Protein AF-0000000085012338 (afdb_homodimer)

Organism: Deinococcus geothermalis (strain DSM 11300 / CIP 105573 / AG-3a) (NCBI:txid319795)

Solvent-accessible surface area (backbone atoms only — not comparable to full-atom values): 24084 Å² total; per-residue (Å²): 136,86,79,77,74,76,78,77,77,77,73,78,78,75,74,76,74,73,76,68,72,72,70,79,65,81,74,78,73,78,73,67,59,86,62,67,68,70,60,72,88,63,43,42,69,61,9,47,54,49,30,73,73,73,41,22,91,57,23,20,91,56,17,52,28,87,45,42,67,32,54,46,40,22,40,27,31,36,59,39,45,35,43,50,43,33,30,16,43,70,65,72,42,91,42,79,66,54,26,58,58,30,59,74,48,50,49,46,51,39,43,7,34,20,44,28,26,28,70,25,71,61,58,73,43,50,88,77,89,48,68,68,46,23,51,53,10,44,46,36,34,62,38,23,41,63,95,63,58,21,54,23,50,21,61,53,21,30,87,72,22,57,28,29,57,93,57,54,31,52,38,43,52,30,29,21,42,53,27,44,37,50,51,54,47,51,33,45,68,46,92,70,54,83,68,41,38,66,62,37,34,49,23,49,58,38,59,66,55,50,72,70,52,46,53,13,36,17,48,18,33,12,39,57,63,122,137,83,80,79,77,79,78,76,77,78,75,81,78,76,75,75,74,74,77,69,71,72,72,80,66,81,72,81,71,76,72,66,59,85,62,65,69,70,60,71,86,63,43,43,68,59,9,47,54,49,31,72,74,72,44,22,92,57,22,20,88,56,16,50,29,88,44,42,68,33,53,47,39,21,40,27,30,37,62,40,45,35,41,51,42,32,31,14,44,69,63,71,41,91,42,77,68,53,25,57,58,30,58,74,48,50,50,46,51,40,42,8,35,21,44,29,25,29,70,26,70,62,57,72,42,49,88,77,90,47,69,68,46,22,52,52,11,44,44,36,33,62,38,23,41,64,94,63,59,21,54,23,49,21,61,52,22,30,88,77,21,57,26,30,59,94,57,55,32,52,38,43,54,28,27,21,41,53,28,44,37,49,51,53,48,52,34,46,67,46,92,69,55,83,69,41,39,64,62,37,35,49,24,50,58,38,58,65,56,51,72,69,51,47,52,13,37,17,47,19,33,11,38,57,62,121

Nearest PDB structures (foldseek):
  8smr-assembly1_N  TM=9.247E-01  e=2.047E-15  Pseudomonas aeruginosa
  1m6z-assembly4_D  TM=8.749E-01  e=1.043E-13  Stutzerimonas stutzeri
  6q2u-assembly1_A  TM=9.127E-01  e=1.600E-12  Pseudomonas aeruginosa
  5lo9-assembly1_B  TM=8.859E-01  e=5.465E-09  Marichromatium purpuratum 984
  5lo9-assembly1_A  TM=8.410E-01  e=1.309E-08  Marichromatium purpuratum 984

Radius of gyration: 32.1 Å; Cα contacts (8 Å, |Δi|>4): 768; chains: 2; bounding box: 186×77×64 Å

pLDDT: mean 87.11, std 23.3, range [27.28, 98.88]

Structure (mmCIF, N/CA/C/O backbone):
data_AF-0000000085012338-model_v1
#
loop_
_entity.id
_entity.type
_entity.pdbx_description
1 polymer 'Cytochrome c, class I'
#
loop_
_atom_site.group_PDB
_atom_site.id
_atom_site.type_symbol
_atom_site.label_atom_id
_atom_site.label_alt_id
_atom_site.label_comp_id
_atom_site.label_asym_id
_atom_site.label_entity_id
_atom_site.label_seq_id
_atom_site.pdbx_PDB_ins_code
_atom_site.Cartn_x
_atom_site.Cartn_y
_atom_site.Cartn_z
_atom_site.occupancy
_atom_site.B_iso_or_equiv
_atom_site.auth_seq_id
_atom_site.auth_comp_id
_atom_site.auth_asym_id
_atom_site.auth_atom_id
_atom_site.pdbx_PDB_model_num
ATOM 1 N N . MET A 1 1 ? -82.812 -43.969 35 1 27.52 1 MET A N 1
ATOM 2 C CA . MET A 1 1 ? -82.938 -42.656 34.406 1 27.52 1 MET A CA 1
ATOM 3 C C . MET A 1 1 ? -81.625 -42.156 33.812 1 27.52 1 MET A C 1
ATOM 5 O O . MET A 1 1 ? -80.625 -42.062 34.531 1 27.52 1 MET A O 1
ATOM 9 N N . TRP A 1 2 ? -81.375 -42.5 32.562 1 29.7 2 TRP A N 1
ATOM 10 C CA . TRP A 1 2 ? -80.312 -42.562 31.578 1 29.7 2 TRP A CA 1
ATOM 11 C C . TRP A 1 2 ? -79.875 -41.156 31.188 1 29.7 2 TRP A C 1
ATOM 13 O O . TRP A 1 2 ? -80.625 -40.406 30.578 1 29.7 2 TRP A O 1
ATOM 23 N N . LEU A 1 3 ? -79.188 -40.375 32.094 1 27.55 3 LEU A N 1
ATOM 24 C CA . LEU A 1 3 ? -78.875 -38.969 32.062 1 27.55 3 LEU A CA 1
ATOM 25 C C . LEU A 1 3 ? -78 -38.656 30.859 1 27.55 3 LEU A C 1
ATOM 27 O O . LEU A 1 3 ? -76.938 -39.281 30.641 1 27.55 3 LEU A O 1
ATOM 31 N N . ALA A 1 4 ? -78.562 -38.188 29.719 1 27.3 4 ALA A N 1
ATOM 32 C CA . ALA A 1 4 ? -78.125 -37.812 28.375 1 27.3 4 ALA A CA 1
ATOM 33 C C . ALA A 1 4 ? -77.125 -36.656 28.438 1 27.3 4 ALA A C 1
ATOM 35 O O . ALA A 1 4 ? -77.438 -35.531 28.828 1 27.3 4 ALA A O 1
ATOM 36 N N . ALA A 1 5 ? -75.938 -36.844 28.906 1 33.66 5 ALA A N 1
ATOM 37 C CA . ALA A 1 5 ? -75 -35.719 29.109 1 33.66 5 ALA A CA 1
ATOM 38 C C . ALA A 1 5 ? -74.688 -35.031 27.781 1 33.66 5 ALA A C 1
ATOM 40 O O . ALA A 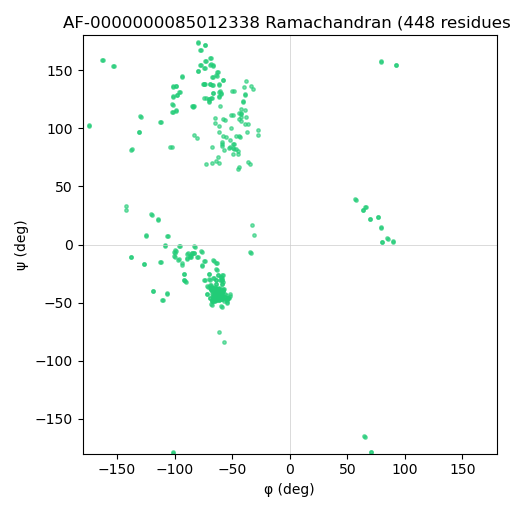1 5 ? -74.25 -35.688 26.812 1 33.66 5 ALA A O 1
ATOM 41 N N . PRO A 1 6 ? -75.312 -33.875 27.516 1 32.25 6 PRO A N 1
ATOM 42 C CA . PRO A 1 6 ? -75.188 -33.219 26.219 1 32.25 6 PRO A CA 1
ATOM 43 C C . PRO A 1 6 ? -73.688 -32.844 25.906 1 32.25 6 PRO A C 1
ATOM 45 O O . PRO A 1 6 ? -72.938 -32.656 26.812 1 32.25 6 PRO A O 1
ATOM 48 N N . LEU A 1 7 ? -73.125 -33.406 24.812 1 28.97 7 LEU A N 1
ATOM 49 C CA . LEU A 1 7 ? -71.812 -33.312 24.266 1 28.97 7 LEU A CA 1
ATOM 50 C C . LEU A 1 7 ? -71.5 -31.875 23.797 1 28.97 7 LEU A C 1
ATOM 52 O O . LEU A 1 7 ? -72.188 -31.391 22.891 1 28.97 7 LEU A O 1
ATOM 56 N N . ALA A 1 8 ? -71.312 -30.969 24.75 1 28.81 8 ALA A N 1
ATOM 57 C CA . ALA A 1 8 ? -71.062 -29.578 24.406 1 28.81 8 ALA A CA 1
ATOM 58 C C . ALA A 1 8 ? -69.938 -29.469 23.391 1 28.81 8 ALA A C 1
ATOM 60 O O . ALA A 1 8 ? -68.875 -30.031 23.578 1 28.81 8 ALA A O 1
ATOM 61 N N . LEU A 1 9 ? -70.25 -29.297 22.141 1 28.11 9 LEU A N 1
ATOM 62 C CA . LEU A 1 9 ? -69.375 -29.109 20.984 1 28.11 9 LEU A CA 1
ATOM 63 C C . LEU A 1 9 ? -68.438 -27.938 21.203 1 28.11 9 LEU A C 1
ATOM 65 O O . LEU A 1 9 ? -68.875 -26.828 21.516 1 28.11 9 LEU A O 1
ATOM 69 N N . ALA A 1 10 ? -67.25 -28.203 21.734 1 29.81 10 ALA A N 1
ATOM 70 C CA . ALA A 1 10 ? -66.188 -27.266 21.984 1 29.81 10 ALA A CA 1
ATOM 71 C C . ALA A 1 10 ? -65.75 -26.516 20.719 1 29.81 10 ALA A C 1
ATOM 73 O O . ALA A 1 10 ? -65.438 -27.141 19.719 1 29.81 10 ALA A O 1
ATOM 74 N N . ALA A 1 11 ? -66.5 -25.469 20.344 1 30.62 11 ALA A N 1
ATOM 75 C CA . ALA A 1 11 ? -66.125 -24.656 19.188 1 30.62 11 ALA A CA 1
ATOM 76 C C . ALA A 1 11 ? -64.688 -24.203 19.25 1 30.62 11 ALA A C 1
ATOM 78 O O . ALA A 1 11 ? -64.188 -23.797 20.312 1 30.62 11 ALA A O 1
ATOM 79 N N . PRO A 1 12 ? -63.812 -24.703 18.375 1 32.69 12 PRO A N 1
ATOM 80 C CA . PRO A 1 12 ? -62.406 -24.312 18.328 1 32.69 12 PRO A CA 1
ATOM 81 C C . PRO A 1 12 ? -62.219 -22.812 18.094 1 32.69 12 PRO A C 1
ATOM 83 O O . PRO A 1 12 ? -62.844 -22.234 17.219 1 32.69 12 PRO A O 1
ATOM 86 N N . VAL A 1 13 ? -62.188 -22.016 19.125 1 31.61 13 VAL A N 1
ATOM 87 C CA . VAL A 1 13 ? -61.875 -20.609 18.969 1 31.61 13 VAL A CA 1
ATOM 88 C C . VAL A 1 13 ? -60.594 -20.453 18.188 1 31.61 13 VAL A C 1
ATOM 90 O O . VAL A 1 13 ? -59.531 -20.906 18.641 1 31.61 13 VAL A O 1
ATOM 93 N N . LEU A 1 14 ? -60.594 -20.484 16.859 1 28.67 14 LEU A N 1
ATOM 94 C CA . LEU A 1 14 ? -59.438 -20.078 16.047 1 28.67 14 LEU A CA 1
ATOM 95 C C . LEU A 1 14 ? -58.969 -18.688 16.438 1 28.67 14 LEU A C 1
ATOM 97 O O . LEU A 1 14 ? -59.719 -17.703 16.297 1 28.67 14 LEU A O 1
ATOM 101 N N . ALA A 1 15 ? -58.188 -18.547 17.438 1 30.12 15 ALA A N 1
ATOM 102 C CA . ALA A 1 15 ? -57.5 -17.297 17.781 1 30.12 15 ALA A CA 1
ATOM 103 C C . ALA A 1 15 ? -56.844 -16.672 16.547 1 30.12 15 ALA A C 1
ATOM 105 O O . ALA A 1 15 ? -56.094 -17.344 15.836 1 30.12 15 ALA A O 1
ATOM 106 N N . ALA A 1 16 ? -57.531 -15.773 15.867 1 31.98 16 ALA A N 1
ATOM 107 C CA . ALA A 1 16 ? -56.938 -14.898 14.883 1 31.98 16 ALA A CA 1
ATOM 108 C C . ALA A 1 16 ? -55.625 -14.305 15.414 1 31.98 16 ALA A C 1
ATOM 110 O O . ALA A 1 16 ? -55.625 -13.555 16.391 1 31.98 16 ALA A O 1
ATOM 111 N N . VAL A 1 17 ? -54.531 -15.078 15.406 1 32.72 17 VAL A N 1
ATOM 112 C CA . VAL A 1 17 ? -53.219 -14.477 15.648 1 32.72 17 VAL A CA 1
ATOM 113 C C . VAL A 1 17 ? -53.031 -13.25 14.758 1 32.72 17 VAL A C 1
ATOM 115 O O . VAL A 1 17 ? -53.094 -13.344 13.531 1 32.72 17 VAL A O 1
ATOM 118 N N . THR A 1 18 ? -53.656 -12.109 15.133 1 29.81 18 THR A N 1
ATOM 119 C CA . THR A 1 18 ? -53.281 -10.883 14.445 1 29.81 18 THR A CA 1
ATOM 120 C C . THR A 1 18 ? -51.781 -10.797 14.266 1 29.81 18 THR A C 1
ATOM 122 O O . THR A 1 18 ? -51.031 -10.992 15.219 1 29.81 18 THR A O 1
ATOM 125 N N . GLN A 1 19 ? -51.25 -11.273 13.125 1 30.88 19 GLN A N 1
ATOM 126 C CA . GLN A 1 19 ? -49.906 -11.008 12.688 1 30.88 19 GLN A CA 1
ATOM 127 C C . GLN A 1 19 ? -49.531 -9.531 12.859 1 30.88 19 GLN A C 1
ATOM 129 O O . GLN A 1 19 ? -50.094 -8.664 12.188 1 30.88 19 GLN A O 1
ATOM 134 N N . GLY A 1 20 ? -49.438 -9.07 14.102 1 31.88 20 GLY A N 1
ATOM 135 C CA . GLY A 1 20 ? -48.906 -7.723 14.227 1 31.88 20 GLY A CA 1
ATOM 136 C C . GLY A 1 20 ? -47.688 -7.48 13.352 1 31.88 20 GLY A C 1
ATOM 137 O O . GLY A 1 20 ? -46.844 -8.359 13.219 1 31.88 20 GLY A O 1
ATOM 138 N N . ASN A 1 21 ? -47.906 -6.672 12.273 1 34.12 21 ASN A N 1
ATOM 139 C CA . ASN A 1 21 ? -46.812 -6.199 11.445 1 34.12 21 ASN A CA 1
ATOM 140 C C . ASN A 1 21 ? -45.562 -5.84 12.289 1 34.12 21 ASN A C 1
ATOM 142 O O . ASN A 1 21 ? -45.688 -5.168 13.312 1 34.12 21 ASN A O 1
ATOM 146 N N . PRO A 1 22 ? -44.531 -6.695 12.289 1 34.19 22 PRO A N 1
ATOM 147 C CA . PRO A 1 22 ? -43.375 -6.254 13.07 1 34.19 22 PRO A CA 1
ATOM 148 C C . PRO A 1 22 ? -43.094 -4.762 12.906 1 34.19 22 PRO A C 1
ATOM 150 O O . PRO A 1 22 ? -43.438 -4.172 11.883 1 34.19 22 PRO A O 1
ATOM 153 N N . PRO A 1 23 ? -43.062 -4.023 14.023 1 35.62 23 PRO A N 1
ATOM 154 C CA . PRO A 1 23 ? -42.688 -2.611 13.852 1 35.62 23 PRO A CA 1
ATOM 155 C C . PRO A 1 23 ? -41.594 -2.406 12.828 1 35.62 23 PRO A C 1
ATOM 157 O O . PRO A 1 23 ? -40.781 -3.311 12.586 1 35.62 23 PRO A O 1
ATOM 160 N N . PRO A 1 24 ? -41.875 -1.468 11.883 1 33.19 24 PRO A N 1
ATOM 161 C CA . PRO A 1 24 ? -40.781 -1.218 10.945 1 33.19 24 PRO A CA 1
ATOM 162 C C . PRO A 1 24 ? -39.438 -1.14 11.633 1 33.19 24 PRO A C 1
ATOM 164 O O . PRO A 1 24 ? -39.344 -0.752 12.797 1 33.19 24 PRO A O 1
ATOM 167 N N . GLY A 1 25 ? -38.562 -2.129 11.43 1 32.09 25 GLY A N 1
ATOM 168 C CA . GLY A 1 25 ? -37.219 -2.098 11.938 1 32.09 25 GLY A CA 1
ATOM 169 C C . GLY A 1 25 ? -36.594 -0.719 11.875 1 32.09 25 GLY A C 1
ATOM 170 O O . GLY A 1 25 ? -37.094 0.164 11.172 1 32.09 25 GLY A O 1
ATOM 171 N N . PRO A 1 26 ? -35.844 -0.352 12.891 1 29.48 26 PRO A N 1
ATOM 172 C CA . PRO A 1 26 ? -35.281 0.999 12.852 1 29.48 26 PRO A CA 1
ATOM 173 C C . PRO A 1 26 ? -34.75 1.378 11.469 1 29.48 26 PRO A C 1
ATOM 175 O O . PRO A 1 26 ? -34.344 0.507 10.711 1 29.48 26 PRO A O 1
ATOM 178 N N . SER A 1 27 ? -35.312 2.363 10.828 1 30.62 27 SER A N 1
ATOM 179 C CA . SER A 1 27 ? -34.781 3.004 9.641 1 30.62 27 SER A CA 1
ATOM 180 C C . SER A 1 27 ? -33.25 3.098 9.719 1 30.62 27 SER A C 1
ATOM 182 O O . SER A 1 27 ? -32.688 3.521 10.742 1 30.62 27 SER A O 1
ATOM 184 N N . THR A 1 28 ? -32.5 2.229 9.156 1 31.66 28 THR A N 1
ATOM 185 C CA . THR A 1 28 ? -31.094 2.482 8.953 1 31.66 28 THR A CA 1
ATOM 186 C C . THR A 1 28 ? -30.844 3.949 8.617 1 31.66 28 THR A C 1
ATOM 188 O O . THR A 1 28 ? -31.25 4.418 7.547 1 31.66 28 THR A O 1
ATOM 191 N N . ALA A 1 29 ? -30.984 4.891 9.539 1 32.38 29 ALA A N 1
ATOM 192 C CA . ALA A 1 29 ? -30.531 6.262 9.312 1 32.38 29 ALA A CA 1
ATOM 193 C C . ALA A 1 29 ? -29.375 6.305 8.328 1 32.38 29 ALA A C 1
ATOM 195 O O . ALA A 1 29 ? -28.422 5.535 8.453 1 32.38 29 ALA A O 1
ATOM 196 N N . SER A 1 30 ? -29.422 6.559 7.141 1 34.34 30 SER A N 1
ATOM 197 C CA . SER A 1 30 ? -28.422 6.945 6.148 1 34.34 30 SER A CA 1
ATOM 198 C C . SER A 1 30 ? -27.312 7.785 6.773 1 34.34 30 SER A C 1
ATOM 200 O O . SER A 1 30 ? -27.156 8.961 6.441 1 34.34 30 SER A O 1
ATOM 202 N N . GLY A 1 31 ? -27.016 7.918 7.938 1 34.56 31 GLY A N 1
ATOM 203 C CA . GLY A 1 31 ? -25.891 8.703 8.414 1 34.56 31 GLY A CA 1
ATOM 204 C C . GLY A 1 31 ? -24.625 8.477 7.625 1 34.56 31 GLY A C 1
ATOM 205 O O . GLY A 1 31 ? -24.078 7.367 7.621 1 34.56 31 GLY A O 1
ATOM 206 N N . GLY A 1 32 ? -24.375 9.078 6.418 1 43.12 32 GLY A N 1
ATOM 207 C CA . GLY A 1 32 ? -23.125 9.062 5.68 1 43.12 32 GLY A CA 1
ATOM 208 C C . GLY A 1 32 ? -21.906 9.008 6.578 1 43.12 32 GLY A C 1
ATOM 209 O O . GLY A 1 32 ? -21.984 9.328 7.766 1 43.12 32 GLY A O 1
ATOM 210 N N . HIS A 1 33 ? -20.938 8.172 6.32 1 57.16 33 HIS A N 1
ATOM 211 C CA . HIS A 1 33 ? -19.656 8.117 7.031 1 57.16 33 HIS A CA 1
ATOM 212 C C . HIS A 1 33 ? -19.109 9.523 7.285 1 57.16 33 HIS A C 1
ATOM 214 O O . HIS A 1 33 ? -19.203 10.391 6.414 1 57.16 33 HIS A O 1
ATOM 220 N N . PRO A 1 34 ? -19.016 10.023 8.508 1 56.75 34 PRO A N 1
ATOM 221 C CA . PRO A 1 34 ? -18.578 11.375 8.852 1 56.75 34 PRO A CA 1
ATOM 222 C C . PRO A 1 34 ? -17.5 11.906 7.914 1 56.75 34 PRO A C 1
ATOM 224 O O . PRO A 1 34 ? -17.234 13.109 7.879 1 56.75 34 PRO A O 1
ATOM 227 N N . PHE A 1 35 ? -17.031 11.117 7.059 1 75.56 35 PHE A N 1
ATOM 228 C CA . PHE A 1 35 ? -15.969 11.547 6.156 1 75.56 35 PHE A CA 1
ATOM 229 C C . PHE A 1 35 ? -16.5 11.711 4.734 1 75.56 35 PHE A C 1
ATOM 231 O O . PHE A 1 35 ? -15.789 12.188 3.852 1 75.56 35 PHE A O 1
ATOM 238 N N . GLU A 1 36 ? -17.797 11.406 4.645 1 82.38 36 GLU A N 1
ATOM 239 C CA . GLU A 1 36 ? -18.328 11.484 3.291 1 82.38 36 GLU A CA 1
ATOM 240 C C . GLU A 1 36 ? -18.719 12.914 2.932 1 82.38 36 GLU A C 1
ATOM 242 O O . GLU A 1 36 ? -19.5 13.555 3.643 1 82.38 36 GLU A O 1
ATOM 247 N N . LEU A 1 37 ? -18.125 13.523 1.925 1 93.62 37 LEU A N 1
ATOM 248 C CA . LEU A 1 37 ? -18.391 14.859 1.408 1 93.62 37 LEU A CA 1
ATOM 249 C C . LEU A 1 37 ? -19.281 14.805 0.177 1 93.62 37 LEU A C 1
ATOM 251 O O . LEU A 1 37 ? -19.156 13.898 -0.647 1 93.62 37 LEU A O 1
ATOM 255 N N . LYS A 1 38 ? -20.219 15.664 0.149 1 94.56 38 LYS A N 1
ATOM 256 C CA . LYS A 1 38 ? -21.031 15.852 -1.049 1 94.56 38 LYS A CA 1
ATOM 257 C C . LYS A 1 38 ? -20.594 17.094 -1.823 1 94.56 38 LYS A C 1
ATOM 259 O O . LYS A 1 38 ? -20.719 18.203 -1.325 1 94.56 38 LYS A O 1
ATOM 264 N N . TYR A 1 39 ? -20.094 16.891 -2.977 1 96.69 39 TYR A N 1
ATOM 265 C CA . TYR A 1 39 ? -19.594 18.016 -3.754 1 96.69 39 TYR A CA 1
ATOM 266 C C . TYR A 1 39 ? -19.656 17.719 -5.246 1 96.69 39 TYR A C 1
ATOM 268 O O . TYR A 1 39 ? -19.703 16.547 -5.656 1 96.69 39 TYR A O 1
ATOM 276 N N . SER A 1 40 ? -19.766 18.766 -6.062 1 96.94 40 SER A N 1
ATOM 277 C CA . SER A 1 40 ? -19.625 18.703 -7.516 1 96.94 40 SER A CA 1
ATOM 278 C C . SER A 1 40 ? -18.156 18.672 -7.926 1 96.94 40 SER A C 1
ATOM 280 O O . SER A 1 40 ? -17.266 18.766 -7.078 1 96.94 40 SER A O 1
ATOM 282 N N . PRO A 1 41 ? -17.875 18.5 -9.219 1 97.62 41 PRO A N 1
ATOM 283 C CA . PRO A 1 41 ? -16.469 18.516 -9.617 1 97.62 41 PRO A CA 1
ATOM 284 C C . PRO A 1 41 ? -15.711 19.734 -9.07 1 97.62 41 PRO A C 1
ATOM 286 O O . PRO A 1 41 ? -16.203 20.859 -9.172 1 97.62 41 PRO A O 1
ATOM 289 N N . PRO A 1 42 ? -14.617 19.5 -8.523 1 98.56 42 PRO A N 1
ATOM 290 C CA . PRO A 1 42 ? -13.891 20.562 -7.832 1 98.56 42 PRO A CA 1
ATOM 291 C C . PRO A 1 42 ? -13.477 21.703 -8.766 1 98.56 42 PRO A C 1
ATOM 293 O O . PRO A 1 42 ? -13.148 21.453 -9.93 1 98.56 42 PRO A O 1
ATOM 296 N N . ASN A 1 43 ? -13.438 22.891 -8.211 1 98.44 43 ASN A N 1
ATOM 297 C CA . ASN A 1 43 ? -13.008 24.094 -8.898 1 98.44 43 ASN A CA 1
ATOM 298 C C . ASN A 1 43 ? -11.695 24.625 -8.328 1 98.44 43 ASN A C 1
ATOM 300 O O . ASN A 1 43 ? -11.688 25.297 -7.289 1 98.44 43 ASN A O 1
ATOM 304 N N . THR A 1 44 ? -10.633 24.453 -9.008 1 98.12 44 THR A N 1
ATOM 305 C CA . THR A 1 44 ? -9.305 24.797 -8.508 1 98.12 44 THR A CA 1
ATOM 306 C C . THR A 1 44 ? -9.148 26.297 -8.406 1 98.12 44 THR A C 1
ATOM 308 O O . THR A 1 44 ? -8.383 26.797 -7.57 1 98.12 44 THR A O 1
ATOM 311 N N . VAL A 1 45 ? -9.805 27.062 -9.25 1 98.12 45 VAL A N 1
ATOM 312 C CA . VAL A 1 45 ? -9.742 28.516 -9.195 1 98.12 45 VAL A CA 1
ATOM 313 C C . VAL A 1 45 ? -10.352 29.016 -7.883 1 98.12 45 VAL A C 1
ATOM 315 O O . VAL A 1 45 ? -9.766 29.844 -7.188 1 98.12 45 VAL A O 1
ATOM 318 N N . HIS A 1 46 ? -11.508 28.484 -7.582 1 98.5 46 HIS A N 1
ATOM 319 C CA . HIS A 1 46 ? -12.102 28.812 -6.297 1 98.5 46 HIS A CA 1
ATOM 320 C C . HIS A 1 46 ? -11.227 28.344 -5.141 1 98.5 46 HIS A C 1
ATOM 322 O O . HIS A 1 46 ? -11.102 29.047 -4.129 1 98.5 46 HIS A O 1
ATOM 328 N N . GLY A 1 47 ? -10.625 27.203 -5.223 1 98.62 47 GLY A N 1
ATOM 329 C CA . GLY A 1 47 ? -9.68 26.719 -4.23 1 98.62 47 GLY A CA 1
ATOM 330 C C . GLY A 1 47 ? -8.531 27.672 -3.98 1 98.62 47 GLY A C 1
ATOM 331 O O . GLY A 1 47 ? -8.125 27.875 -2.834 1 98.62 47 GLY A O 1
ATOM 332 N N . ALA A 1 48 ? -8.039 28.172 -5.059 1 98.56 48 ALA A N 1
ATOM 333 C CA . ALA A 1 48 ? -6.957 29.141 -4.941 1 98.56 48 ALA A CA 1
ATOM 334 C C . ALA A 1 48 ? -7.406 30.375 -4.156 1 98.56 48 ALA A C 1
ATOM 336 O O . ALA A 1 48 ? -6.652 30.906 -3.338 1 98.56 48 ALA A O 1
ATOM 337 N N . GLN A 1 49 ? -8.547 30.828 -4.449 1 98 49 GLN A N 1
ATOM 338 C CA . GLN A 1 49 ? -9.094 31.984 -3.74 1 98 49 GLN A CA 1
ATOM 339 C C . GLN A 1 49 ? -9.234 31.688 -2.25 1 98 49 GLN A C 1
ATOM 341 O O . GLN A 1 49 ? -8.875 32.531 -1.414 1 98 49 GLN A O 1
ATOM 346 N N . LEU A 1 50 ? -9.766 30.531 -1.955 1 98 50 LEU A N 1
ATOM 347 C CA . LEU A 1 50 ? -9.906 30.125 -0.562 1 98 50 LEU A CA 1
ATOM 348 C C . LEU A 1 50 ? -8.547 30.078 0.128 1 98 50 LEU A C 1
ATOM 350 O O . LEU A 1 50 ? -8.406 30.531 1.263 1 98 50 LEU A O 1
ATOM 354 N N . SER A 1 51 ? -7.602 29.453 -0.553 1 98.12 51 SER A N 1
ATOM 355 C CA . SER A 1 51 ? -6.254 29.359 -0.003 1 98.12 51 SER A CA 1
ATOM 356 C C . SER A 1 51 ? -5.68 30.734 0.32 1 98.12 51 SER A C 1
ATOM 358 O O . SER A 1 51 ? -5.078 30.922 1.379 1 98.12 51 SER A O 1
ATOM 360 N N . ALA A 1 52 ? -5.836 31.656 -0.573 1 96.69 52 ALA A N 1
ATOM 361 C CA . ALA A 1 52 ? -5.328 33.031 -0.39 1 96.69 52 ALA A CA 1
ATOM 362 C C . ALA A 1 52 ? -5.934 33.656 0.851 1 96.69 52 ALA A C 1
ATOM 364 O O . ALA A 1 52 ? -5.281 34.469 1.521 1 96.69 52 ALA A O 1
ATOM 365 N N . GLY A 1 53 ? -7.07 33.281 1.17 1 94.38 53 GLY A N 1
ATOM 366 C CA . GLY A 1 53 ? -7.773 33.906 2.277 1 94.38 53 GLY A CA 1
ATOM 367 C C . GLY A 1 53 ? -7.543 33.219 3.604 1 94.38 53 GLY A C 1
ATOM 368 O O . GLY A 1 53 ? -7.523 33.844 4.656 1 94.38 53 GLY A O 1
ATOM 369 N N . SER A 1 54 ? -7.324 31.875 3.545 1 94.44 54 SER A N 1
ATOM 370 C CA . SER A 1 54 ? -7.457 31.188 4.828 1 94.44 54 SER A CA 1
ATOM 371 C C . SER A 1 54 ? -6.355 30.156 5.016 1 94.44 54 SER A C 1
ATOM 373 O O . SER A 1 54 ? -6.188 29.609 6.109 1 94.44 54 SER A O 1
ATOM 375 N N . CYS A 1 55 ? -5.57 29.797 4.113 1 98.25 55 CYS A N 1
ATOM 376 C CA . CYS A 1 55 ? -4.668 28.656 4.219 1 98.25 55 CYS A CA 1
ATOM 377 C C . CYS A 1 55 ? -3.215 29.094 4.094 1 98.25 55 CYS A C 1
ATOM 379 O O . CYS A 1 55 ? -2.363 28.656 4.867 1 98.25 55 CYS A O 1
ATOM 381 N N . GLN A 1 56 ? -2.922 30.031 3.188 1 97.12 56 GLN A N 1
ATOM 382 C CA . GLN A 1 56 ? -1.575 30.297 2.691 1 97.12 56 GLN A CA 1
ATOM 383 C C . GLN A 1 56 ? -0.704 30.938 3.773 1 97.12 56 GLN A C 1
ATOM 385 O O . GLN A 1 56 ? 0.523 30.828 3.73 1 97.12 56 GLN A O 1
ATOM 390 N N . ASN A 1 57 ? -1.251 31.609 4.727 1 96.5 57 ASN A N 1
ATOM 391 C CA . ASN A 1 57 ? -0.459 32.281 5.746 1 96.5 57 ASN A CA 1
ATOM 392 C C . ASN A 1 57 ? 0.37 31.297 6.559 1 96.5 57 ASN A C 1
ATOM 394 O O . ASN A 1 57 ? 1.415 31.656 7.105 1 96.5 57 ASN A O 1
ATOM 398 N N . CYS A 1 58 ? -0.111 30.141 6.602 1 98.25 58 CYS A N 1
ATOM 399 C CA . CYS A 1 58 ? 0.622 29.125 7.332 1 98.25 58 CYS A CA 1
ATOM 400 C C . CYS A 1 58 ? 1.209 28.094 6.379 1 98.25 58 CYS A C 1
ATOM 402 O O . CYS A 1 58 ? 2.396 27.766 6.457 1 98.25 58 CYS A O 1
ATOM 404 N N . HIS A 1 59 ? 0.447 27.609 5.477 1 98.56 59 HIS A N 1
ATOM 405 C CA . HIS A 1 59 ? 0.86 26.5 4.633 1 98.56 59 HIS A CA 1
ATOM 406 C C . HIS A 1 59 ? 1.666 26.984 3.432 1 98.56 59 HIS A C 1
ATOM 408 O O . HIS A 1 59 ? 2.244 26.172 2.699 1 98.56 59 HIS A O 1
ATOM 414 N N . GLY A 1 60 ? 1.759 28.344 3.215 1 97.31 60 GLY A N 1
ATOM 415 C CA . GLY A 1 60 ? 2.463 28.906 2.076 1 97.31 60 GLY A CA 1
ATOM 416 C C . GLY A 1 60 ? 1.562 29.156 0.884 1 97.31 60 GLY A C 1
ATOM 417 O O . GLY A 1 60 ? 0.522 28.516 0.733 1 97.31 60 GLY A O 1
ATOM 418 N N . ALA A 1 61 ? 1.918 30.094 0.017 1 91.88 61 ALA A N 1
ATOM 419 C CA . ALA A 1 61 ? 1.104 30.547 -1.112 1 91.88 61 ALA A CA 1
ATOM 420 C C . ALA A 1 61 ? 0.765 29.375 -2.035 1 91.88 61 ALA A C 1
ATOM 422 O O . ALA A 1 61 ? -0.364 29.266 -2.521 1 91.88 61 ALA A O 1
ATOM 423 N N . ASN A 1 62 ? 1.579 28.484 -2.281 1 95.56 62 ASN A N 1
ATOM 424 C CA . ASN A 1 62 ? 1.325 27.328 -3.135 1 95.56 62 ASN A CA 1
ATOM 425 C C . ASN A 1 62 ? 1.364 26.031 -2.34 1 95.56 62 ASN A C 1
ATOM 427 O O . ASN A 1 62 ? 1.559 24.953 -2.912 1 95.56 62 ASN A O 1
ATOM 431 N N . GLY A 1 63 ? 1.183 26.172 -1.056 1 98.38 63 GLY A N 1
ATOM 432 C CA . GLY A 1 63 ? 1.142 24.969 -0.226 1 98.38 63 GLY A CA 1
ATOM 433 C C . GLY A 1 63 ? 2.516 24.5 0.206 1 98.38 63 GLY A C 1
ATOM 434 O O . GLY A 1 63 ? 2.66 23.391 0.724 1 98.38 63 GLY A O 1
ATOM 435 N N . ASN A 1 64 ? 3.521 25.266 -0.125 1 98.12 64 ASN A N 1
ATOM 436 C CA . ASN A 1 64 ? 4.879 24.953 0.301 1 98.12 64 ASN A CA 1
ATOM 437 C C . ASN A 1 64 ? 5.32 25.828 1.467 1 98.12 64 ASN A C 1
ATOM 439 O O . ASN A 1 64 ? 6 26.844 1.267 1 98.12 64 ASN A O 1
ATOM 443 N N . SER A 1 65 ? 4.945 25.422 2.682 1 98.19 65 SER A N 1
ATOM 444 C CA . SER A 1 65 ? 5.297 26.172 3.889 1 98.19 65 SER A CA 1
ATOM 445 C C . SER A 1 65 ? 6.809 26.203 4.094 1 98.19 65 SER A C 1
ATOM 447 O O . SER A 1 65 ? 7.504 25.219 3.803 1 98.19 65 SER A O 1
ATOM 449 N N . THR A 1 66 ? 7.32 27.297 4.633 1 96.81 66 THR A N 1
ATOM 450 C CA . THR A 1 66 ? 8.719 27.406 5.023 1 96.81 66 THR A CA 1
ATOM 451 C C . THR A 1 66 ? 8.883 27.188 6.523 1 96.81 66 THR A C 1
ATOM 453 O O . THR A 1 66 ? 10 27.188 7.039 1 96.81 66 THR A O 1
ATOM 456 N N . ASN A 1 67 ? 7.812 27.047 7.215 1 97.94 67 ASN A N 1
ATOM 457 C CA . ASN A 1 67 ? 7.805 26.688 8.633 1 97.94 67 ASN A CA 1
ATOM 458 C C . ASN A 1 67 ? 7.883 25.172 8.828 1 97.94 67 ASN A C 1
ATOM 460 O O . ASN A 1 67 ? 6.984 24.453 8.398 1 97.94 67 ASN A O 1
ATOM 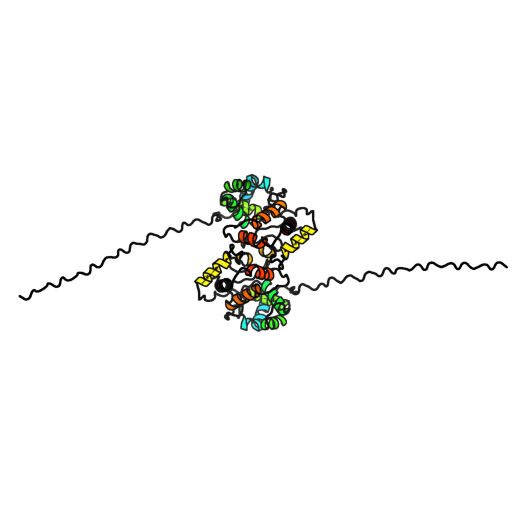464 N N . PRO A 1 68 ? 8.93 24.688 9.492 1 97.69 68 PRO A N 1
ATOM 465 C CA . PRO A 1 68 ? 9.125 23.234 9.617 1 97.69 68 PRO A CA 1
ATOM 466 C C . PRO A 1 68 ? 8 22.562 10.398 1 97.69 68 PRO A C 1
ATOM 468 O O . PRO A 1 68 ? 7.855 21.328 10.344 1 97.69 68 PRO A O 1
ATOM 471 N N . ALA A 1 69 ? 7.227 23.312 11.109 1 98.06 69 ALA A N 1
ATOM 472 C CA . ALA A 1 69 ? 6.172 22.734 11.938 1 98.06 69 ALA A CA 1
ATOM 473 C C . ALA A 1 69 ? 4.844 22.688 11.188 1 98.06 69 ALA A C 1
ATOM 475 O O . ALA A 1 69 ? 3.893 22.047 11.641 1 98.06 69 ALA A O 1
ATOM 476 N N . VAL A 1 70 ? 4.711 23.422 10.102 1 98.69 70 VAL A N 1
ATOM 477 C CA . VAL A 1 70 ? 3.482 23.484 9.32 1 98.69 70 VAL A CA 1
ATOM 478 C C . VAL A 1 70 ? 3.611 22.609 8.078 1 98.69 70 VAL A C 1
ATOM 480 O O . VAL A 1 70 ? 4.578 22.734 7.32 1 98.69 70 VAL A O 1
ATOM 483 N N . PRO A 1 71 ? 2.658 21.703 7.867 1 98.69 71 PRO A N 1
ATOM 484 C CA . PRO A 1 71 ? 2.826 20.781 6.746 1 98.69 71 PRO A CA 1
ATOM 485 C C . PRO A 1 71 ? 2.764 21.469 5.387 1 98.69 71 PRO A C 1
ATOM 487 O O . PRO A 1 71 ? 2.002 22.438 5.215 1 98.69 71 PRO A O 1
ATOM 490 N N . ARG A 1 72 ? 3.566 20.969 4.512 1 98.69 72 ARG A N 1
ATOM 491 C CA . ARG A 1 72 ? 3.389 21.266 3.094 1 98.69 72 ARG A CA 1
ATOM 492 C C . ARG A 1 72 ? 2.201 20.516 2.516 1 98.69 72 ARG A C 1
ATOM 494 O O . ARG A 1 72 ? 1.994 19.344 2.834 1 98.69 72 ARG A O 1
ATOM 501 N N . LEU A 1 73 ? 1.431 21.188 1.705 1 98.81 73 LEU A N 1
ATOM 502 C CA . LEU A 1 73 ? 0.223 20.609 1.13 1 98.81 73 LEU A CA 1
ATOM 503 C C . LEU A 1 73 ? 0.372 20.422 -0.376 1 98.81 73 LEU A C 1
ATOM 505 O O . LEU A 1 73 ? -0.403 19.688 -0.997 1 98.81 73 LEU A O 1
ATOM 509 N N . ALA A 1 74 ? 1.423 21.094 -0.963 1 98.69 74 ALA A N 1
ATOM 510 C CA . ALA A 1 74 ? 1.619 21.078 -2.41 1 98.69 74 ALA A CA 1
ATOM 511 C C . ALA A 1 74 ? 1.854 19.656 -2.906 1 98.69 74 ALA A C 1
ATOM 513 O O . ALA A 1 74 ? 2.719 18.938 -2.387 1 98.69 74 ALA A O 1
ATOM 514 N N . GLY A 1 75 ? 1.042 19.234 -3.922 1 98.38 75 GLY A N 1
ATOM 515 C CA . GLY A 1 75 ? 1.22 17.938 -4.562 1 98.38 75 GLY A CA 1
ATOM 516 C C . GLY A 1 75 ? 0.619 16.797 -3.768 1 98.38 75 GLY A C 1
ATOM 517 O O . GLY A 1 75 ? 0.716 15.641 -4.172 1 98.38 75 GLY A O 1
ATOM 518 N N . GLN A 1 76 ? -0.006 17.109 -2.664 1 98.69 76 GLN A N 1
ATOM 519 C CA . GLN A 1 76 ? -0.649 16.062 -1.876 1 98.69 76 GLN A CA 1
ATOM 520 C C . GLN A 1 76 ? -1.824 15.453 -2.631 1 98.69 76 GLN A C 1
ATOM 522 O O . GLN A 1 76 ? -2.404 16.094 -3.514 1 98.69 76 GLN A O 1
ATOM 527 N N . ASN A 1 77 ? -2.145 14.242 -2.324 1 98.31 77 ASN A N 1
ATOM 528 C CA . ASN A 1 77 ? -3.307 13.594 -2.92 1 98.31 77 ASN A CA 1
ATOM 529 C C . ASN A 1 77 ? -4.609 14.25 -2.469 1 98.31 77 ASN A C 1
ATOM 531 O O . ASN A 1 77 ? -4.832 14.438 -1.271 1 98.31 77 ASN A O 1
ATOM 535 N N . SER A 1 78 ? -5.488 14.586 -3.396 1 98.25 78 SER A N 1
ATOM 536 C CA . SER A 1 78 ? -6.684 15.367 -3.094 1 98.25 78 SER A CA 1
ATOM 537 C C . SER A 1 78 ? -7.617 14.602 -2.156 1 98.25 78 SER A C 1
ATOM 539 O O . SER A 1 78 ? -8.234 15.195 -1.271 1 98.25 78 SER A O 1
ATOM 541 N N . GLY A 1 79 ? -7.699 13.297 -2.381 1 96.94 79 GLY A N 1
ATOM 542 C CA . GLY A 1 79 ? -8.539 12.5 -1.5 1 96.94 79 GLY A CA 1
ATOM 543 C C . GLY A 1 79 ? -8.07 12.508 -0.058 1 96.94 79 GLY A C 1
ATOM 544 O O . GLY A 1 79 ? -8.883 12.57 0.867 1 96.94 79 GLY A O 1
ATOM 545 N N . TYR A 1 80 ? -6.828 12.461 0.12 1 97.69 80 TYR A N 1
ATOM 546 C CA . TYR A 1 80 ? -6.27 12.539 1.465 1 97.69 80 TYR A CA 1
ATOM 547 C C . TYR A 1 80 ? -6.578 13.883 2.113 1 97.69 80 TYR A C 1
ATOM 549 O O . TYR A 1 80 ? -6.965 13.938 3.281 1 97.69 80 TYR A O 1
ATOM 557 N N . LEU A 1 81 ? -6.355 14.961 1.342 1 98.44 81 LEU A N 1
ATOM 558 C CA . LEU A 1 81 ? -6.629 16.297 1.87 1 98.44 81 LEU A CA 1
ATOM 559 C C . LEU A 1 81 ? -8.094 16.438 2.271 1 98.44 81 LEU A C 1
ATOM 561 O O . LEU A 1 81 ? -8.406 16.969 3.334 1 98.44 81 LEU A O 1
ATOM 565 N N . ARG A 1 82 ? -8.977 15.945 1.433 1 98 82 ARG A N 1
ATOM 566 C CA . ARG A 1 82 ? -10.398 15.984 1.758 1 98 82 ARG A CA 1
ATOM 567 C C . ARG A 1 82 ? -10.688 15.219 3.043 1 98 82 ARG A C 1
ATOM 569 O O . ARG A 1 82 ? -11.414 15.703 3.91 1 98 82 ARG A O 1
ATOM 576 N N . PHE A 1 83 ? -10.086 14.094 3.143 1 97 83 PHE A N 1
ATOM 577 C CA . PHE A 1 83 ? -10.281 13.25 4.32 1 97 83 PHE A CA 1
ATOM 578 C C . PHE A 1 83 ? -9.812 13.969 5.578 1 97 83 PHE A C 1
ATOM 580 O O . PHE A 1 83 ? -10.531 14.016 6.578 1 97 83 PHE A O 1
ATOM 587 N N . GLN A 1 84 ? -8.641 14.547 5.508 1 97.56 84 GLN A N 1
ATOM 588 C CA . GLN A 1 84 ? -8.078 15.211 6.684 1 97.56 84 GLN A CA 1
ATOM 589 C C . GLN A 1 84 ? -8.906 16.438 7.07 1 97.56 84 GLN A C 1
ATOM 591 O O . GLN A 1 84 ? -9.18 16.656 8.25 1 97.56 84 GLN A O 1
ATOM 596 N N . LEU A 1 85 ? -9.281 17.234 6.105 1 98.25 85 LEU A N 1
ATOM 597 C CA . LEU A 1 85 ? -10.086 18.406 6.398 1 98.25 85 LEU A CA 1
ATOM 598 C C . LEU A 1 85 ? -11.438 18.016 6.977 1 98.25 85 LEU A C 1
ATOM 600 O O . LEU A 1 85 ? -11.938 18.656 7.898 1 98.25 85 LEU A O 1
ATOM 604 N N . ALA A 1 86 ? -12.016 16.953 6.453 1 97.38 86 ALA A N 1
ATOM 605 C CA . ALA A 1 86 ? -13.266 16.438 7.016 1 97.38 86 ALA A CA 1
ATOM 606 C C . ALA A 1 86 ? -13.07 15.969 8.453 1 97.38 86 ALA A C 1
ATOM 608 O O . ALA A 1 86 ? -13.922 16.203 9.312 1 97.38 86 ALA A O 1
ATOM 609 N N . ALA A 1 87 ? -11.992 15.312 8.703 1 96.31 87 ALA A N 1
ATOM 610 C CA . ALA A 1 87 ? -11.688 14.82 10.047 1 96.31 87 ALA A CA 1
ATOM 611 C C . ALA A 1 87 ? -11.5 15.977 11.023 1 96.31 87 ALA A C 1
ATOM 613 O O . ALA A 1 87 ? -11.953 15.906 12.172 1 96.31 87 ALA A O 1
ATOM 614 N N . TYR A 1 88 ? -10.773 17.016 10.57 1 97.44 88 TYR A N 1
ATOM 615 C CA . TYR A 1 88 ? -10.641 18.203 11.406 1 97.44 88 TYR A CA 1
ATOM 616 C C . TYR A 1 88 ? -12 18.828 11.688 1 97.44 88 TYR A C 1
ATOM 618 O O . TYR A 1 88 ? -12.305 19.156 12.836 1 97.44 88 TYR A O 1
ATOM 626 N N . ARG A 1 89 ? -12.781 18.938 10.68 1 96.69 89 ARG A N 1
ATOM 627 C CA . ARG A 1 89 ? -14.094 19.578 10.82 1 96.69 89 ARG A CA 1
ATOM 628 C C . ARG A 1 89 ? -14.969 18.797 11.805 1 96.69 89 ARG A C 1
ATOM 630 O O . ARG A 1 89 ? -15.695 19.406 12.594 1 96.69 89 ARG A O 1
ATOM 637 N N . ALA A 1 90 ? -14.852 17.516 11.758 1 94.56 90 ALA A N 1
ATOM 638 C CA . ALA A 1 90 ? -15.656 16.641 12.617 1 94.56 90 ALA A CA 1
ATOM 639 C C . ALA A 1 90 ? -15.039 16.516 14 1 94.56 90 ALA A C 1
ATOM 641 O O . ALA A 1 90 ? -15.555 15.789 14.859 1 94.56 90 ALA A O 1
ATOM 642 N N . LYS A 1 91 ? -13.906 17.125 14.273 1 94.75 91 LYS A N 1
ATOM 643 C CA . LYS A 1 91 ? -13.172 17.125 15.539 1 94.75 91 LYS A CA 1
ATOM 644 C C . LYS A 1 91 ? -12.688 15.727 15.891 1 94.75 91 LYS A C 1
ATOM 646 O O . LYS A 1 91 ? -12.578 15.383 17.062 1 94.75 91 LYS A O 1
ATOM 651 N N . LEU A 1 92 ? -12.445 14.984 14.844 1 93 92 LEU A N 1
ATOM 652 C CA . LEU A 1 92 ? -11.906 13.633 15.031 1 93 92 LEU A CA 1
ATOM 653 C C . LEU A 1 92 ? -10.383 13.648 15.023 1 93 92 LEU A C 1
ATOM 655 O O . LEU A 1 92 ? -9.75 12.773 15.609 1 93 92 LEU A O 1
ATOM 659 N N . ARG A 1 93 ? -9.836 14.547 14.289 1 94.56 93 ARG A N 1
ATOM 660 C CA . ARG A 1 93 ? -8.398 14.781 14.367 1 94.56 93 ARG A CA 1
ATOM 661 C C . ARG A 1 93 ? -8.094 16.031 15.195 1 94.56 93 ARG A C 1
ATOM 663 O O . ARG A 1 93 ? -8.516 17.125 14.852 1 94.56 93 ARG A O 1
ATOM 670 N N . PRO A 1 94 ? -7.348 15.836 16.234 1 94.81 94 PRO A N 1
ATOM 671 C CA . PRO A 1 94 ? -7.109 16.984 17.125 1 94.81 94 PRO A CA 1
ATOM 672 C C . PRO A 1 94 ? -6.133 17.984 16.531 1 94.81 94 PRO A C 1
ATOM 674 O O . PRO A 1 94 ? -5.047 17.609 16.094 1 94.81 94 PRO A O 1
ATOM 677 N N . SER A 1 95 ? -6.5 19.203 16.453 1 97 95 SER A N 1
ATOM 678 C CA . SER A 1 95 ? -5.742 20.406 16.094 1 97 95 SER A CA 1
ATOM 679 C C . SER A 1 95 ? -6.578 21.672 16.281 1 97 95 SER A C 1
ATOM 681 O O . SER A 1 95 ? -7.465 21.953 15.477 1 97 95 SER A O 1
ATOM 683 N N . PRO A 1 96 ? -6.34 22.375 17.344 1 96.81 96 PRO A N 1
ATOM 684 C CA . PRO A 1 96 ? -7.164 23.562 17.578 1 96.81 96 PRO A CA 1
ATOM 685 C C . PRO A 1 96 ? -7.215 24.5 16.375 1 96.81 96 PRO A C 1
ATOM 687 O O . PRO A 1 96 ? -8.297 24.969 16 1 96.81 96 PRO A O 1
ATOM 690 N N . VAL A 1 97 ? -6.113 24.703 15.781 1 97.69 97 VAL A N 1
ATOM 691 C CA . VAL A 1 97 ? -6.031 25.641 14.664 1 97.69 97 VAL A CA 1
ATOM 692 C C . VAL A 1 97 ? -6.789 25.078 13.461 1 97.69 97 VAL A C 1
ATOM 694 O O . VAL A 1 97 ? -7.672 25.75 12.914 1 97.69 97 VAL A O 1
ATOM 697 N N . MET A 1 98 ? -6.539 23.875 13.062 1 98.5 98 MET A N 1
ATOM 698 C CA . MET A 1 98 ? -7.102 23.344 11.82 1 98.5 98 MET A CA 1
ATOM 699 C C . MET A 1 98 ? -8.578 23.016 11.992 1 98.5 98 MET A C 1
ATOM 701 O O . MET A 1 98 ? -9.352 23.062 11.031 1 98.5 98 MET A O 1
ATOM 705 N N . GLN A 1 99 ? -8.961 22.641 13.234 1 98.12 99 GLN A N 1
ATOM 706 C CA . GLN A 1 99 ? -10.383 22.422 13.477 1 98.12 99 GLN A CA 1
ATOM 707 C C . GLN A 1 99 ? -11.172 23.703 13.266 1 98.12 99 GLN A C 1
ATOM 709 O O . GLN A 1 99 ? -12.273 23.688 12.695 1 98.12 99 GLN A O 1
ATOM 714 N N . GLN A 1 100 ? -10.625 24.844 13.664 1 97.94 100 GLN A N 1
ATOM 715 C CA . GLN A 1 100 ? -11.266 26.125 13.453 1 97.94 100 GLN A CA 1
ATOM 716 C C . GLN A 1 100 ? -11.32 26.469 11.969 1 97.94 100 GLN A C 1
ATOM 718 O O . GLN A 1 100 ? -12.359 26.922 11.461 1 97.94 100 GLN A O 1
ATOM 723 N N . VAL A 1 101 ? -10.289 26.234 11.258 1 98.38 101 VAL A N 1
ATOM 724 C CA . VAL A 1 101 ? -10.219 26.547 9.828 1 98.38 101 VAL A CA 1
ATOM 725 C C . VAL A 1 101 ? -11.203 25.656 9.07 1 98.38 101 VAL A C 1
ATOM 727 O O . VAL A 1 101 ? -12 26.156 8.266 1 98.38 101 VAL A O 1
ATOM 730 N N . ALA A 1 102 ? -11.195 24.344 9.328 1 98.12 102 ALA A N 1
ATOM 731 C CA . ALA A 1 102 ? -12.023 23.391 8.594 1 98.12 102 ALA A CA 1
ATOM 732 C C . ALA A 1 102 ? -13.508 23.609 8.875 1 98.12 102 ALA A C 1
ATOM 734 O O . ALA A 1 102 ? -14.352 23.359 8.008 1 98.12 102 ALA A O 1
ATOM 735 N N . ALA A 1 103 ? -13.812 24.109 10.047 1 97.5 103 ALA A N 1
ATOM 736 C CA . ALA A 1 103 ? -15.195 24.328 10.453 1 97.5 103 ALA A CA 1
ATOM 737 C C . ALA A 1 103 ? -15.875 25.359 9.555 1 97.5 103 ALA A C 1
ATOM 739 O O . ALA A 1 103 ? -17.109 25.391 9.453 1 97.5 103 ALA A O 1
ATOM 740 N N . ARG A 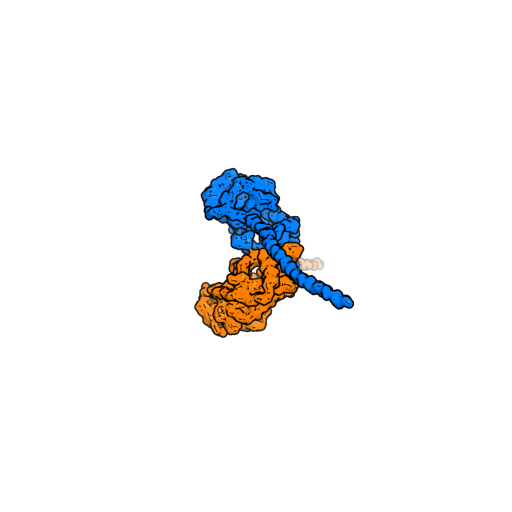1 104 ? -15.148 26.172 8.914 1 97.56 104 ARG A N 1
ATOM 741 C CA . ARG A 1 104 ? -15.695 27.266 8.117 1 97.56 104 ARG A CA 1
ATOM 742 C C . ARG A 1 104 ? -15.828 26.859 6.652 1 97.56 104 ARG A C 1
ATOM 744 O O . ARG A 1 104 ? -16.328 27.641 5.828 1 97.56 104 ARG A O 1
ATOM 751 N N . LEU A 1 105 ? -15.445 25.688 6.297 1 98.25 105 LEU A N 1
ATOM 752 C CA . LEU A 1 105 ? -15.445 25.25 4.91 1 98.25 105 LEU A CA 1
ATOM 753 C C . LEU A 1 105 ? -16.641 24.359 4.621 1 98.25 105 LEU A C 1
ATOM 755 O O . LEU A 1 105 ? -16.969 23.453 5.406 1 98.25 105 LEU A O 1
ATOM 759 N N . SER A 1 106 ? -17.312 24.547 3.541 1 98.06 106 SER A N 1
ATOM 760 C CA . SER A 1 106 ? -18.344 23.641 3.041 1 98.06 106 SER A CA 1
ATOM 761 C C . SER A 1 106 ? -17.719 22.422 2.385 1 98.06 106 SER A C 1
ATOM 763 O O . SER A 1 106 ? -16.516 22.375 2.148 1 98.06 106 SER A O 1
ATOM 765 N N . ASP A 1 107 ? -18.578 21.453 2.156 1 98.12 107 ASP A N 1
ATOM 766 C CA . ASP A 1 107 ? -18.125 20.266 1.439 1 98.12 107 ASP A CA 1
ATOM 767 C C . ASP A 1 107 ? -17.453 20.641 0.119 1 98.12 107 ASP A C 1
ATOM 769 O O . ASP A 1 107 ? -16.375 20.156 -0.201 1 98.12 107 ASP A O 1
ATOM 773 N N . GLN A 1 108 ? -18.094 21.547 -0.618 1 98.56 108 GLN A N 1
ATOM 774 C CA . GLN A 1 108 ? -17.562 21.984 -1.905 1 98.56 108 GLN A CA 1
ATOM 775 C C . GLN A 1 108 ? -16.234 22.703 -1.734 1 98.56 108 GLN A C 1
ATOM 777 O O . GLN A 1 108 ? -15.297 22.5 -2.52 1 98.56 108 GLN A O 1
ATOM 782 N N . GLU A 1 109 ? -16.141 23.516 -0.733 1 98.75 109 GLU A N 1
ATOM 783 C CA . GLU A 1 109 ? -14.922 24.281 -0.51 1 98.75 109 GLU A CA 1
ATOM 784 C C . GLU A 1 109 ? -13.766 23.375 -0.111 1 98.75 109 GLU A C 1
ATOM 786 O O . GLU A 1 109 ? -12.625 23.594 -0.514 1 98.75 109 GLU A O 1
ATOM 791 N N . ILE A 1 110 ? -14.039 22.344 0.66 1 98.62 110 ILE A N 1
ATOM 792 C CA . ILE A 1 110 ? -13.031 21.344 0.989 1 98.62 110 ILE A CA 1
ATOM 793 C C . ILE A 1 110 ? -12.523 20.672 -0.29 1 98.62 110 ILE A C 1
ATOM 795 O O . ILE A 1 110 ? -11.32 20.547 -0.496 1 98.62 110 ILE A O 1
ATOM 799 N N . ALA A 1 111 ? -13.469 20.312 -1.119 1 98.69 111 ALA A N 1
ATOM 800 C CA . ALA A 1 111 ? -13.094 19.672 -2.385 1 98.69 111 ALA A CA 1
ATOM 801 C C . ALA A 1 111 ? -12.273 20.625 -3.248 1 98.69 111 ALA A C 1
ATOM 803 O O . ALA A 1 111 ? -11.273 20.234 -3.854 1 98.69 111 ALA A O 1
ATOM 804 N N . ASP A 1 112 ? -12.633 21.922 -3.291 1 98.81 112 ASP A N 1
ATOM 805 C CA . ASP A 1 112 ? -11.977 22.922 -4.125 1 98.81 112 ASP A CA 1
ATOM 806 C C . ASP A 1 112 ? -10.539 23.172 -3.658 1 98.81 112 ASP A C 1
ATOM 808 O O . ASP A 1 112 ? -9.609 23.156 -4.465 1 98.81 112 ASP A O 1
ATOM 812 N N . VAL A 1 113 ? -10.352 23.359 -2.365 1 98.69 113 VAL A N 1
ATOM 813 C CA . VAL A 1 113 ? -9.023 23.688 -1.859 1 98.69 113 VAL A CA 1
ATOM 814 C C . VAL A 1 113 ? -8.125 22.453 -1.941 1 98.69 113 VAL A C 1
ATOM 816 O O . VAL A 1 113 ? -6.922 22.562 -2.201 1 98.69 113 VAL A O 1
ATOM 819 N N . ALA A 1 114 ? -8.703 21.25 -1.699 1 98.62 114 ALA A N 1
ATOM 820 C CA . ALA A 1 114 ? -7.934 20.016 -1.851 1 98.62 114 ALA A CA 1
ATOM 821 C C . ALA A 1 114 ? -7.41 19.859 -3.275 1 98.62 114 ALA A C 1
ATOM 823 O O . ALA A 1 114 ? -6.238 19.531 -3.482 1 98.62 114 ALA A O 1
ATOM 824 N N . ALA A 1 115 ? -8.25 20.109 -4.219 1 98.75 115 ALA A N 1
ATOM 825 C CA . ALA A 1 115 ? -7.859 20.016 -5.625 1 98.75 115 ALA A CA 1
ATOM 826 C C . ALA A 1 115 ? -6.777 21.031 -5.965 1 98.75 115 ALA A C 1
ATOM 828 O O . ALA A 1 115 ? -5.84 20.734 -6.703 1 98.75 115 ALA A O 1
ATOM 829 N N . PHE A 1 116 ? -6.906 22.234 -5.445 1 98.81 116 PHE A N 1
ATOM 830 C CA . PHE A 1 116 ? -5.926 23.281 -5.688 1 98.81 116 PHE A CA 1
ATOM 831 C C . PHE A 1 116 ? -4.543 22.859 -5.211 1 98.81 116 PHE A C 1
ATOM 833 O O . PHE A 1 116 ? -3.584 22.859 -5.984 1 98.81 116 PHE A O 1
ATOM 840 N N . PHE A 1 117 ? -4.453 22.453 -3.961 1 98.81 117 PHE A N 1
ATOM 841 C CA . PHE A 1 117 ? -3.154 22.094 -3.406 1 98.81 117 PHE A CA 1
ATOM 842 C C . PHE A 1 117 ? -2.582 20.875 -4.105 1 98.81 117 PHE A C 1
ATOM 844 O O . PHE A 1 117 ? -1.375 20.781 -4.34 1 98.81 117 PHE A O 1
ATOM 851 N N . SER A 1 118 ? -3.449 19.891 -4.426 1 98.69 118 SER A N 1
ATOM 852 C CA . SER A 1 118 ? -3.008 18.672 -5.094 1 98.69 118 SER A CA 1
ATOM 853 C C . SER A 1 118 ? -2.359 18.984 -6.438 1 98.69 118 SER A C 1
ATOM 855 O O . SER A 1 118 ? -1.463 18.266 -6.883 1 98.69 118 SER A O 1
ATOM 857 N N . ALA A 1 119 ? -2.732 20.031 -7.039 1 98.44 119 ALA A N 1
ATOM 858 C CA . ALA A 1 119 ? -2.271 20.375 -8.383 1 98.44 119 ALA A CA 1
ATOM 859 C C . ALA A 1 119 ? -0.982 21.203 -8.32 1 98.44 119 ALA A C 1
ATOM 861 O O . ALA A 1 119 ? -0.363 21.469 -9.352 1 98.44 119 ALA A O 1
ATOM 862 N N . GLN A 1 120 ? -0.558 21.625 -7.133 1 98.31 120 GLN A N 1
ATOM 863 C CA . GLN A 1 120 ? 0.633 22.453 -7.004 1 98.31 120 GLN A CA 1
ATOM 864 C C . GLN A 1 120 ? 1.904 21.609 -7.082 1 98.31 120 GLN A C 1
ATOM 866 O O . GLN A 1 120 ? 1.921 20.453 -6.648 1 98.31 120 GLN A O 1
ATOM 871 N N . PRO A 1 121 ? 2.936 22.234 -7.602 1 97.44 121 PRO A N 1
ATOM 872 C CA . PRO A 1 121 ? 4.215 21.516 -7.605 1 97.44 121 PRO A CA 1
ATOM 873 C C . PRO A 1 121 ? 4.801 21.344 -6.203 1 97.44 121 PRO A C 1
ATOM 875 O O . PRO A 1 121 ? 4.723 22.266 -5.387 1 97.44 121 PRO A O 1
ATOM 878 N N . ILE A 1 122 ? 5.324 20.203 -5.918 1 97.25 122 ILE A N 1
ATOM 879 C CA . ILE A 1 122 ? 5.992 19.922 -4.652 1 97.25 122 ILE A CA 1
ATOM 880 C C . ILE A 1 122 ? 7.203 20.844 -4.492 1 97.25 122 ILE A C 1
ATOM 882 O O . ILE A 1 122 ? 7.953 21.047 -5.449 1 97.25 122 ILE A O 1
ATOM 886 N N . GLY A 1 123 ? 7.367 21.344 -3.326 1 96.38 123 GLY A N 1
ATOM 887 C CA . GLY A 1 123 ? 8.5 22.219 -3.055 1 96.38 123 GLY A CA 1
ATOM 888 C C . GLY A 1 123 ? 9.82 21.469 -2.967 1 96.38 123 GLY A C 1
ATOM 889 O O . GLY A 1 123 ? 9.844 20.234 -2.941 1 96.38 123 GLY A O 1
ATOM 890 N N . PRO A 1 124 ? 10.898 22.25 -2.902 1 95.56 124 PRO A N 1
ATOM 891 C CA . PRO A 1 124 ? 12.227 21.641 -2.822 1 95.56 124 PRO A CA 1
ATOM 892 C C . PRO A 1 124 ? 12.469 20.938 -1.491 1 95.56 124 PRO A C 1
ATOM 894 O O . PRO A 1 124 ? 11.758 21.172 -0.517 1 95.56 124 PRO A O 1
ATOM 897 N N . ALA A 1 125 ? 13.461 20.047 -1.501 1 96.69 125 ALA A N 1
ATOM 898 C CA . ALA A 1 125 ? 13.875 19.375 -0.274 1 96.69 125 ALA A CA 1
ATOM 899 C C . ALA A 1 125 ? 14.305 20.391 0.791 1 96.69 125 ALA A C 1
ATOM 901 O O . ALA A 1 125 ? 14.922 21.406 0.477 1 96.69 125 ALA A O 1
ATOM 902 N N . TRP A 1 126 ? 13.945 20.078 2.035 1 96.19 126 TRP A N 1
ATOM 903 C CA . TRP A 1 126 ? 14.492 20.828 3.162 1 96.19 126 TRP A CA 1
ATOM 904 C C . TRP A 1 126 ? 15.977 20.531 3.338 1 96.19 126 TRP A C 1
ATOM 906 O O . TRP A 1 126 ? 16.469 19.469 2.928 1 96.19 126 TRP A O 1
ATOM 916 N N . LYS A 1 127 ? 16.609 21.453 3.9 1 90.88 127 LYS A N 1
ATOM 917 C CA . LYS A 1 127 ? 18.031 21.25 4.172 1 90.88 127 LYS A CA 1
ATOM 918 C C . LYS A 1 127 ? 18.219 20.203 5.266 1 90.88 127 LYS A C 1
ATOM 920 O O . LYS A 1 127 ? 17.547 20.234 6.297 1 90.88 127 LYS A O 1
ATOM 925 N N . THR A 1 128 ? 19.016 19.203 4.891 1 83.88 128 THR A N 1
ATOM 926 C CA . THR A 1 128 ? 19.344 18.172 5.871 1 83.88 128 THR A CA 1
ATOM 927 C C . THR A 1 128 ? 20.688 18.469 6.535 1 83.88 128 THR A C 1
ATOM 929 O O . THR A 1 128 ? 21.641 18.875 5.863 1 83.88 128 THR A O 1
ATOM 932 N N . THR A 1 129 ? 20.656 18.391 7.887 1 79.81 129 THR A N 1
ATOM 933 C CA . THR A 1 129 ? 21.922 18.672 8.57 1 79.81 129 THR A CA 1
ATOM 934 C C . THR A 1 129 ? 22.625 17.375 8.961 1 79.81 129 THR A C 1
ATOM 936 O O . THR A 1 129 ? 23.812 17.391 9.297 1 79.81 129 THR A O 1
ATOM 939 N N . ASP A 1 130 ? 22 16.297 8.859 1 92.56 130 ASP A N 1
ATOM 940 C CA . ASP A 1 130 ? 22.547 15.008 9.273 1 92.56 130 ASP A CA 1
ATOM 941 C C . ASP A 1 130 ? 22.375 13.961 8.172 1 92.56 130 ASP A C 1
ATOM 943 O O . ASP A 1 130 ? 21.359 13.266 8.125 1 92.56 130 ASP A O 1
ATOM 947 N N . ALA A 1 131 ? 23.469 13.805 7.414 1 93.75 131 ALA A N 1
ATOM 948 C CA . ALA A 1 131 ? 23.438 12.93 6.246 1 93.75 131 ALA A CA 1
ATOM 949 C C . ALA A 1 131 ? 23.281 11.469 6.66 1 93.75 131 ALA A C 1
ATOM 951 O O . ALA A 1 131 ? 22.594 10.695 5.988 1 93.75 131 ALA A O 1
ATOM 952 N N . ALA A 1 132 ? 23.938 11.109 7.699 1 96.31 132 ALA A N 1
ATOM 953 C CA . ALA A 1 132 ? 23.859 9.734 8.18 1 96.31 132 ALA A CA 1
ATOM 954 C C . ALA A 1 132 ? 22.453 9.398 8.648 1 96.31 132 ALA A C 1
ATOM 956 O O . ALA A 1 132 ? 21.938 8.305 8.391 1 96.31 132 ALA A O 1
ATOM 957 N N . LEU A 1 133 ? 21.859 10.297 9.375 1 96.81 133 LEU A N 1
ATOM 958 C CA . LEU A 1 133 ? 20.484 10.117 9.828 1 96.81 133 LEU A CA 1
ATOM 959 C C . LEU A 1 133 ? 19.547 9.969 8.648 1 96.81 133 LEU A C 1
ATOM 961 O O . LEU A 1 133 ? 18.672 9.102 8.648 1 96.81 133 LEU A O 1
ATOM 965 N N . ARG A 1 134 ? 19.734 10.781 7.629 1 97 134 ARG A N 1
ATOM 966 C CA . ARG A 1 134 ? 18.906 10.703 6.422 1 97 134 ARG A CA 1
ATOM 967 C C . ARG A 1 134 ? 19.078 9.352 5.742 1 97 134 ARG A C 1
ATOM 969 O O . ARG A 1 134 ? 18.094 8.758 5.285 1 97 134 ARG A O 1
ATOM 976 N N . THR A 1 135 ? 20.297 8.906 5.625 1 97.25 135 THR A N 1
ATOM 977 C CA . THR A 1 135 ? 20.578 7.633 4.977 1 97.25 135 THR A CA 1
ATOM 978 C C . THR A 1 135 ? 19.891 6.488 5.715 1 97.25 135 THR A C 1
ATOM 980 O O . THR A 1 135 ? 19.328 5.586 5.086 1 97.25 135 THR A O 1
ATOM 983 N N . ARG A 1 136 ? 19.938 6.512 7.004 1 97.75 136 ARG A N 1
ATOM 984 C CA . ARG A 1 136 ? 19.234 5.508 7.793 1 97.75 136 ARG A CA 1
ATOM 985 C C . ARG A 1 136 ? 17.734 5.559 7.523 1 97.75 136 ARG A C 1
ATOM 987 O O . ARG A 1 136 ? 17.078 4.516 7.383 1 97.75 136 ARG A O 1
ATOM 994 N N . GLY A 1 137 ? 17.156 6.75 7.473 1 98.44 137 GLY A N 1
ATOM 995 C CA . GLY A 1 137 ? 15.758 6.918 7.152 1 98.44 137 GLY A CA 1
ATOM 996 C C . GLY A 1 137 ? 15.391 6.383 5.781 1 98.44 137 GLY A C 1
ATOM 997 O O . GLY A 1 137 ? 14.328 5.773 5.609 1 98.44 137 GLY A O 1
ATOM 998 N N . GLU A 1 138 ? 16.266 6.668 4.859 1 98.31 138 GLU A N 1
ATOM 999 C CA . GLU A 1 138 ? 16.062 6.156 3.508 1 98.31 138 GLU A CA 1
ATOM 1000 C C . GLU A 1 138 ? 15.992 4.629 3.498 1 98.31 138 GLU A C 1
ATOM 1002 O O . GLU A 1 138 ? 15.117 4.047 2.855 1 98.31 138 GLU A O 1
ATOM 1007 N N . THR A 1 139 ? 16.891 4.02 4.199 1 98.25 139 THR A N 1
ATOM 1008 C CA . THR A 1 139 ? 16.922 2.561 4.273 1 98.25 139 THR A CA 1
ATOM 1009 C C . THR A 1 139 ? 15.625 2.027 4.883 1 98.25 139 THR A C 1
ATOM 1011 O O . THR A 1 139 ? 15.016 1.106 4.336 1 98.25 139 THR A O 1
ATOM 1014 N N . LEU A 1 140 ? 15.18 2.619 5.977 1 98.69 140 LEU A N 1
ATOM 1015 C CA . LEU A 1 140 ? 13.945 2.193 6.629 1 98.69 140 LEU A CA 1
ATOM 1016 C C . LEU A 1 140 ? 12.75 2.391 5.707 1 98.69 140 LEU A C 1
ATOM 1018 O O . LEU A 1 140 ? 11.859 1.541 5.652 1 98.69 140 LEU A O 1
ATOM 1022 N N . PHE A 1 141 ? 12.742 3.523 5.008 1 98.81 141 PHE A N 1
ATOM 1023 C CA . PHE A 1 141 ? 11.625 3.848 4.125 1 98.81 141 PHE A CA 1
ATOM 1024 C C . PHE A 1 141 ? 11.539 2.852 2.977 1 98.81 141 PHE A C 1
ATOM 1026 O O . PHE A 1 141 ? 10.453 2.375 2.645 1 98.81 141 PHE A O 1
ATOM 1033 N N . LEU A 1 142 ? 12.664 2.496 2.389 1 98.19 142 LEU A N 1
ATOM 1034 C CA . LEU A 1 142 ? 12.68 1.735 1.145 1 98.19 142 LEU A CA 1
ATOM 1035 C C . LEU A 1 142 ? 12.727 0.237 1.424 1 98.19 142 LEU A C 1
ATOM 1037 O O . LEU A 1 142 ? 12.211 -0.563 0.639 1 98.19 142 LEU A O 1
ATOM 1041 N N . ARG A 1 143 ? 13.281 -0.147 2.629 1 97.81 143 ARG A N 1
ATOM 1042 C CA . ARG A 1 143 ? 13.562 -1.565 2.824 1 97.81 143 ARG A CA 1
ATOM 1043 C C . ARG A 1 143 ? 12.914 -2.082 4.105 1 97.81 143 ARG A C 1
ATOM 1045 O O . ARG A 1 143 ? 12.773 -3.291 4.293 1 97.81 143 ARG A O 1
ATOM 1052 N N . GLY A 1 144 ? 12.547 -1.157 4.949 1 98.44 144 GLY A N 1
ATOM 1053 C CA . GLY A 1 144 ? 12.094 -1.587 6.266 1 98.44 144 GLY A CA 1
ATOM 1054 C C . GLY A 1 144 ? 13.195 -2.242 7.082 1 98.44 144 GLY A C 1
ATOM 1055 O O . GLY A 1 144 ? 14.375 -1.953 6.891 1 98.44 144 GLY A O 1
ATOM 1056 N N . ASP A 1 145 ? 12.844 -2.867 8.07 1 98.31 145 ASP A N 1
ATOM 1057 C CA . ASP A 1 145 ? 13.688 -3.711 8.914 1 98.31 145 ASP A CA 1
ATOM 1058 C C . ASP A 1 145 ? 12.969 -5.012 9.273 1 98.31 145 ASP A C 1
ATOM 1060 O O . ASP A 1 145 ? 12.43 -5.148 10.367 1 98.31 145 ASP A O 1
ATOM 1064 N N . PRO A 1 146 ? 13.008 -5.973 8.359 1 97.12 146 PRO A N 1
ATOM 1065 C CA . PRO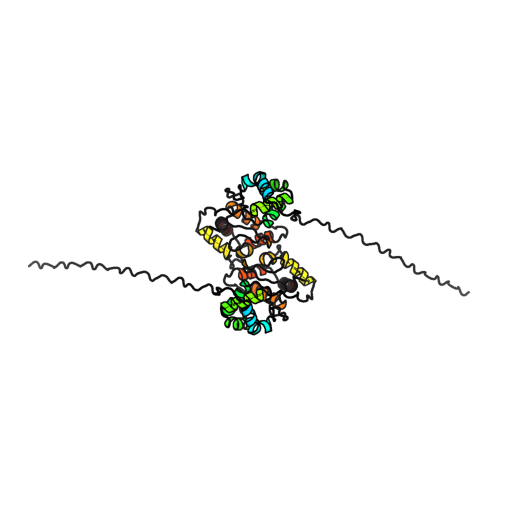 A 1 146 ? 12.227 -7.199 8.539 1 97.12 146 PRO A CA 1
ATOM 1066 C C . PRO A 1 146 ? 12.594 -7.953 9.812 1 97.12 146 PRO A C 1
ATOM 1068 O O . PRO A 1 146 ? 11.742 -8.617 10.406 1 97.12 146 PRO A O 1
ATOM 1071 N N . ALA A 1 147 ? 13.836 -7.938 10.25 1 96.69 147 ALA A N 1
ATOM 1072 C CA . ALA A 1 147 ? 14.258 -8.617 11.469 1 96.69 147 ALA A CA 1
ATOM 1073 C C . ALA A 1 147 ? 13.484 -8.102 12.68 1 96.69 147 ALA A C 1
ATOM 1075 O O . ALA A 1 147 ? 13.266 -8.836 13.641 1 96.69 147 ALA A O 1
ATOM 1076 N N . ARG A 1 148 ? 13.016 -6.879 12.594 1 97.44 148 ARG A N 1
ATOM 1077 C CA . ARG A 1 148 ? 12.234 -6.277 13.672 1 97.44 148 ARG A CA 1
ATOM 1078 C C . ARG A 1 148 ? 10.758 -6.188 13.305 1 97.44 148 ARG A C 1
ATOM 1080 O O . ARG A 1 148 ? 9.992 -5.488 13.961 1 97.44 148 ARG A O 1
ATOM 1087 N N . ASN A 1 149 ? 10.422 -6.793 12.172 1 97.5 149 ASN A N 1
ATOM 1088 C CA . ASN A 1 149 ? 9.055 -6.828 11.672 1 97.5 149 ASN A CA 1
ATOM 1089 C C . ASN A 1 149 ? 8.555 -5.434 11.289 1 97.5 149 ASN A C 1
ATOM 1091 O O . ASN A 1 149 ? 7.391 -5.105 11.508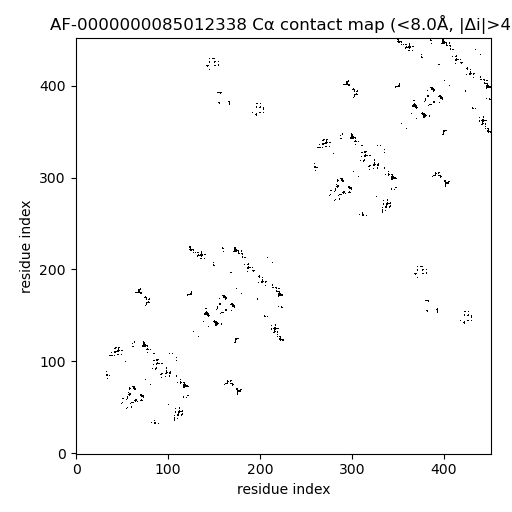 1 97.5 149 ASN A O 1
ATOM 1095 N N . ALA A 1 150 ? 9.453 -4.586 10.82 1 98.5 150 ALA A N 1
ATOM 1096 C CA . ALA A 1 150 ? 9.102 -3.271 10.289 1 98.5 150 ALA A CA 1
ATOM 1097 C C . ALA A 1 150 ? 9.047 -3.299 8.766 1 98.5 150 ALA A C 1
ATOM 1099 O O . ALA A 1 150 ? 10.062 -3.498 8.102 1 98.5 150 ALA A O 1
ATOM 1100 N N . ILE A 1 151 ? 7.875 -3.086 8.211 1 98.25 151 ILE A N 1
ATOM 1101 C CA . ILE A 1 151 ? 7.762 -3.115 6.762 1 98.25 151 ILE A CA 1
ATOM 1102 C C . ILE A 1 151 ? 8.305 -1.816 6.172 1 98.25 151 ILE A C 1
ATOM 1104 O O . ILE A 1 151 ? 8.367 -0.795 6.859 1 98.25 151 ILE A O 1
ATOM 1108 N N . ALA A 1 152 ? 8.742 -1.92 4.91 1 98.62 152 ALA A N 1
ATOM 1109 C CA . ALA A 1 152 ? 9.141 -0.716 4.184 1 98.62 152 ALA A CA 1
ATOM 1110 C C . ALA A 1 152 ? 7.969 0.251 4.043 1 98.62 152 ALA A C 1
ATOM 1112 O O . ALA A 1 152 ? 6.863 -0.151 3.674 1 98.62 152 ALA A O 1
ATOM 1113 N N . CYS A 1 153 ? 8.195 1.506 4.375 1 98.81 153 CYS A N 1
ATOM 1114 C CA . CYS A 1 153 ? 7.16 2.52 4.203 1 98.81 153 CYS A CA 1
ATOM 1115 C C . CYS A 1 153 ? 6.734 2.623 2.742 1 98.81 153 CYS A C 1
ATOM 1117 O O . CYS A 1 153 ? 5.57 2.898 2.449 1 98.81 153 CYS A O 1
ATOM 1119 N N . ALA A 1 154 ? 7.652 2.352 1.834 1 98.25 154 ALA A N 1
ATOM 1120 C CA . ALA A 1 154 ? 7.469 2.512 0.394 1 98.25 154 ALA A CA 1
ATOM 1121 C C . ALA A 1 154 ? 6.422 1.538 -0.139 1 98.25 154 ALA A C 1
ATOM 1123 O O . ALA A 1 154 ? 5.93 1.698 -1.259 1 98.25 154 ALA A O 1
ATOM 1124 N N . ILE A 1 155 ? 6.059 0.552 0.645 1 97.88 155 ILE A N 1
ATOM 1125 C CA . ILE A 1 155 ? 5.086 -0.439 0.196 1 97.88 155 ILE A CA 1
ATOM 1126 C C . ILE A 1 155 ? 3.738 0.235 -0.046 1 97.88 155 ILE A C 1
ATOM 1128 O O . ILE A 1 155 ? 3.004 -0.146 -0.96 1 97.88 155 ILE A O 1
ATOM 1132 N N . CYS A 1 156 ? 3.459 1.208 0.736 1 98.31 156 CYS A N 1
ATOM 1133 C CA . CYS A 1 156 ? 2.201 1.937 0.602 1 98.31 156 CYS A CA 1
ATOM 1134 C C . CYS A 1 156 ? 2.432 3.312 -0.011 1 98.31 156 CYS A C 1
ATOM 1136 O O . CYS A 1 156 ? 1.661 3.754 -0.864 1 98.31 156 CYS A O 1
ATOM 1138 N N . HIS A 1 157 ? 3.51 4.008 0.438 1 98.5 157 HIS A N 1
ATOM 1139 C CA . HIS A 1 157 ? 3.711 5.398 0.056 1 98.5 157 HIS A CA 1
ATOM 1140 C C . HIS A 1 157 ? 4.449 5.504 -1.274 1 98.5 157 HIS A C 1
ATOM 1142 O O . HIS A 1 157 ? 4.512 6.582 -1.87 1 98.5 157 HIS A O 1
ATOM 1148 N N . GLY A 1 158 ? 4.977 4.363 -1.805 1 97.44 158 GLY A N 1
ATOM 1149 C CA . GLY A 1 158 ? 5.785 4.375 -3.012 1 97.44 158 GLY A CA 1
ATOM 1150 C C . GLY A 1 158 ? 7.219 4.805 -2.766 1 97.44 158 GLY A C 1
ATOM 1151 O O . GLY A 1 158 ? 7.488 5.582 -1.849 1 97.44 158 GLY A O 1
ATOM 1152 N N . ALA A 1 159 ? 8.086 4.414 -3.668 1 96.38 159 ALA A N 1
ATOM 1153 C CA . ALA A 1 159 ? 9.508 4.719 -3.52 1 96.38 159 ALA A CA 1
ATOM 1154 C C . ALA A 1 159 ? 9.758 6.223 -3.574 1 96.38 159 ALA A C 1
ATOM 1156 O O . ALA A 1 159 ? 10.68 6.727 -2.936 1 96.38 159 ALA A O 1
ATOM 1157 N N . SER A 1 160 ? 8.938 6.918 -4.297 1 95.94 160 SER A N 1
ATOM 1158 C CA . SER A 1 160 ? 9.094 8.359 -4.438 1 95.94 160 SER A CA 1
ATOM 1159 C C . SER A 1 160 ? 8.398 9.109 -3.305 1 95.94 160 SER A C 1
ATOM 1161 O O . SER A 1 160 ? 8.508 10.328 -3.197 1 95.94 160 SER A O 1
ATOM 1163 N N . GLY A 1 161 ? 7.602 8.391 -2.514 1 97.88 161 GLY A N 1
ATOM 1164 C CA . GLY A 1 161 ? 6.895 9 -1.4 1 97.88 161 GLY A CA 1
ATOM 1165 C C . GLY A 1 161 ? 5.648 9.758 -1.828 1 97.88 161 GLY A C 1
ATOM 1166 O O . GLY A 1 161 ? 5.059 10.492 -1.034 1 97.88 161 GLY A O 1
ATOM 1167 N N . ARG A 1 162 ? 5.164 9.562 -3.035 1 97.56 162 ARG A N 1
ATOM 1168 C CA . ARG A 1 162 ? 4.07 10.367 -3.57 1 97.56 162 ARG A CA 1
ATOM 1169 C C . ARG A 1 162 ? 2.719 9.828 -3.109 1 97.56 162 ARG A C 1
ATOM 1171 O O . ARG A 1 162 ? 1.688 10.477 -3.307 1 97.56 162 ARG A O 1
ATOM 1178 N N . GLY A 1 163 ? 2.736 8.664 -2.447 1 97.44 163 GLY A N 1
ATOM 1179 C CA . GLY A 1 163 ? 1.477 8.078 -2.027 1 97.44 163 GLY A CA 1
ATOM 1180 C C . GLY A 1 163 ? 0.649 7.547 -3.184 1 97.44 163 GLY A C 1
ATOM 1181 O O . GLY A 1 163 ? 1.125 7.492 -4.32 1 97.44 163 GLY A O 1
ATOM 1182 N N . GLU A 1 164 ? -0.512 7.039 -2.805 1 96.69 164 GLU A N 1
ATOM 1183 C CA . GLU A 1 164 ? -1.45 6.473 -3.768 1 96.69 164 GLU A CA 1
ATOM 1184 C C . GLU A 1 164 ? -2.852 7.043 -3.574 1 96.69 164 GLU A C 1
ATOM 1186 O O . GLU A 1 164 ? -3.553 6.676 -2.627 1 96.69 164 GLU A O 1
ATOM 1191 N N . GLU A 1 165 ? -3.281 7.848 -4.52 1 95.62 165 GLU A N 1
ATOM 1192 C CA . GLU A 1 165 ? -4.574 8.516 -4.41 1 95.62 165 GLU A CA 1
ATOM 1193 C C . GLU A 1 165 ? -5.703 7.5 -4.242 1 95.62 165 GLU A C 1
ATOM 1195 O O . GLU A 1 165 ? -6.512 7.609 -3.314 1 95.62 165 GLU A O 1
ATOM 1200 N N . HIS A 1 166 ? -5.719 6.512 -5.016 1 93.5 166 HIS A N 1
ATOM 1201 C CA . HIS A 1 166 ? -6.852 5.59 -5.023 1 93.5 166 HIS A CA 1
ATOM 1202 C C . HIS A 1 166 ? -6.828 4.68 -3.799 1 93.5 166 HIS A C 1
ATOM 1204 O O . HIS A 1 166 ? -7.832 4.035 -3.484 1 93.5 166 HIS A O 1
ATOM 1210 N N . LEU A 1 167 ? -5.699 4.641 -3.111 1 96.06 167 LEU A N 1
ATOM 1211 C CA . LEU A 1 167 ? -5.598 3.838 -1.899 1 96.06 167 LEU A CA 1
ATOM 1212 C C . LEU A 1 167 ? -5.758 4.707 -0.656 1 96.06 167 LEU A C 1
ATOM 1214 O O . LEU A 1 167 ? -5.773 4.195 0.466 1 96.06 167 LEU A O 1
ATOM 1218 N N . GLY A 1 168 ? -5.805 5.996 -0.846 1 96.12 168 GLY A N 1
ATOM 1219 C CA . GLY A 1 168 ? -5.906 6.902 0.288 1 96.12 168 GLY A CA 1
ATOM 1220 C C . GLY A 1 168 ? -4.594 7.082 1.028 1 96.12 168 GLY A C 1
ATOM 1221 O O . GLY A 1 168 ? -4.586 7.398 2.219 1 96.12 168 GLY A O 1
ATOM 1222 N N . VAL A 1 169 ? -3.514 6.852 0.378 1 98.19 169 VAL A N 1
ATOM 1223 C CA . VAL A 1 169 ? -2.188 6.945 0.979 1 98.19 169 VAL A CA 1
ATOM 1224 C C . VAL A 1 169 ? -1.569 8.305 0.657 1 98.19 169 VAL A C 1
ATOM 1226 O O . VAL A 1 169 ? -1.52 8.711 -0.506 1 98.19 169 VAL A O 1
ATOM 1229 N N . ALA A 1 170 ? -1.104 9.008 1.598 1 98.56 170 ALA A N 1
ATOM 1230 C CA . ALA A 1 170 ? -0.635 10.383 1.479 1 98.56 170 ALA A CA 1
ATOM 1231 C C . ALA A 1 170 ? 0.71 10.445 0.763 1 98.56 170 ALA A C 1
ATOM 1233 O O . ALA A 1 170 ? 1.481 9.484 0.792 1 98.56 170 ALA A O 1
ATOM 1234 N N . SER A 1 171 ? 0.917 11.594 0.111 1 98.56 171 SER A N 1
ATOM 1235 C CA . SER A 1 171 ? 2.273 11.961 -0.276 1 98.56 171 SER A CA 1
ATOM 1236 C C . SER A 1 171 ? 3.086 12.43 0.929 1 98.56 171 SER A C 1
ATOM 1238 O O . SER A 1 171 ? 2.576 13.156 1.785 1 98.56 171 SER A O 1
ATOM 1240 N N . VAL A 1 172 ? 4.305 12.008 0.99 1 98.69 172 VAL A N 1
ATOM 1241 C CA . VAL A 1 172 ? 5.148 12.375 2.125 1 98.69 172 VAL A CA 1
ATOM 1242 C C . VAL A 1 172 ? 6.43 13.039 1.625 1 98.69 172 VAL A C 1
ATOM 1244 O O . VAL A 1 172 ? 7.316 13.359 2.416 1 98.69 172 VAL A O 1
ATOM 1247 N N . THR A 1 173 ? 6.473 13.305 0.346 1 98.06 173 THR A N 1
ATOM 1248 C CA . THR A 1 173 ? 7.668 13.797 -0.327 1 98.06 173 THR A CA 1
ATOM 1249 C C . THR A 1 173 ? 7.973 15.227 0.093 1 98.06 173 THR A C 1
ATOM 1251 O O . THR A 1 173 ? 7.133 16.109 -0.06 1 98.06 173 THR A O 1
ATOM 1254 N N . ASN A 1 174 ? 9.203 15.461 0.643 1 98.06 174 ASN A N 1
ATOM 1255 C CA . ASN A 1 174 ? 9.719 16.766 1.023 1 98.06 174 ASN A CA 1
ATOM 1256 C C . ASN A 1 174 ? 8.805 17.469 2.029 1 98.06 174 ASN A C 1
ATOM 1258 O O . ASN A 1 174 ? 8.586 18.672 1.948 1 98.06 174 ASN A O 1
ATOM 1262 N N . GLN A 1 175 ? 8.289 16.734 2.896 1 98 175 GLN A N 1
ATOM 1263 C CA . GLN A 1 175 ? 7.414 17.266 3.936 1 98 175 GLN A CA 1
ATOM 1264 C C . GLN A 1 175 ? 8.203 18.047 4.977 1 98 175 GLN A C 1
ATOM 1266 O O . GLN A 1 175 ? 9.414 17.875 5.098 1 98 175 GLN A O 1
ATOM 1271 N N . SER A 1 176 ? 7.531 18.906 5.664 1 97.94 176 SER A N 1
ATOM 1272 C CA . SER A 1 176 ? 8.141 19.688 6.73 1 97.94 176 SER A CA 1
ATOM 1273 C C . SER A 1 176 ? 8.719 18.797 7.82 1 97.94 176 SER A C 1
ATOM 1275 O O . SER A 1 176 ? 8.023 17.906 8.336 1 97.94 176 SER A O 1
ATOM 1277 N N . PRO A 1 177 ? 9.922 19.016 8.188 1 97.19 177 PRO A N 1
ATOM 1278 C CA . PRO A 1 177 ? 10.602 18.031 9.023 1 97.19 177 PRO A CA 1
ATOM 1279 C C . PRO A 1 177 ? 9.953 17.875 10.406 1 97.19 177 PRO A C 1
ATOM 1281 O O . PRO A 1 177 ? 9.758 16.766 10.875 1 97.19 177 PRO A O 1
ATOM 1284 N N . ASP A 1 178 ? 9.648 19 11.078 1 98.19 178 ASP A N 1
ATOM 1285 C CA . ASP A 1 178 ? 9.039 18.906 12.406 1 98.19 178 ASP A CA 1
ATOM 1286 C C . ASP A 1 178 ? 7.629 18.328 12.328 1 98.19 178 ASP A C 1
ATOM 1288 O O . ASP A 1 178 ? 7.227 17.547 13.188 1 98.19 178 ASP A O 1
ATOM 1292 N N . TYR A 1 179 ? 6.938 18.688 11.352 1 98.44 179 TYR A N 1
ATOM 1293 C CA . TYR A 1 179 ? 5.605 18.125 11.148 1 98.44 179 TYR A CA 1
ATOM 1294 C C . TYR A 1 179 ? 5.68 16.625 10.898 1 98.44 179 TYR A C 1
ATOM 1296 O O . TYR A 1 179 ? 4.898 15.859 11.461 1 98.44 179 TYR A O 1
ATOM 1304 N N . ALA A 1 180 ? 6.574 16.219 10.008 1 98.44 180 ALA A N 1
ATOM 1305 C CA . ALA A 1 180 ? 6.73 14.797 9.703 1 98.44 180 ALA A CA 1
ATOM 1306 C C . ALA A 1 180 ? 6.977 13.992 10.977 1 98.44 180 ALA A C 1
ATOM 1308 O O . ALA A 1 180 ? 6.344 12.953 11.195 1 98.44 180 ALA A O 1
ATOM 1309 N N . LEU A 1 181 ? 7.859 14.469 11.773 1 98.62 181 LEU A N 1
ATOM 1310 C CA . LEU A 1 181 ? 8.133 13.773 13.031 1 98.62 181 LEU A CA 1
ATOM 1311 C C . LEU A 1 181 ? 6.898 13.766 13.922 1 98.62 181 LEU A C 1
ATOM 1313 O O . LEU A 1 181 ? 6.57 12.734 14.523 1 98.62 181 LEU A O 1
ATOM 1317 N N . SER A 1 182 ? 6.23 14.883 14.008 1 98.44 182 SER A N 1
ATOM 1318 C CA . SER A 1 182 ? 5.039 14.992 14.852 1 98.44 182 SER A CA 1
ATOM 1319 C C . SER A 1 182 ? 3.959 14.016 14.398 1 98.44 182 SER A C 1
ATOM 1321 O O . SER A 1 182 ? 3.309 13.375 15.234 1 98.44 182 SER A O 1
ATOM 1323 N N . VAL A 1 183 ? 3.727 13.906 13.102 1 98.44 183 VAL A N 1
ATOM 1324 C CA . VAL A 1 183 ? 2.672 13.039 12.586 1 98.44 183 VAL A CA 1
ATOM 1325 C C . VAL A 1 183 ? 3.043 11.578 12.82 1 98.44 183 VAL A C 1
ATOM 1327 O O . VAL A 1 183 ? 2.178 10.75 13.125 1 98.44 183 VAL A O 1
ATOM 1330 N N . LEU A 1 184 ? 4.32 11.164 12.672 1 98.81 184 LEU A N 1
ATOM 1331 C CA . LEU A 1 184 ? 4.758 9.82 13.008 1 98.81 184 LEU A CA 1
ATOM 1332 C C . LEU A 1 184 ? 4.48 9.508 14.477 1 98.81 184 LEU A C 1
ATOM 1334 O O . LEU A 1 184 ? 4.012 8.414 14.805 1 98.81 184 LEU A O 1
ATOM 1338 N N . HIS A 1 185 ? 4.719 10.484 15.359 1 98.69 185 HIS A N 1
ATOM 1339 C CA . HIS A 1 185 ? 4.402 10.312 16.766 1 98.69 185 HIS A CA 1
ATOM 1340 C C . HIS A 1 185 ? 2.9 10.164 16.984 1 98.69 185 HIS A C 1
ATOM 1342 O O . HIS A 1 185 ? 2.465 9.352 17.797 1 98.69 185 HIS A O 1
ATOM 1348 N N . GLU A 1 186 ? 2.15 10.992 16.297 1 97.69 186 GLU A N 1
ATOM 1349 C CA . GLU A 1 186 ? 0.697 10.922 16.391 1 97.69 186 GLU A CA 1
ATOM 1350 C C . GLU A 1 186 ? 0.189 9.516 16.078 1 97.69 186 GLU A C 1
ATOM 1352 O O . GLU A 1 186 ? -0.583 8.945 16.859 1 97.69 186 GLU A O 1
ATOM 1357 N N . PHE A 1 187 ? 0.625 8.992 15.008 1 98.12 187 PHE A N 1
ATOM 1358 C CA . PHE A 1 187 ? 0.196 7.652 14.609 1 98.12 187 PHE A CA 1
ATOM 1359 C C . PHE A 1 187 ? 0.684 6.609 15.609 1 98.12 187 PHE A C 1
ATOM 1361 O O . PHE A 1 187 ? -0.09 5.758 16.047 1 98.12 187 PHE A O 1
ATOM 1368 N N . LYS A 1 188 ? 1.908 6.684 15.992 1 97.94 188 LYS A N 1
ATOM 1369 C CA . LYS A 1 188 ? 2.516 5.656 16.828 1 97.94 188 LYS A CA 1
ATOM 1370 C C . LYS A 1 188 ? 1.855 5.609 18.203 1 97.94 188 LYS A C 1
ATOM 1372 O O . LYS A 1 188 ? 1.701 4.535 18.797 1 97.94 188 LYS A O 1
ATOM 1377 N N . ASN A 1 189 ? 1.514 6.73 18.688 1 96.5 189 ASN A N 1
ATOM 1378 C CA . ASN A 1 189 ? 1.129 6.82 20.094 1 96.5 189 ASN A CA 1
ATOM 1379 C C . ASN A 1 189 ? -0.386 6.758 20.266 1 96.5 189 ASN A C 1
ATOM 1381 O O . ASN A 1 189 ? -0.883 6.598 21.391 1 96.5 189 ASN A O 1
ATOM 1385 N N . ALA A 1 190 ? -1.129 6.898 19.156 1 94.75 190 ALA A N 1
ATOM 1386 C CA . ALA A 1 190 ? -2.584 6.809 19.266 1 94.75 190 ALA A CA 1
ATOM 1387 C C . ALA A 1 190 ? -3.021 5.398 19.641 1 94.75 190 ALA A C 1
ATOM 1389 O O . ALA A 1 190 ? -2.473 4.414 19.125 1 94.75 190 ALA A O 1
ATOM 1390 N N . PRO A 1 191 ? -3.975 5.328 20.562 1 93.25 191 PRO A N 1
ATOM 1391 C CA . PRO A 1 191 ? -4.465 3.996 20.922 1 93.25 191 PRO A CA 1
ATOM 1392 C C . PRO A 1 191 ? -5.25 3.332 19.797 1 93.25 191 PRO A C 1
ATOM 1394 O O . PRO A 1 191 ? -5.207 2.109 19.641 1 93.25 191 PRO A O 1
ATOM 1397 N N . SER A 1 192 ? -6.004 4.141 19.078 1 94.88 192 SER A N 1
ATOM 1398 C CA . SER A 1 192 ? -6.844 3.658 17.984 1 94.88 192 SER A CA 1
ATOM 1399 C C . SER A 1 192 ? -7.27 4.801 17.078 1 94.88 192 SER A C 1
ATOM 1401 O O . SER A 1 192 ? -7.262 5.965 17.484 1 94.88 192 SER A O 1
ATOM 1403 N N . PHE A 1 193 ? -7.621 4.453 15.898 1 94.88 193 PHE A N 1
ATOM 1404 C CA . PHE A 1 193 ? -8.227 5.402 14.969 1 94.88 193 PHE A CA 1
ATOM 1405 C C . PHE A 1 193 ? -9.625 4.949 14.562 1 94.88 193 PHE A C 1
ATOM 1407 O O . PHE A 1 193 ? -10.07 5.223 13.445 1 94.88 193 PHE A O 1
ATOM 1414 N N . GLY A 1 194 ? -10.195 4.188 15.445 1 91.88 194 GLY A N 1
ATOM 1415 C CA . GLY A 1 194 ? -11.594 3.828 15.32 1 91.88 194 GLY A CA 1
ATOM 1416 C C . GLY A 1 194 ? -11.875 2.883 14.164 1 91.88 194 GLY A C 1
ATOM 1417 O O . GLY A 1 194 ? -12.953 2.912 13.578 1 91.88 194 GLY A O 1
ATOM 1418 N N . GLY A 1 195 ? -10.953 2.232 13.75 1 92.88 195 GLY A N 1
ATOM 1419 C CA . GLY A 1 195 ? -11.156 1.226 12.719 1 92.88 195 GLY A CA 1
ATOM 1420 C C . GLY A 1 195 ? -11.008 1.771 11.312 1 92.88 195 GLY A C 1
ATOM 1421 O O . GLY A 1 195 ? -11.234 1.055 10.336 1 92.88 195 GLY A O 1
ATOM 1422 N N . ILE A 1 196 ? -10.672 3.041 11.203 1 94.12 196 ILE A N 1
ATOM 1423 C CA . ILE A 1 196 ? -10.398 3.588 9.875 1 94.12 196 ILE A CA 1
ATOM 1424 C C . ILE A 1 196 ? -9.125 2.967 9.312 1 94.12 196 ILE A C 1
ATOM 1426 O O . ILE A 1 196 ? -8.047 3.092 9.906 1 94.12 196 ILE A O 1
ATOM 1430 N N . PRO A 1 197 ? -9.102 2.402 8.18 1 96 197 PRO A N 1
ATOM 1431 C CA . PRO A 1 197 ? -8.055 1.473 7.754 1 96 197 PRO A CA 1
ATOM 1432 C C . PRO A 1 197 ? -6.695 2.152 7.59 1 96 197 PRO A C 1
ATOM 1434 O O . PRO A 1 197 ? -5.688 1.665 8.109 1 96 197 PRO A O 1
ATOM 1437 N N . GLN A 1 198 ? -6.668 3.299 6.906 1 96.75 198 GLN A N 1
ATOM 1438 C CA . GLN A 1 198 ? -5.379 3.891 6.566 1 96.75 198 GLN A CA 1
ATOM 1439 C C . GLN A 1 198 ? -4.648 4.379 7.812 1 96.75 198 GLN A C 1
ATOM 1441 O O . GLN A 1 198 ? -3.498 4.008 8.047 1 96.75 198 GLN A O 1
ATOM 1446 N N . PRO A 1 199 ? -5.32 5.152 8.719 1 97.31 199 PRO A N 1
ATOM 1447 C CA . PRO A 1 199 ? -4.586 5.543 9.922 1 97.31 199 PRO A CA 1
ATOM 1448 C C . PRO A 1 199 ? -4.309 4.363 10.852 1 97.31 199 PRO A C 1
ATOM 1450 O O . PRO A 1 199 ? -3.285 4.344 11.547 1 97.31 199 PRO A O 1
ATOM 1453 N N . GLU A 1 200 ? -5.23 3.391 10.945 1 97.75 200 GLU A N 1
ATOM 1454 C CA . GLU A 1 200 ? -4.938 2.189 11.727 1 97.75 200 GLU A CA 1
ATOM 1455 C C . GLU A 1 200 ? -3.701 1.474 11.195 1 97.75 200 GLU A C 1
ATOM 1457 O O . GLU A 1 200 ? -2.893 0.96 11.977 1 97.75 200 GLU A O 1
ATOM 1462 N N . ALA A 1 201 ? -3.562 1.408 9.859 1 98.44 201 ALA A N 1
ATOM 1463 C CA . ALA A 1 201 ? -2.375 0.793 9.273 1 98.44 201 ALA A CA 1
ATOM 1464 C C . ALA A 1 201 ? -1.106 1.511 9.727 1 98.44 201 ALA A C 1
ATOM 1466 O O . ALA A 1 201 ? -0.122 0.869 10.094 1 98.44 201 ALA A O 1
ATOM 1467 N N . MET A 1 202 ? -1.114 2.836 9.695 1 98.75 202 MET A N 1
ATOM 1468 C CA . MET A 1 202 ? 0.045 3.607 10.133 1 98.75 202 MET A CA 1
ATOM 1469 C C . MET A 1 202 ? 0.37 3.32 11.594 1 98.75 202 MET A C 1
ATOM 1471 O O . MET A 1 202 ? 1.532 3.115 11.945 1 98.75 202 MET A O 1
ATOM 1475 N N . ARG A 1 203 ? -0.691 3.324 12.43 1 98.56 203 ARG A N 1
ATOM 1476 C CA . ARG A 1 203 ? -0.501 3.012 13.844 1 98.56 203 ARG A CA 1
ATOM 1477 C C . ARG A 1 203 ? 0.203 1.669 14.016 1 98.56 203 ARG A C 1
ATOM 1479 O O . ARG A 1 203 ? 1.174 1.564 14.773 1 98.56 203 ARG A O 1
ATOM 1486 N N . ILE A 1 204 ? -0.225 0.705 13.312 1 98.5 204 ILE A N 1
ATOM 1487 C CA . ILE A 1 204 ? 0.24 -0.67 13.461 1 98.5 204 ILE A CA 1
ATOM 1488 C C . ILE A 1 204 ? 1.662 -0.795 12.914 1 98.5 204 ILE A C 1
ATOM 1490 O O . ILE A 1 204 ? 2.533 -1.376 13.57 1 98.5 204 ILE A O 1
ATOM 1494 N N . VAL A 1 205 ? 1.99 -0.205 11.766 1 98.44 205 VAL A N 1
ATOM 1495 C CA . VAL A 1 205 ? 3.273 -0.432 11.109 1 98.44 205 VAL A CA 1
ATOM 1496 C C . VAL A 1 205 ? 4.371 0.344 11.836 1 98.44 205 VAL A C 1
ATOM 1498 O O . VAL A 1 205 ? 5.559 0.047 11.688 1 98.44 205 VAL A O 1
ATOM 1501 N N . LEU A 1 206 ? 4.016 1.321 12.633 1 98.69 206 LEU A N 1
ATOM 1502 C CA . LEU A 1 206 ? 5.012 2.135 13.32 1 98.69 206 LEU A CA 1
ATOM 1503 C C . LEU A 1 206 ? 5.379 1.521 14.664 1 98.69 206 LEU A C 1
ATOM 1505 O O . LEU A 1 206 ? 6.371 1.917 15.281 1 98.69 206 LEU A O 1
ATOM 1509 N N . LYS A 1 207 ? 4.637 0.561 15.109 1 97.81 207 LYS A N 1
ATOM 1510 C CA . LYS A 1 207 ? 4.793 0.001 16.453 1 97.81 207 LYS A CA 1
ATOM 1511 C C . LYS A 1 207 ? 6.203 -0.539 16.656 1 97.81 207 LYS A C 1
ATOM 1513 O O . LYS A 1 207 ? 6.812 -0.314 17.703 1 97.81 207 LYS A O 1
ATOM 1518 N N . PRO A 1 208 ? 6.832 -1.19 15.672 1 98.19 208 PRO A N 1
ATOM 1519 C CA . PRO A 1 208 ? 8.148 -1.772 15.938 1 98.19 208 PRO A CA 1
ATOM 1520 C C . PRO A 1 208 ? 9.266 -0.729 15.938 1 98.19 208 PRO A C 1
ATOM 1522 O O . PRO A 1 208 ? 10.414 -1.043 16.281 1 98.19 208 PRO A O 1
ATOM 1525 N N . LEU A 1 209 ? 8.977 0.466 15.617 1 98.69 209 LEU A N 1
ATOM 1526 C CA . LEU A 1 209 ? 10 1.484 15.438 1 98.69 209 LEU A CA 1
ATOM 1527 C C . LEU A 1 209 ? 10.219 2.273 16.719 1 98.69 209 LEU A C 1
ATOM 1529 O O . LEU A 1 209 ? 9.266 2.518 17.469 1 98.69 209 LEU A O 1
ATOM 1533 N N . GLY A 1 210 ? 11.461 2.66 16.969 1 98.5 210 GLY A N 1
ATOM 1534 C CA . GLY A 1 210 ? 11.805 3.5 18.109 1 98.5 210 GLY A CA 1
ATOM 1535 C C . GLY A 1 210 ? 12.008 4.957 17.734 1 98.5 210 GLY A C 1
ATOM 1536 O O . GLY A 1 210 ? 11.859 5.328 16.562 1 98.5 210 GLY A O 1
ATOM 1537 N N . GLU A 1 211 ? 12.344 5.73 18.781 1 98.56 211 GLU A N 1
ATOM 1538 C CA . GLU A 1 211 ? 12.492 7.168 18.578 1 98.56 211 GLU A CA 1
ATOM 1539 C C . GLU A 1 211 ? 13.555 7.484 17.531 1 98.56 211 GLU A C 1
ATOM 1541 O O . GLU A 1 211 ? 13.367 8.367 16.703 1 98.56 211 GLU A O 1
ATOM 1546 N N . ALA A 1 212 ? 14.648 6.785 17.578 1 98.44 212 ALA A N 1
ATOM 1547 C CA . ALA A 1 212 ? 15.711 7.016 16.609 1 98.44 212 ALA A CA 1
ATOM 1548 C C . ALA A 1 212 ? 15.234 6.727 15.188 1 98.44 212 ALA A C 1
ATOM 1550 O O . ALA A 1 212 ? 15.625 7.41 14.242 1 98.44 212 ALA A O 1
ATOM 1551 N N . ASP A 1 213 ? 14.422 5.711 14.984 1 98.81 213 ASP A N 1
ATOM 1552 C CA . ASP A 1 213 ? 13.844 5.379 13.688 1 98.81 213 ASP A CA 1
ATOM 1553 C C . ASP A 1 213 ? 12.945 6.5 13.18 1 98.81 213 ASP A C 1
ATOM 1555 O O . ASP A 1 213 ? 13.016 6.879 12.008 1 98.81 213 ASP A O 1
ATOM 1559 N N . LEU A 1 214 ? 12.125 7.008 14.109 1 98.88 214 LEU A N 1
ATOM 1560 C CA . LEU A 1 214 ? 11.188 8.055 13.727 1 98.88 214 LEU A CA 1
ATOM 1561 C C . LEU A 1 214 ? 11.93 9.312 13.281 1 98.88 214 LEU A C 1
ATOM 1563 O O . LEU A 1 214 ? 11.555 9.953 12.297 1 98.88 214 LEU A O 1
ATOM 1567 N N . GLN A 1 215 ? 12.953 9.641 13.969 1 98.5 215 GLN A N 1
ATOM 1568 C CA . GLN A 1 215 ? 13.773 10.789 13.602 1 98.5 215 GLN A CA 1
ATOM 1569 C C . GLN A 1 215 ? 14.43 10.578 12.242 1 98.5 215 GLN A C 1
ATOM 1571 O O . GLN A 1 215 ? 14.477 11.492 11.414 1 98.5 215 GLN A O 1
ATOM 1576 N N . ALA A 1 216 ? 14.945 9.406 12.008 1 98.62 216 ALA A N 1
ATOM 1577 C CA . ALA A 1 216 ? 15.57 9.086 10.727 1 98.62 216 ALA A CA 1
ATOM 1578 C C . ALA A 1 216 ? 14.57 9.188 9.586 1 98.62 216 ALA A C 1
ATOM 1580 O O . ALA A 1 216 ? 14.867 9.758 8.531 1 98.62 216 ALA A O 1
ATOM 1581 N N . LEU A 1 217 ? 13.383 8.664 9.812 1 98.75 217 LEU A N 1
ATOM 1582 C CA . LEU A 1 217 ? 12.344 8.734 8.789 1 98.75 217 LEU A CA 1
ATOM 1583 C C . LEU A 1 217 ? 11.969 10.18 8.492 1 98.75 217 LEU A C 1
ATOM 1585 O O . LEU A 1 217 ? 11.836 10.57 7.332 1 98.75 217 LEU A O 1
ATOM 1589 N N . ALA A 1 218 ? 11.812 10.961 9.547 1 98.44 218 ALA A N 1
ATOM 1590 C CA . ALA A 1 218 ? 11.477 12.367 9.352 1 98.44 218 ALA A CA 1
ATOM 1591 C C . ALA A 1 218 ? 12.555 13.086 8.539 1 98.44 218 ALA A C 1
ATOM 1593 O O . ALA A 1 218 ? 12.242 13.898 7.664 1 98.44 218 ALA A O 1
ATOM 1594 N N . ALA A 1 219 ? 13.797 12.781 8.789 1 98.06 219 ALA A N 1
ATOM 1595 C CA . ALA A 1 219 ? 14.898 13.375 8.047 1 98.06 219 ALA A CA 1
ATOM 1596 C C . ALA A 1 219 ? 14.828 13.016 6.57 1 98.06 219 ALA A C 1
ATOM 1598 O O . ALA A 1 219 ? 15.016 13.867 5.703 1 98.06 219 ALA A O 1
ATOM 1599 N N . TYR A 1 220 ? 14.57 11.828 6.297 1 98.5 220 TYR A N 1
ATOM 1600 C CA . TYR A 1 220 ? 14.492 11.391 4.906 1 98.5 220 TYR A CA 1
ATOM 1601 C C . TYR A 1 220 ? 13.273 11.977 4.215 1 98.5 220 TYR A C 1
ATOM 1603 O O . TYR A 1 220 ? 13.375 12.516 3.107 1 98.5 220 TYR A O 1
ATOM 1611 N N . LEU A 1 221 ? 12.086 11.93 4.852 1 98.44 221 LEU A N 1
ATOM 1612 C CA . LEU A 1 221 ? 10.836 12.422 4.277 1 98.44 221 LEU A CA 1
ATOM 1613 C C . LEU A 1 221 ? 10.953 13.898 3.918 1 98.44 221 LEU A C 1
ATOM 1615 O O . LEU A 1 221 ? 10.352 14.352 2.941 1 98.44 221 LEU A O 1
ATOM 1619 N N . SER A 1 222 ? 11.719 14.656 4.652 1 97.69 222 SER A N 1
ATOM 1620 C CA . SER A 1 222 ? 11.844 16.094 4.441 1 97.69 222 SER A CA 1
ATOM 1621 C C . SER A 1 222 ? 12.797 16.406 3.293 1 97.69 222 SER A C 1
ATOM 1623 O O . SER A 1 222 ? 12.844 17.531 2.805 1 97.69 222 SER A O 1
ATOM 1625 N N . SER A 1 223 ? 13.508 15.352 2.836 1 96.56 223 SER A N 1
ATOM 1626 C CA . SER A 1 223 ? 14.523 15.625 1.824 1 96.56 223 SER A CA 1
ATOM 1627 C C . SER A 1 223 ? 14.578 14.508 0.787 1 96.56 223 SER A C 1
ATOM 1629 O O . SER A 1 223 ? 15.664 14.031 0.433 1 96.56 223 SER A O 1
ATOM 1631 N N . MET A 1 224 ? 13.586 13.789 0.456 1 92.38 224 MET A N 1
ATOM 1632 C CA . MET A 1 224 ? 13.555 12.68 -0.491 1 92.38 224 MET A CA 1
ATOM 1633 C C . MET A 1 224 ? 14.031 13.125 -1.868 1 92.38 224 MET A C 1
ATOM 1635 O O . MET A 1 224 ? 14.852 12.453 -2.49 1 92.38 224 MET A O 1
ATOM 1639 N N . GLN A 1 225 ? 13.078 13.758 -2.746 1 67.19 225 GLN A N 1
ATOM 1640 C CA . GLN A 1 225 ? 13.375 14.055 -4.145 1 67.19 225 GLN A CA 1
ATOM 1641 C C . GLN A 1 225 ? 14.141 15.367 -4.277 1 67.19 225 GLN A C 1
ATOM 1643 O O . GLN A 1 225 ? 13.703 16.391 -3.756 1 67.19 225 GLN A O 1
ATOM 1648 N N . LYS A 1 226 ? 15.43 15.164 -4.32 1 51.59 226 LYS A N 1
ATOM 1649 C CA . LYS A 1 226 ? 16.203 16.312 -4.766 1 51.59 226 LYS A CA 1
ATOM 1650 C C . LYS A 1 226 ? 15.805 16.734 -6.176 1 51.59 226 LYS A C 1
ATOM 1652 O O . LYS A 1 226 ? 15.289 15.922 -6.949 1 51.59 226 LYS A O 1
ATOM 1657 N N . MET B 1 1 ? 103.312 2.428 16.531 1 28.72 1 MET B N 1
ATOM 1658 C CA . MET B 1 1 ? 102.75 2.027 15.25 1 28.72 1 MET B CA 1
ATOM 1659 C C . MET B 1 1 ? 101.25 1.834 15.367 1 28.72 1 MET B C 1
ATOM 1661 O O . MET B 1 1 ? 100.812 0.896 16.016 1 28.72 1 MET B O 1
ATOM 1665 N N . TRP B 1 2 ? 100.438 2.965 15.43 1 28.02 2 TRP B N 1
ATOM 1666 C CA . TRP B 1 2 ? 99.125 3.461 15.75 1 28.02 2 TRP B CA 1
ATOM 1667 C C . TRP B 1 2 ? 98.125 3.039 14.695 1 28.02 2 TRP B C 1
ATOM 1669 O O . TRP B 1 2 ? 98.188 3.459 13.539 1 28.02 2 TRP B O 1
ATOM 1679 N N . LEU B 1 3 ? 97.812 1.738 14.617 1 27.28 3 LEU B N 1
ATOM 1680 C CA . LEU B 1 3 ? 97.062 1.102 13.539 1 27.28 3 LEU B CA 1
ATOM 1681 C C . LEU B 1 3 ? 95.688 1.741 13.383 1 27.28 3 LEU B C 1
ATOM 1683 O O . LEU B 1 3 ? 94.938 1.917 14.367 1 27.28 3 LEU B O 1
ATOM 1687 N N . ALA B 1 4 ? 95.375 2.539 12.344 1 30.88 4 ALA B N 1
ATOM 1688 C CA . ALA B 1 4 ? 94.312 3.439 11.836 1 30.88 4 ALA B CA 1
ATOM 1689 C C . ALA B 1 4 ? 93.062 2.674 11.484 1 30.88 4 ALA B C 1
ATOM 1691 O O . ALA B 1 4 ? 93.062 1.802 10.609 1 30.88 4 ALA B O 1
ATOM 1692 N N . ALA B 1 5 ? 92.188 2.391 12.453 1 33.38 5 ALA B N 1
ATOM 1693 C CA . ALA B 1 5 ? 91.062 1.538 12.281 1 33.38 5 ALA B CA 1
ATOM 1694 C C . ALA B 1 5 ? 90.062 2.148 11.289 1 33.38 5 ALA B C 1
ATOM 1696 O O . ALA B 1 5 ? 89.688 3.309 11.422 1 33.38 5 ALA B O 1
ATOM 1697 N N . PRO B 1 6 ? 89.938 1.676 10.008 1 31.27 6 PRO B N 1
ATOM 1698 C CA . PRO B 1 6 ? 89.188 2.287 8.914 1 31.27 6 PRO B CA 1
ATOM 1699 C C . PRO B 1 6 ? 87.688 2.32 9.18 1 31.27 6 PRO B C 1
ATOM 1701 O O . PRO B 1 6 ? 87.125 1.415 9.82 1 31.27 6 PRO B O 1
ATOM 1704 N N . LEU B 1 7 ? 87.125 3.502 9.438 1 27.75 7 LEU B N 1
ATOM 1705 C CA . LEU B 1 7 ? 85.75 3.844 9.758 1 27.75 7 LEU B CA 1
ATOM 1706 C C . LEU B 1 7 ? 84.812 3.492 8.602 1 27.75 7 LEU B C 1
ATOM 1708 O O . LEU B 1 7 ? 84.938 4.043 7.504 1 27.75 7 LEU B O 1
ATOM 1712 N N . ALA B 1 8 ? 84.5 2.246 8.391 1 30.75 8 ALA B N 1
ATOM 1713 C CA . ALA B 1 8 ? 83.688 1.841 7.258 1 30.75 8 ALA B CA 1
ATOM 1714 C C . ALA B 1 8 ? 82.375 2.578 7.266 1 30.75 8 ALA B C 1
ATOM 1716 O O . ALA B 1 8 ? 81.688 2.623 8.289 1 30.75 8 ALA B O 1
ATOM 1717 N N . LEU B 1 9 ? 82.188 3.494 6.406 1 27.31 9 LEU B N 1
ATOM 1718 C CA . LEU B 1 9 ? 81 4.363 6.141 1 27.31 9 LEU B CA 1
ATOM 1719 C C . LEU B 1 9 ? 79.812 3.539 5.828 1 27.31 9 LEU B C 1
ATOM 1721 O O . LEU B 1 9 ? 79.812 2.732 4.895 1 27.31 9 LEU B O 1
ATOM 1725 N N . ALA B 1 10 ? 78.938 3.172 6.809 1 28.47 10 ALA B N 1
ATOM 1726 C CA . ALA B 1 10 ? 77.688 2.432 6.715 1 28.47 10 ALA B CA 1
ATOM 1727 C C . ALA B 1 10 ? 76.688 3.152 5.805 1 28.47 10 ALA B C 1
ATOM 1729 O O . ALA B 1 10 ? 76.375 4.316 6.039 1 28.47 10 ALA B O 1
ATOM 1730 N N . ALA B 1 11 ? 76.812 2.896 4.469 1 31.58 11 ALA B N 1
ATOM 1731 C CA . ALA B 1 11 ? 75.875 3.449 3.477 1 31.58 11 ALA B CA 1
ATOM 1732 C C . ALA B 1 11 ? 74.438 3.207 3.881 1 31.58 11 ALA B C 1
ATOM 1734 O O . ALA B 1 11 ? 74.062 2.113 4.328 1 31.58 11 ALA B O 1
ATOM 1735 N N . PRO B 1 12 ? 73.625 4.191 4.254 1 30.78 12 PRO B N 1
ATOM 1736 C CA . PRO B 1 12 ? 72.25 4.07 4.621 1 30.78 12 PRO B CA 1
ATOM 1737 C C . PRO B 1 12 ? 71.375 3.473 3.504 1 30.78 12 PRO B C 1
ATOM 1739 O O . PRO B 1 12 ? 71.5 3.908 2.354 1 30.78 12 PRO B O 1
ATOM 1742 N N . VAL B 1 13 ? 71.25 2.174 3.391 1 31.06 13 VAL B N 1
ATOM 1743 C CA . VAL B 1 13 ? 70.375 1.572 2.404 1 31.06 13 VAL B CA 1
ATOM 1744 C C . VAL B 1 13 ? 69 2.186 2.525 1 31.06 13 VAL B C 1
ATOM 1746 O O . VAL B 1 13 ? 68.312 2.104 3.582 1 31.06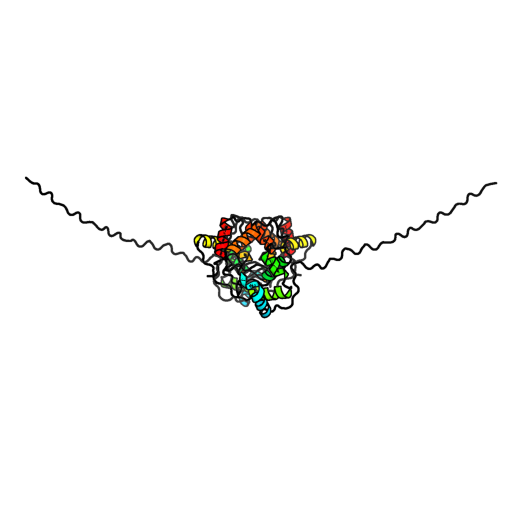 13 VAL B O 1
ATOM 1749 N N . LEU B 1 14 ? 68.688 3.258 1.821 1 31.27 14 LEU B N 1
ATOM 1750 C CA . LEU B 1 14 ? 67.375 3.811 1.628 1 31.27 14 LEU B CA 1
ATOM 1751 C C . LEU B 1 14 ? 66.375 2.727 1.191 1 31.27 14 LEU B C 1
ATOM 1753 O O . LEU B 1 14 ? 66.5 2.145 0.115 1 31.27 14 LEU B O 1
ATOM 1757 N N . ALA B 1 15 ? 65.812 1.978 2.086 1 28.67 15 ALA B N 1
ATOM 1758 C CA . ALA B 1 15 ? 64.688 1.087 1.749 1 28.67 15 ALA B CA 1
ATOM 1759 C C . ALA B 1 15 ? 63.625 1.82 0.945 1 28.67 15 ALA B C 1
ATOM 1761 O O . ALA B 1 15 ? 63.031 2.795 1.423 1 28.67 15 ALA B O 1
ATOM 1762 N N . ALA B 1 16 ? 63.75 1.889 -0.367 1 30.55 16 ALA B N 1
ATOM 1763 C CA . ALA B 1 16 ? 62.625 2.271 -1.215 1 30.55 16 ALA B CA 1
ATOM 1764 C C . ALA B 1 16 ? 61.344 1.504 -0.831 1 30.55 16 ALA B C 1
ATOM 1766 O O . ALA B 1 16 ? 61.312 0.277 -0.948 1 30.55 16 ALA B O 1
ATOM 1767 N N . VAL B 1 17 ? 60.625 1.962 0.19 1 32.81 17 VAL B N 1
ATOM 1768 C CA . VAL B 1 17 ? 59.281 1.445 0.423 1 32.81 17 VAL B CA 1
ATOM 1769 C C . VAL B 1 17 ? 58.5 1.465 -0.882 1 32.81 17 VAL B C 1
ATOM 1771 O O . VAL B 1 17 ? 58.281 2.525 -1.479 1 32.81 17 VAL B O 1
ATOM 1774 N N . THR B 1 18 ? 58.656 0.459 -1.779 1 30.45 18 THR B N 1
ATOM 1775 C CA . THR B 1 18 ? 57.719 0.305 -2.891 1 30.45 18 THR B CA 1
ATOM 1776 C C . THR B 1 18 ? 56.281 0.485 -2.418 1 30.45 18 THR B C 1
ATOM 1778 O O . THR B 1 18 ? 55.875 -0.094 -1.407 1 30.45 18 THR B O 1
ATOM 1781 N N . GLN B 1 19 ? 55.75 1.732 -2.521 1 31.56 19 GLN B N 1
ATOM 1782 C CA . GLN B 1 19 ? 54.344 1.993 -2.391 1 31.56 19 GLN B CA 1
ATOM 1783 C C . GLN B 1 19 ? 53.5 0.979 -3.184 1 31.56 19 GLN B C 1
ATOM 1785 O O . GLN B 1 19 ? 53.562 0.961 -4.414 1 31.56 19 GLN B O 1
ATOM 1790 N N . GLY B 1 20 ? 53.531 -0.288 -2.818 1 32.25 20 GLY B N 1
ATOM 1791 C CA . GLY B 1 20 ? 52.594 -1.185 -3.484 1 32.25 20 GLY B CA 1
ATOM 1792 C C . GLY B 1 20 ? 51.188 -0.589 -3.656 1 32.25 20 GLY B C 1
ATOM 1793 O O . GLY B 1 20 ? 50.688 0.068 -2.75 1 32.25 20 GLY B O 1
ATOM 1794 N N . ASN B 1 21 ? 50.875 -0.214 -4.941 1 34.75 21 ASN B N 1
ATOM 1795 C CA . ASN B 1 21 ? 49.5 0.204 -5.289 1 34.75 21 ASN B CA 1
ATOM 1796 C C . ASN B 1 21 ? 48.469 -0.636 -4.566 1 34.75 21 ASN B C 1
ATOM 1798 O O . ASN B 1 21 ? 48.594 -1.859 -4.484 1 34.75 21 ASN B O 1
ATOM 1802 N N . PRO B 1 22 ? 47.75 -0.034 -3.578 1 35.34 22 PRO B N 1
ATOM 1803 C CA . PRO B 1 22 ? 46.688 -0.864 -2.973 1 35.34 22 PRO B CA 1
ATOM 1804 C C . PRO B 1 22 ? 45.938 -1.69 -4 1 35.34 22 PRO B C 1
ATOM 1806 O O . PRO B 1 22 ? 45.844 -1.297 -5.168 1 35.34 22 PRO B O 1
ATOM 1809 N N . PRO B 1 23 ? 45.906 -3.037 -3.85 1 35.28 23 PRO B N 1
ATOM 1810 C CA . PRO B 1 23 ? 45.094 -3.818 -4.801 1 35.28 23 PRO B CA 1
ATOM 1811 C C . PRO B 1 23 ? 43.781 -3.139 -5.168 1 35.28 23 PRO B C 1
ATOM 1813 O O . PRO B 1 23 ? 43.25 -2.352 -4.379 1 35.28 23 PRO B O 1
ATOM 1816 N N . PRO B 1 24 ? 43.562 -3.051 -6.516 1 33.78 24 PRO B N 1
ATOM 1817 C CA . PRO B 1 24 ? 42.25 -2.479 -6.863 1 33.78 24 PRO B CA 1
ATOM 1818 C C . PRO B 1 24 ? 41.125 -3.021 -5.992 1 33.78 24 PRO B C 1
ATOM 1820 O O . PRO B 1 24 ? 41.219 -4.152 -5.508 1 33.78 24 PRO B O 1
ATOM 1823 N N . GLY B 1 25 ? 40.5 -2.197 -5.152 1 31.78 25 GLY B N 1
ATOM 1824 C CA . GLY B 1 25 ? 39.344 -2.584 -4.379 1 31.78 25 GLY B CA 1
ATOM 1825 C C . GLY B 1 25 ? 38.375 -3.447 -5.164 1 31.78 25 GLY B C 1
ATOM 1826 O O . GLY B 1 25 ? 38.438 -3.52 -6.391 1 31.78 25 GLY B O 1
ATOM 1827 N N . PRO B 1 26 ? 37.875 -4.512 -4.539 1 29.81 26 PRO B N 1
ATOM 1828 C CA . PRO B 1 26 ? 36.969 -5.367 -5.32 1 29.81 26 PRO B CA 1
ATOM 1829 C C . PRO B 1 26 ? 36.031 -4.57 -6.234 1 29.81 26 PRO B C 1
ATOM 1831 O O . PRO B 1 26 ? 35.688 -3.428 -5.926 1 29.81 26 PRO B O 1
ATOM 1834 N N . SER B 1 27 ? 36.188 -4.75 -7.559 1 31.66 27 SER B N 1
ATOM 1835 C CA . SER B 1 27 ? 35.219 -4.281 -8.539 1 31.66 27 SER B CA 1
ATOM 1836 C C . SER B 1 27 ? 33.781 -4.426 -8.008 1 31.66 27 SER B C 1
ATOM 1838 O O . SER B 1 27 ? 33.438 -5.461 -7.438 1 31.66 27 SER B O 1
ATOM 1840 N N . THR B 1 28 ? 33.125 -3.395 -7.582 1 32.88 28 THR B N 1
ATOM 1841 C CA . THR B 1 28 ? 31.672 -3.428 -7.426 1 32.88 28 THR B CA 1
ATOM 1842 C C . THR B 1 28 ? 31.031 -4.301 -8.5 1 32.88 28 THR B C 1
ATOM 1844 O O . THR B 1 28 ? 31.078 -3.969 -9.688 1 32.88 28 THR B O 1
ATOM 1847 N N . ALA B 1 29 ? 31.203 -5.633 -8.5 1 31.06 29 ALA B N 1
ATOM 1848 C CA . ALA B 1 29 ? 30.531 -6.555 -9.406 1 31.06 29 ALA B CA 1
ATOM 1849 C C . ALA B 1 29 ? 29.188 -5.996 -9.844 1 31.06 29 ALA B C 1
ATOM 1851 O O . ALA B 1 29 ? 28.359 -5.605 -9.008 1 31.06 29 ALA B O 1
ATOM 1852 N N . SER B 1 30 ? 28.938 -5.363 -10.82 1 35.47 30 SER B N 1
ATOM 1853 C CA . SER B 1 30 ? 27.688 -5.094 -11.547 1 35.47 30 SER B CA 1
ATOM 1854 C C . SER B 1 30 ? 26.719 -6.262 -11.438 1 35.47 30 SER B C 1
ATOM 1856 O O . SER B 1 30 ? 26.016 -6.578 -12.391 1 35.47 30 SER B O 1
ATOM 1858 N N . GLY B 1 31 ? 26.828 -7.27 -10.719 1 35.53 31 GLY B N 1
ATOM 1859 C CA . GLY B 1 31 ? 25.797 -8.297 -10.688 1 35.53 31 GLY B CA 1
ATOM 1860 C C . GLY B 1 31 ? 24.406 -7.742 -10.492 1 35.53 31 GLY B C 1
ATOM 1861 O O . GLY B 1 31 ? 24.125 -7.094 -9.484 1 35.53 31 GLY B O 1
ATOM 1862 N N . GLY B 1 32 ? 23.672 -7.332 -11.516 1 43.03 32 GLY B N 1
ATOM 1863 C CA . GLY B 1 32 ? 22.266 -6.934 -11.461 1 43.03 32 GLY B CA 1
ATOM 1864 C C . GLY B 1 32 ? 21.469 -7.711 -10.43 1 43.03 32 GLY B C 1
ATOM 1865 O O . GLY B 1 32 ? 21.891 -8.773 -9.977 1 43.03 32 GLY B O 1
ATOM 1866 N N . HIS B 1 33 ? 20.641 -7.133 -9.656 1 57 33 HIS B N 1
ATOM 1867 C CA . HIS B 1 33 ? 19.734 -7.789 -8.727 1 57 33 HIS B CA 1
ATOM 1868 C C . HIS B 1 33 ? 19.062 -9 -9.375 1 57 33 HIS B C 1
ATOM 1870 O O . HIS B 1 33 ? 18.688 -8.953 -10.547 1 57 33 HIS B O 1
ATOM 1876 N N . PRO B 1 34 ? 19.328 -10.227 -8.953 1 56.44 34 PRO B N 1
ATOM 1877 C CA . PRO B 1 34 ? 18.812 -11.461 -9.547 1 56.44 34 PRO B CA 1
ATOM 1878 C C . PRO B 1 34 ? 17.406 -11.312 -10.102 1 56.44 34 PRO B C 1
ATOM 1880 O O . PRO B 1 34 ? 16.953 -12.148 -10.891 1 56.44 34 PRO B O 1
ATOM 1883 N N . PHE B 1 35 ? 16.797 -10.266 -9.898 1 75.94 35 PHE B N 1
ATOM 1884 C CA . PHE B 1 35 ? 15.43 -10.086 -10.367 1 75.94 35 PHE B CA 1
ATOM 1885 C C . PHE B 1 35 ? 15.391 -9.102 -11.531 1 75.94 35 PHE B C 1
ATOM 1887 O O . PHE B 1 35 ? 14.344 -8.906 -12.156 1 75.94 35 PHE B O 1
ATOM 1894 N N . GLU B 1 36 ? 16.609 -8.633 -11.852 1 82.12 36 GLU B N 1
ATOM 1895 C CA . GLU B 1 36 ? 16.609 -7.637 -12.914 1 82.12 36 GLU B CA 1
ATOM 1896 C C . GLU B 1 36 ? 16.609 -8.297 -14.289 1 82.12 36 GLU B C 1
ATOM 1898 O O . GLU B 1 36 ? 17.484 -9.109 -14.594 1 82.12 36 GLU B O 1
ATOM 1903 N N . LEU B 1 37 ? 15.617 -8.094 -15.117 1 93.69 37 LEU B N 1
ATOM 1904 C CA . LEU B 1 37 ? 15.469 -8.602 -16.469 1 93.69 37 LEU B CA 1
ATOM 1905 C C . LEU B 1 37 ? 15.867 -7.543 -17.5 1 93.69 37 LEU B C 1
ATOM 1907 O O . LEU B 1 37 ? 15.594 -6.355 -17.297 1 93.69 37 LEU B O 1
ATOM 1911 N N . LYS B 1 38 ? 16.594 -7.988 -18.469 1 94.31 38 LYS B N 1
ATOM 1912 C CA . LYS B 1 38 ? 16.891 -7.133 -19.609 1 94.31 38 LYS B CA 1
ATOM 1913 C C . LYS B 1 38 ? 16.016 -7.496 -20.812 1 94.31 38 LYS B C 1
ATOM 1915 O O . LYS B 1 38 ? 16.125 -8.602 -21.344 1 94.31 38 LYS B O 1
ATOM 1920 N N . TYR B 1 39 ? 15.172 -6.617 -21.188 1 96.62 39 TYR B N 1
ATOM 1921 C CA . TYR B 1 39 ? 14.25 -6.918 -22.281 1 96.62 39 TYR B CA 1
ATOM 1922 C C . TYR B 1 39 ? 13.828 -5.645 -23 1 96.62 39 TYR B C 1
ATOM 1924 O O . TYR B 1 39 ? 13.914 -4.547 -22.438 1 96.62 39 TYR B O 1
ATOM 1932 N N . SER B 1 40 ? 13.469 -5.762 -24.266 1 96.81 40 SER B N 1
ATOM 1933 C CA . SER B 1 40 ? 12.828 -4.715 -25.062 1 96.81 40 SER B CA 1
ATOM 1934 C C . SER B 1 40 ? 11.336 -4.633 -24.766 1 96.81 40 SER B C 1
ATOM 1936 O O . SER B 1 40 ? 10.805 -5.438 -23.984 1 96.81 40 SER B O 1
ATOM 1938 N N . PRO B 1 41 ? 10.625 -3.643 -25.312 1 97.69 41 PRO B N 1
ATOM 1939 C CA . PRO B 1 41 ? 9.18 -3.598 -25.078 1 97.69 41 PRO B CA 1
ATOM 1940 C C . PRO B 1 41 ? 8.5 -4.938 -25.328 1 97.69 41 PRO B C 1
ATOM 1942 O O . PRO B 1 41 ? 8.734 -5.566 -26.359 1 97.69 41 PRO B O 1
ATOM 1945 N N . PRO B 1 42 ? 7.719 -5.332 -24.453 1 98.56 42 PRO B N 1
ATOM 1946 C CA . PRO B 1 42 ? 7.129 -6.672 -24.531 1 98.56 42 PRO B CA 1
ATOM 1947 C C . PRO B 1 42 ? 6.234 -6.852 -25.75 1 98.56 42 PRO B C 1
ATOM 1949 O O . PRO B 1 42 ? 5.559 -5.91 -26.172 1 98.56 42 PRO B O 1
ATOM 1952 N N . ASN B 1 43 ? 6.219 -8.062 -26.234 1 98.44 43 ASN B N 1
ATOM 1953 C CA . ASN B 1 43 ? 5.391 -8.477 -27.359 1 98.44 43 ASN B CA 1
ATOM 1954 C C . ASN B 1 43 ? 4.297 -9.453 -26.922 1 98.44 43 ASN B C 1
ATOM 1956 O O . ASN B 1 43 ? 4.551 -10.641 -26.75 1 98.44 43 ASN B O 1
ATOM 1960 N N . THR B 1 44 ? 3.105 -9.016 -26.844 1 98.12 44 THR B N 1
ATOM 1961 C CA . THR B 1 44 ? 2.008 -9.812 -26.297 1 98.12 44 THR B CA 1
ATOM 1962 C C . THR B 1 44 ? 1.652 -10.953 -27.25 1 98.12 44 THR B C 1
ATOM 1964 O O . THR B 1 44 ? 1.177 -12 -26.828 1 98.12 44 THR B O 1
ATOM 1967 N N . VAL B 1 45 ? 1.844 -10.766 -28.547 1 98.19 45 VAL B N 1
ATOM 1968 C CA . VAL B 1 45 ? 1.576 -11.82 -29.516 1 98.19 45 VAL B CA 1
ATOM 1969 C C . VAL B 1 45 ? 2.529 -12.992 -29.281 1 98.19 45 VAL B C 1
ATOM 1971 O O . VAL B 1 45 ? 2.104 -14.148 -29.234 1 98.19 45 VAL B O 1
ATOM 1974 N N . HIS B 1 46 ? 3.779 -12.672 -29.156 1 98.5 46 HIS B N 1
ATOM 1975 C CA . HIS B 1 46 ? 4.738 -13.727 -28.812 1 98.5 46 HIS B CA 1
ATOM 1976 C C . HIS B 1 46 ? 4.418 -14.352 -27.469 1 98.5 46 HIS B C 1
ATOM 1978 O O . HIS B 1 46 ? 4.555 -15.57 -27.297 1 98.5 46 HIS B O 1
ATOM 1984 N N . GLY B 1 47 ? 4.012 -13.586 -26.5 1 98.62 47 GLY B N 1
ATOM 1985 C CA . GLY B 1 47 ? 3.572 -14.102 -25.203 1 98.62 47 GLY B CA 1
ATOM 1986 C C . GLY B 1 47 ? 2.447 -15.109 -25.312 1 98.62 47 GLY B C 1
ATOM 1987 O O . GLY B 1 47 ? 2.449 -16.125 -24.625 1 98.62 47 GLY B O 1
ATOM 1988 N N . ALA B 1 48 ? 1.538 -14.781 -26.156 1 98.56 48 ALA B N 1
ATOM 1989 C CA . ALA B 1 48 ? 0.424 -15.695 -26.375 1 98.56 48 ALA B CA 1
ATOM 1990 C C . ALA B 1 48 ? 0.916 -17.031 -26.938 1 98.56 48 ALA B C 1
ATOM 1992 O O . ALA B 1 48 ? 0.428 -18.094 -26.547 1 98.56 48 ALA B O 1
ATOM 1993 N N . GLN B 1 49 ? 1.793 -16.953 -27.844 1 98.06 49 GLN B N 1
ATOM 1994 C CA . GLN B 1 49 ? 2.365 -18.156 -28.438 1 98.06 49 GLN B CA 1
ATOM 1995 C C . GLN B 1 49 ? 3.078 -19 -27.375 1 98.06 49 GLN B C 1
ATOM 1997 O O . GLN B 1 49 ? 2.914 -20.219 -27.328 1 98.06 49 GLN B O 1
ATOM 2002 N N . LEU B 1 50 ? 3.869 -18.328 -26.562 1 98 50 LEU B N 1
ATOM 2003 C CA . LEU B 1 50 ? 4.559 -19.016 -25.469 1 98 50 LEU B CA 1
ATOM 2004 C C . LEU B 1 50 ? 3.562 -19.688 -24.531 1 98 50 LEU B C 1
ATOM 2006 O O . LEU B 1 50 ? 3.762 -20.828 -24.125 1 98 50 LEU B O 1
ATOM 2010 N N . SER B 1 51 ? 2.543 -18.922 -24.172 1 98.19 51 SER B N 1
ATOM 2011 C CA . SER B 1 51 ? 1.515 -19.453 -23.281 1 98.19 51 SER B CA 1
ATOM 2012 C C . SER B 1 51 ? 0.884 -20.719 -23.859 1 98.19 51 SER B C 1
ATOM 2014 O O . SER B 1 51 ? 0.678 -21.688 -23.141 1 98.19 51 SER B O 1
ATOM 2016 N N . ALA B 1 52 ? 0.562 -20.688 -25.109 1 96.81 52 ALA B N 1
ATOM 2017 C CA . ALA B 1 52 ? -0.055 -21.844 -25.781 1 96.81 52 ALA B CA 1
ATOM 2018 C C . ALA B 1 52 ? 0.842 -23.062 -25.719 1 96.81 52 ALA B C 1
ATOM 2020 O O . ALA B 1 52 ? 0.352 -24.203 -25.641 1 96.81 52 ALA B O 1
ATOM 2021 N N . GLY B 1 53 ? 2.064 -22.875 -25.656 1 94.44 53 GLY B N 1
ATOM 2022 C CA . GLY B 1 53 ? 3.01 -23.969 -25.672 1 94.44 53 GLY B CA 1
ATOM 2023 C C . GLY B 1 53 ? 3.379 -24.469 -24.297 1 94.44 53 GLY B C 1
ATOM 2024 O O . GLY B 1 53 ? 3.646 -25.656 -24.109 1 94.44 53 GLY B O 1
ATOM 2025 N N . SER B 1 54 ? 3.361 -23.531 -23.297 1 94.56 54 SER B N 1
ATOM 2026 C CA . SER B 1 54 ? 4.051 -23.953 -22.078 1 94.56 54 SER B CA 1
ATOM 2027 C C . SER B 1 54 ? 3.266 -23.562 -20.828 1 94.56 54 SER B C 1
ATOM 2029 O O . SER B 1 54 ? 3.59 -23.984 -19.719 1 94.56 54 SER B O 1
ATOM 2031 N N . CYS B 1 55 ? 2.283 -22.797 -20.859 1 98.25 55 CYS B N 1
ATOM 2032 C CA . CYS B 1 55 ? 1.672 -22.234 -19.656 1 98.25 55 CYS B CA 1
ATOM 2033 C C . CYS B 1 55 ? 0.218 -22.672 -19.531 1 98.25 55 CYS B C 1
ATOM 2035 O O . CYS B 1 55 ? -0.221 -23.078 -18.453 1 98.25 55 CYS B O 1
ATOM 2037 N N . GLN B 1 56 ? -0.543 -22.719 -20.641 1 97.12 56 GLN B N 1
ATOM 2038 C CA . GLN B 1 56 ? -2.002 -22.75 -20.656 1 97.12 56 GLN B CA 1
ATOM 2039 C C . GLN B 1 56 ? -2.52 -24.094 -20.141 1 97.12 56 GLN B C 1
ATOM 2041 O O . GLN B 1 56 ? -3.648 -24.188 -19.656 1 97.12 56 GLN B O 1
ATOM 2046 N N . ASN B 1 57 ? -1.776 -25.141 -20.234 1 96.62 57 ASN B N 1
ATOM 2047 C CA . ASN B 1 57 ? -2.25 -26.453 -19.812 1 96.62 57 ASN B CA 1
ATOM 2048 C C . ASN B 1 57 ? -2.562 -26.484 -18.328 1 96.62 57 ASN B C 1
ATOM 2050 O O . ASN B 1 57 ? -3.389 -27.281 -17.875 1 96.62 57 ASN B O 1
ATOM 2054 N N . CYS B 1 58 ? -1.933 -25.656 -17.656 1 98.31 58 CYS B N 1
ATOM 2055 C CA . CYS B 1 58 ? -2.182 -25.578 -16.219 1 98.31 58 CYS B CA 1
ATOM 2056 C C . CYS B 1 58 ? -2.896 -24.281 -15.852 1 98.31 58 CYS B C 1
ATOM 2058 O O . CYS B 1 58 ? -3.914 -24.312 -15.156 1 98.31 58 CYS B O 1
ATOM 2060 N N . HIS B 1 59 ? -2.438 -23.203 -16.328 1 98.56 59 HIS B N 1
ATOM 2061 C CA . HIS B 1 59 ? -2.943 -21.906 -15.898 1 98.56 59 HIS B CA 1
ATOM 2062 C C . HIS B 1 59 ? -4.191 -21.516 -16.688 1 98.56 59 HIS B C 1
ATOM 2064 O O . HIS B 1 59 ? -4.855 -20.531 -16.344 1 98.56 59 HIS B O 1
ATOM 2070 N N . GLY B 1 60 ? -4.562 -22.312 -17.734 1 97.38 60 GLY B N 1
ATOM 2071 C CA . GLY B 1 60 ? -5.711 -22 -18.578 1 97.38 60 GLY B CA 1
ATOM 2072 C C . GLY B 1 60 ? -5.348 -21.188 -19.812 1 97.38 60 GLY B C 1
ATOM 2073 O O . GLY B 1 60 ? -4.34 -20.484 -19.812 1 97.38 60 GLY B O 1
ATOM 2074 N N . ALA B 1 61 ? -6.133 -21.266 -20.875 1 92 61 ALA B N 1
ATOM 2075 C CA . ALA B 1 61 ? -5.859 -20.641 -22.156 1 92 61 ALA B CA 1
ATOM 2076 C C . ALA B 1 61 ? -5.684 -19.141 -22.016 1 92 61 ALA B C 1
ATOM 2078 O O . ALA B 1 61 ? -4.801 -18.547 -22.641 1 92 61 ALA B O 1
ATOM 2079 N N . ASN B 1 62 ? -6.391 -18.469 -21.234 1 95.5 62 ASN B N 1
ATOM 2080 C CA . ASN B 1 62 ? -6.273 -17.031 -21.016 1 95.5 62 ASN B CA 1
ATOM 2081 C C . ASN B 1 62 ? -5.824 -16.703 -19.594 1 95.5 62 ASN B C 1
ATOM 2083 O O . ASN B 1 62 ? -6.047 -15.594 -19.109 1 95.5 62 ASN B O 1
ATOM 2087 N N . GLY B 1 63 ? -5.215 -17.688 -19 1 98.38 63 GLY B N 1
ATOM 2088 C CA . GLY B 1 63 ? -4.695 -17.453 -17.656 1 98.38 63 GLY B CA 1
ATOM 2089 C C . GLY B 1 63 ? -5.734 -17.656 -16.578 1 98.38 63 GLY B C 1
ATOM 2090 O O . GLY B 1 63 ? -5.512 -17.281 -15.422 1 98.38 63 GLY B O 1
ATOM 2091 N N . ASN B 1 64 ? -6.898 -18.125 -16.969 1 98.19 64 ASN B N 1
ATOM 2092 C CA . ASN B 1 64 ? -7.945 -18.422 -16 1 98.19 64 ASN B CA 1
ATOM 2093 C C . ASN B 1 64 ? -8.078 -19.922 -15.766 1 98.19 64 ASN B C 1
ATOM 2095 O O . ASN B 1 64 ? -8.93 -20.578 -16.359 1 98.19 64 ASN B O 1
ATOM 2099 N N . SER B 1 65 ? -7.234 -20.438 -14.883 1 98.25 65 SER B N 1
ATOM 2100 C CA . SER B 1 65 ? -7.246 -21.859 -14.547 1 98.25 65 SER B CA 1
ATOM 2101 C C . SER B 1 65 ? -8.57 -22.266 -13.906 1 98.25 65 SER B C 1
ATOM 2103 O O . SER B 1 65 ? -9.156 -21.5 -13.141 1 98.25 65 SER B O 1
ATOM 2105 N N . THR B 1 66 ? -9.023 -23.5 -14.188 1 96.94 66 THR B N 1
ATOM 2106 C CA . THR B 1 66 ? -10.188 -24.062 -13.523 1 96.94 66 THR B CA 1
ATOM 2107 C C . THR B 1 66 ? -9.766 -24.984 -12.391 1 96.94 66 THR B C 1
ATOM 2109 O O . THR B 1 66 ? -10.617 -25.531 -11.68 1 96.94 66 THR B O 1
ATOM 2112 N N . ASN B 1 67 ? -8.508 -25.219 -12.258 1 97.94 67 ASN B N 1
ATOM 2113 C CA . ASN B 1 67 ? -7.938 -25.969 -11.141 1 97.94 67 ASN B CA 1
ATOM 2114 C C . ASN B 1 67 ? -7.699 -25.078 -9.922 1 97.94 67 ASN B C 1
ATOM 2116 O O . ASN B 1 67 ? -6.91 -24.141 -9.984 1 97.94 67 ASN B O 1
ATOM 2120 N N . PRO B 1 68 ? -8.352 -25.391 -8.789 1 97.75 68 PRO B N 1
ATOM 2121 C CA . PRO B 1 68 ? -8.25 -24.516 -7.617 1 97.75 68 PRO B CA 1
ATOM 2122 C C . PRO B 1 68 ? -6.832 -24.438 -7.062 1 97.75 68 PRO B C 1
ATOM 2124 O O . PRO B 1 68 ? -6.523 -23.531 -6.285 1 97.75 68 PRO B O 1
ATOM 2127 N N . ALA B 1 69 ? -5.977 -25.328 -7.438 1 98.12 69 ALA B N 1
ATOM 2128 C CA . ALA B 1 69 ? -4.617 -25.359 -6.906 1 98.12 69 ALA B CA 1
ATOM 2129 C C . ALA B 1 69 ? -3.658 -24.578 -7.801 1 98.12 69 ALA B C 1
ATOM 2131 O O . ALA B 1 69 ? -2.52 -24.312 -7.41 1 98.12 69 ALA B O 1
ATOM 2132 N N . VAL B 1 70 ? -4.035 -24.297 -9.031 1 98.69 70 VAL B N 1
ATOM 2133 C CA . VAL B 1 70 ? -3.193 -23.594 -9.992 1 98.69 70 VAL B CA 1
ATOM 2134 C C . VAL B 1 70 ? -3.623 -22.125 -10.078 1 98.69 70 VAL B C 1
ATOM 2136 O O . VAL B 1 70 ? -4.805 -21.828 -10.281 1 98.69 70 VAL B O 1
ATOM 2139 N N . PRO B 1 71 ? -2.682 -21.203 -9.914 1 98.69 71 PRO B N 1
ATOM 2140 C CA . PRO B 1 71 ? -3.092 -19.797 -9.875 1 98.69 71 PRO B CA 1
ATOM 2141 C C . PRO B 1 71 ? -3.627 -19.297 -11.211 1 98.69 71 PRO B C 1
ATOM 2143 O O . PRO B 1 71 ? -3.143 -19.719 -12.266 1 98.69 71 PRO B O 1
ATOM 2146 N N . ARG B 1 72 ? -4.59 -18.453 -11.094 1 98.75 72 ARG B N 1
ATOM 2147 C CA . ARG B 1 72 ? -4.984 -17.625 -12.234 1 98.75 72 ARG B CA 1
ATOM 2148 C C . ARG B 1 72 ? -3.975 -16.5 -12.461 1 98.75 72 ARG B C 1
ATOM 2150 O O . ARG B 1 72 ? -3.492 -15.891 -11.508 1 98.75 72 ARG B O 1
ATOM 2157 N N . LEU B 1 73 ? -3.67 -16.281 -13.719 1 98.81 73 LEU B N 1
ATOM 2158 C CA . LEU B 1 73 ? -2.674 -15.281 -14.086 1 98.81 73 LEU B CA 1
ATOM 2159 C C . LEU B 1 73 ? -3.32 -14.109 -14.812 1 98.81 73 LEU B C 1
ATOM 2161 O O . LEU B 1 73 ? -2.713 -13.039 -14.945 1 98.81 73 LEU B O 1
ATOM 2165 N N . ALA B 1 74 ? -4.598 -14.32 -15.266 1 98.69 74 ALA B N 1
ATOM 2166 C CA . ALA B 1 74 ? -5.289 -13.305 -16.062 1 98.69 74 ALA B CA 1
ATOM 2167 C C . ALA B 1 74 ? -5.461 -12.016 -15.266 1 98.69 74 ALA B C 1
ATOM 2169 O O . ALA B 1 74 ? -5.965 -12.031 -14.141 1 98.69 74 ALA B O 1
ATOM 2170 N N . GLY B 1 75 ? -5.016 -10.891 -15.891 1 98.38 75 GLY B N 1
ATOM 2171 C CA . GLY B 1 75 ? -5.207 -9.578 -15.297 1 98.38 75 GLY B CA 1
ATOM 2172 C C . GLY B 1 75 ? -4.191 -9.258 -14.219 1 98.38 75 GLY B C 1
ATOM 2173 O O . GLY B 1 75 ? -4.238 -8.188 -13.609 1 98.38 75 GLY B O 1
ATOM 2174 N N . GLN B 1 76 ? -3.268 -10.156 -14 1 98.69 76 GLN B N 1
ATOM 2175 C CA . GLN B 1 76 ? -2.23 -9.898 -13 1 98.69 76 GLN B CA 1
ATOM 2176 C C . GLN B 1 76 ? -1.319 -8.758 -13.445 1 98.69 76 GLN B C 1
ATOM 2178 O O . GLN B 1 76 ? -1.198 -8.484 -14.641 1 98.69 76 GLN B O 1
ATOM 2183 N N . ASN B 1 77 ? -0.729 -8.094 -12.508 1 98.31 77 ASN B N 1
ATOM 2184 C CA . ASN B 1 77 ? 0.235 -7.039 -12.82 1 98.31 77 ASN B CA 1
ATOM 2185 C C . ASN B 1 77 ? 1.488 -7.609 -13.484 1 98.31 77 ASN B C 1
ATOM 2187 O O . ASN B 1 77 ? 2.09 -8.555 -12.969 1 98.31 77 ASN B O 1
ATOM 2191 N N . SER B 1 78 ? 1.925 -7.051 -14.602 1 98.31 78 SER B N 1
ATOM 2192 C CA . SER B 1 78 ? 3.01 -7.613 -15.398 1 98.31 78 SER B CA 1
ATOM 2193 C C . SER B 1 78 ? 4.324 -7.613 -14.617 1 98.31 78 SER B C 1
ATOM 2195 O O . SER B 1 78 ? 5.109 -8.555 -14.727 1 98.31 78 SER B O 1
ATOM 2197 N N . GLY B 1 79 ? 4.531 -6.539 -13.859 1 97 79 GLY B N 1
ATOM 2198 C CA . GLY B 1 79 ? 5.746 -6.488 -13.062 1 97 79 GLY B CA 1
ATOM 2199 C C . GLY B 1 79 ? 5.82 -7.586 -12.016 1 97 79 GLY B C 1
ATOM 2200 O O . GLY B 1 79 ? 6.891 -8.156 -11.789 1 97 79 GLY B O 1
ATOM 2201 N N . TYR B 1 80 ? 4.742 -7.871 -11.438 1 97.69 80 TYR B N 1
ATOM 2202 C CA . TYR B 1 80 ? 4.695 -8.961 -10.469 1 97.69 80 TYR B CA 1
ATOM 2203 C C . TYR B 1 80 ? 4.996 -10.297 -11.141 1 97.69 80 TYR B C 1
ATOM 2205 O O . TYR B 1 80 ? 5.758 -11.109 -10.609 1 97.69 80 TYR B O 1
ATOM 2213 N N . LEU B 1 81 ? 4.348 -10.531 -12.297 1 98.44 81 LEU B N 1
ATOM 2214 C CA . LEU B 1 81 ? 4.582 -11.773 -13.023 1 98.44 81 LEU B CA 1
ATOM 2215 C C . LEU B 1 81 ? 6.051 -11.922 -13.398 1 98.44 81 LEU B C 1
ATOM 2217 O O . LEU B 1 81 ? 6.633 -13 -13.25 1 98.44 81 LEU B O 1
ATOM 2221 N N . ARG B 1 82 ? 6.652 -10.844 -13.875 1 97.94 82 ARG B N 1
ATOM 2222 C CA . ARG B 1 82 ? 8.07 -10.875 -14.219 1 97.94 82 ARG B CA 1
ATOM 2223 C C . ARG B 1 82 ? 8.914 -11.219 -12.992 1 97.94 82 ARG B C 1
ATOM 2225 O O . ARG B 1 82 ? 9.828 -12.047 -13.07 1 97.94 82 ARG B O 1
ATOM 2232 N N . PHE B 1 83 ? 8.578 -10.617 -11.93 1 97.06 83 PHE B N 1
ATOM 2233 C CA . PHE B 1 83 ? 9.312 -10.844 -10.688 1 97.06 83 PHE B CA 1
ATOM 2234 C C . PHE B 1 83 ? 9.211 -12.305 -10.258 1 97.06 83 PHE B C 1
ATOM 2236 O O . PHE B 1 83 ? 10.227 -12.938 -9.945 1 97.06 83 PHE B O 1
ATOM 2243 N N . GLN B 1 84 ? 8 -12.836 -10.281 1 97.56 84 GLN B N 1
ATOM 2244 C CA . GLN B 1 84 ? 7.801 -14.211 -9.836 1 97.56 84 GLN B CA 1
ATOM 2245 C C . GLN B 1 84 ? 8.508 -15.195 -10.766 1 97.56 84 GLN B C 1
ATOM 2247 O O . GLN B 1 84 ? 9.141 -16.141 -10.305 1 97.56 84 GLN B O 1
ATOM 2252 N N . LEU B 1 85 ? 8.391 -14.992 -12.047 1 98.25 85 LEU B N 1
ATOM 2253 C CA . LEU B 1 85 ? 9.047 -15.883 -12.992 1 98.25 85 LEU B CA 1
ATOM 2254 C C . LEU B 1 85 ? 10.562 -15.812 -12.844 1 98.25 85 LEU B C 1
ATOM 2256 O O . LEU B 1 85 ? 11.25 -16.844 -12.922 1 98.25 85 LEU B O 1
ATOM 2260 N N . ALA B 1 86 ? 11.086 -14.625 -12.609 1 97.38 86 ALA B N 1
ATOM 2261 C CA . ALA B 1 86 ? 12.516 -14.484 -12.352 1 97.38 86 ALA B CA 1
ATOM 2262 C C . ALA B 1 86 ? 12.922 -15.211 -11.07 1 97.38 86 ALA B C 1
ATOM 2264 O O . ALA B 1 86 ? 13.969 -15.852 -11.023 1 97.38 86 ALA B O 1
ATOM 2265 N N . ALA B 1 87 ? 12.117 -15.102 -10.07 1 96.31 87 ALA B N 1
ATOM 2266 C CA . ALA B 1 87 ? 12.391 -15.766 -8.805 1 96.31 87 ALA B CA 1
ATOM 2267 C C . ALA B 1 87 ? 12.383 -17.281 -8.961 1 96.31 87 ALA B C 1
ATOM 2269 O O . ALA B 1 87 ? 13.219 -17.984 -8.383 1 96.31 87 ALA B O 1
ATOM 2270 N N . TYR B 1 88 ? 11.398 -17.797 -9.711 1 97.5 88 TYR B N 1
ATOM 2271 C CA . TYR B 1 88 ? 11.383 -19.234 -10.008 1 97.5 88 TYR B CA 1
ATOM 2272 C C . TYR B 1 88 ? 12.641 -19.641 -10.758 1 97.5 88 TYR B C 1
ATOM 2274 O O . TYR B 1 88 ? 13.273 -20.641 -10.414 1 97.5 88 TYR B O 1
ATOM 2282 N N . ARG B 1 89 ? 12.977 -18.891 -11.742 1 96.81 89 ARG B N 1
ATOM 2283 C CA . ARG B 1 89 ? 14.133 -19.219 -12.578 1 96.81 89 ARG B CA 1
ATOM 2284 C C . ARG B 1 89 ? 15.406 -19.25 -11.742 1 96.81 89 ARG B C 1
ATOM 2286 O O . ARG B 1 89 ? 16.266 -20.109 -11.953 1 96.81 89 ARG B O 1
ATOM 2293 N N . ALA B 1 90 ? 15.5 -18.344 -10.797 1 94.62 90 ALA B N 1
ATOM 2294 C CA . ALA B 1 90 ? 16.688 -18.234 -9.953 1 94.62 90 ALA B CA 1
ATOM 2295 C C . ALA B 1 90 ? 16.625 -19.219 -8.797 1 94.62 90 ALA B C 1
ATOM 2297 O O . ALA B 1 90 ? 17.516 -19.25 -7.945 1 94.62 90 ALA B O 1
ATOM 2298 N N . LYS B 1 91 ? 15.57 -20 -8.664 1 94.88 91 LYS B N 1
ATOM 2299 C CA . LYS B 1 91 ? 15.344 -21.016 -7.637 1 94.88 91 LYS B CA 1
ATOM 2300 C C . LYS B 1 91 ? 15.258 -20.391 -6.25 1 94.88 91 LYS B C 1
ATOM 2302 O O . LYS B 1 91 ? 15.625 -21 -5.254 1 94.88 91 LYS B O 1
ATOM 2307 N N . LEU B 1 92 ? 14.781 -19.172 -6.273 1 93 92 LEU B N 1
ATOM 2308 C CA . LEU B 1 92 ? 14.57 -18.469 -5.016 1 93 92 LEU B CA 1
ATOM 2309 C C . LEU B 1 92 ? 13.164 -18.719 -4.484 1 93 92 LEU B C 1
ATOM 2311 O O . LEU B 1 92 ? 12.93 -18.641 -3.275 1 93 92 LEU B O 1
ATOM 2315 N N . ARG B 1 93 ? 12.242 -18.891 -5.375 1 94.62 93 ARG B N 1
ATOM 2316 C CA . ARG B 1 93 ? 10.906 -19.328 -4.977 1 94.62 93 ARG B CA 1
ATOM 2317 C C . ARG B 1 93 ? 10.719 -20.828 -5.242 1 94.62 93 ARG B C 1
ATOM 2319 O O . ARG B 1 93 ? 10.812 -21.266 -6.387 1 94.62 93 ARG B O 1
ATOM 2326 N N . PRO B 1 94 ? 10.453 -21.531 -4.199 1 94.81 94 PRO B N 1
ATOM 2327 C CA . PRO B 1 94 ? 10.367 -22.984 -4.379 1 94.81 94 PRO B CA 1
ATOM 2328 C C . PRO B 1 94 ? 9.094 -23.406 -5.113 1 94.81 94 PRO B C 1
ATOM 2330 O O . PRO B 1 94 ? 7.992 -23 -4.742 1 94.81 94 PRO B O 1
ATOM 2333 N N . SER B 1 95 ? 9.211 -24.141 -6.168 1 97.06 95 SER B N 1
ATOM 2334 C CA . SER B 1 95 ? 8.195 -24.828 -6.965 1 97.06 95 SER B CA 1
ATOM 2335 C C . SER B 1 95 ? 8.836 -25.688 -8.047 1 97.06 95 SER B C 1
ATOM 2337 O O . SER B 1 95 ? 9.32 -25.172 -9.055 1 97.06 95 SER B O 1
ATOM 2339 N N . PRO B 1 96 ? 8.883 -26.984 -7.832 1 96.94 96 PRO B N 1
ATOM 2340 C CA . PRO B 1 96 ? 9.539 -27.828 -8.82 1 96.94 96 PRO B CA 1
ATOM 2341 C C . PRO B 1 96 ? 9.016 -27.594 -10.242 1 96.94 96 PRO B C 1
ATOM 2343 O O . PRO B 1 96 ? 9.797 -27.469 -11.18 1 96.94 96 PRO B O 1
ATOM 2346 N N . VAL B 1 97 ? 7.758 -27.5 -10.352 1 97.69 97 VAL B N 1
ATOM 2347 C CA . VAL B 1 97 ? 7.133 -27.359 -11.664 1 97.69 97 VAL B CA 1
ATOM 2348 C C . VAL B 1 97 ? 7.492 -26 -12.266 1 97.69 97 VAL B C 1
ATOM 2350 O O . VAL B 1 97 ? 8 -25.922 -13.383 1 97.69 97 VAL B O 1
ATOM 2353 N N . MET B 1 98 ? 7.297 -24.922 -11.555 1 98.5 98 MET B N 1
ATOM 2354 C CA . MET B 1 98 ? 7.457 -23.594 -12.133 1 98.5 98 MET B CA 1
ATOM 2355 C C . MET B 1 98 ? 8.93 -23.266 -12.328 1 98.5 98 MET B C 1
ATOM 2357 O O . MET B 1 98 ? 9.289 -22.5 -13.227 1 98.5 98 MET B O 1
ATOM 2361 N N . GLN B 1 99 ? 9.797 -23.828 -11.445 1 98.12 99 GLN B N 1
ATOM 2362 C CA . GLN B 1 99 ? 11.227 -23.625 -11.656 1 98.12 99 GLN B CA 1
ATOM 2363 C C . GLN B 1 99 ? 11.672 -24.234 -12.984 1 98.12 99 GLN B C 1
ATOM 2365 O O . GLN B 1 99 ? 12.484 -23.641 -13.695 1 98.12 99 GLN B O 1
ATOM 2370 N N . GLN B 1 100 ? 11.125 -25.391 -13.336 1 97.94 100 GLN B N 1
ATOM 2371 C CA . GLN B 1 100 ? 11.438 -26.016 -14.609 1 97.94 100 GLN B CA 1
ATOM 2372 C C . GLN B 1 100 ? 10.906 -25.188 -15.781 1 97.94 100 GLN B C 1
ATOM 2374 O O . GLN B 1 100 ? 11.609 -24.984 -16.766 1 97.94 100 GLN B O 1
ATOM 2379 N N . VAL B 1 101 ? 9.734 -24.688 -15.664 1 98.38 101 VAL B N 1
ATOM 2380 C CA . VAL B 1 101 ? 9.117 -23.891 -16.719 1 98.38 101 VAL B CA 1
ATOM 2381 C C . VAL B 1 101 ? 9.891 -22.594 -16.906 1 98.38 101 VAL B C 1
ATOM 2383 O O . VAL B 1 101 ? 10.258 -22.25 -18.031 1 98.38 101 VAL B O 1
ATOM 2386 N N . ALA B 1 102 ? 10.18 -21.875 -15.812 1 98.12 102 ALA B N 1
ATOM 2387 C CA . ALA B 1 102 ? 10.828 -20.578 -15.867 1 98.12 102 ALA B CA 1
ATOM 2388 C C . ALA B 1 102 ? 12.258 -20.688 -16.391 1 98.12 102 ALA B C 1
ATOM 2390 O O . ALA B 1 102 ? 12.773 -19.781 -17.031 1 98.12 102 ALA B O 1
ATOM 2391 N N . ALA B 1 103 ? 12.883 -21.812 -16.156 1 97.56 103 ALA B N 1
ATOM 2392 C CA . ALA B 1 103 ? 14.273 -22.031 -16.547 1 97.56 103 ALA B CA 1
ATOM 2393 C C . ALA B 1 103 ? 14.414 -22 -18.078 1 97.56 103 ALA B C 1
ATOM 2395 O O . ALA B 1 103 ? 15.508 -21.75 -18.594 1 97.56 103 ALA B O 1
ATOM 2396 N N . ARG B 1 104 ? 13.391 -22.203 -18.781 1 97.62 104 ARG B N 1
ATOM 2397 C CA . ARG B 1 104 ? 13.445 -22.297 -20.234 1 97.62 104 ARG B CA 1
ATOM 2398 C C . ARG B 1 104 ? 13.117 -20.969 -20.875 1 97.62 104 ARG B C 1
ATOM 2400 O O . ARG B 1 104 ? 13.156 -20.828 -22.109 1 97.62 104 ARG B O 1
ATOM 2407 N N . LEU B 1 105 ? 12.82 -19.969 -20.125 1 98.25 105 LEU B N 1
ATOM 2408 C CA . LEU B 1 105 ? 12.398 -18.688 -20.656 1 98.25 105 LEU B CA 1
ATOM 2409 C C . LEU B 1 105 ? 13.547 -17.688 -20.625 1 98.25 105 LEU B C 1
ATOM 2411 O O . LEU B 1 105 ? 14.258 -17.578 -19.625 1 98.25 105 LEU B O 1
ATOM 2415 N N . SER B 1 106 ? 13.734 -16.938 -21.672 1 98.06 106 SER B N 1
ATOM 2416 C CA . SER B 1 106 ? 14.641 -15.789 -21.688 1 98.06 106 SER B CA 1
ATOM 2417 C C . SER B 1 106 ? 14.023 -14.578 -21 1 98.06 106 SER B C 1
ATOM 2419 O O . SER B 1 106 ? 12.836 -14.578 -20.672 1 98.06 106 SER B O 1
ATOM 2421 N N . ASP B 1 107 ? 14.875 -13.625 -20.766 1 98.12 107 ASP B N 1
ATOM 2422 C CA . ASP B 1 107 ? 14.383 -12.375 -20.188 1 98.12 107 ASP B CA 1
ATOM 2423 C C . ASP B 1 107 ? 13.234 -11.805 -21.031 1 98.12 107 ASP B C 1
ATOM 2425 O O . ASP B 1 107 ? 12.203 -11.414 -20.484 1 98.12 107 ASP B O 1
ATOM 2429 N N . GLN B 1 108 ? 13.422 -11.789 -22.328 1 98.56 108 GLN B N 1
ATOM 2430 C CA . GLN B 1 108 ? 12.406 -11.258 -23.234 1 98.56 108 GLN B CA 1
ATOM 2431 C C . GLN B 1 108 ? 11.125 -12.094 -23.172 1 98.56 108 GLN B C 1
ATOM 2433 O O . GLN B 1 108 ? 10.023 -11.539 -23.172 1 98.56 108 GLN B O 1
ATOM 2438 N N . GLU B 1 109 ? 11.289 -13.375 -23.125 1 98.75 109 GLU B N 1
ATOM 2439 C CA . GLU B 1 109 ? 10.117 -14.25 -23.094 1 98.75 109 GLU B CA 1
ATOM 2440 C C . GLU B 1 109 ? 9.336 -14.086 -21.781 1 98.75 109 GLU B C 1
ATOM 2442 O O . GLU B 1 109 ? 8.109 -14.133 -21.781 1 98.75 109 GLU B O 1
ATOM 2447 N N . ILE B 1 110 ? 10.023 -13.891 -20.672 1 98.62 110 ILE B N 1
ATOM 2448 C CA . ILE B 1 110 ? 9.367 -13.602 -19.406 1 98.62 110 ILE B CA 1
ATOM 2449 C C . ILE B 1 110 ? 8.555 -12.312 -19.531 1 98.62 110 ILE B C 1
ATOM 2451 O O . ILE B 1 110 ? 7.387 -12.266 -19.141 1 98.62 110 ILE B O 1
ATOM 2455 N N . ALA B 1 111 ? 9.172 -11.32 -20.109 1 98.62 111 ALA B N 1
ATOM 2456 C CA . ALA B 1 111 ? 8.477 -10.047 -20.297 1 98.62 111 ALA B CA 1
ATOM 2457 C C . ALA B 1 111 ? 7.262 -10.219 -21.219 1 98.62 111 ALA B C 1
ATOM 2459 O O . ALA B 1 111 ? 6.191 -9.664 -20.938 1 98.62 111 ALA B O 1
ATOM 2460 N N . ASP B 1 112 ? 7.375 -11.016 -22.266 1 98.81 112 ASP B N 1
ATOM 2461 C CA . ASP B 1 112 ? 6.312 -11.211 -23.25 1 98.81 112 ASP B CA 1
ATOM 2462 C C . ASP B 1 112 ? 5.121 -11.945 -22.625 1 98.81 112 ASP B C 1
ATOM 2464 O O . ASP B 1 112 ? 3.977 -11.508 -22.781 1 98.81 112 ASP B O 1
ATOM 2468 N N . VAL B 1 113 ? 5.375 -13.016 -21.922 1 98.69 113 VAL B N 1
ATOM 2469 C CA . VAL B 1 113 ? 4.281 -13.805 -21.375 1 98.69 113 VAL B CA 1
ATO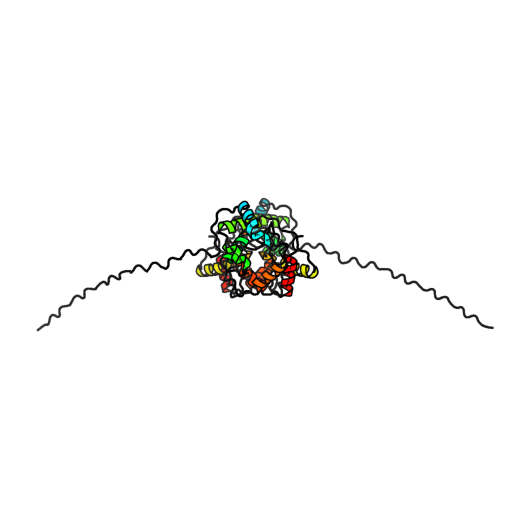M 2470 C C . VAL B 1 113 ? 3.617 -13.047 -20.234 1 98.69 113 VAL B C 1
ATOM 2472 O O . VAL B 1 113 ? 2.4 -13.133 -20.047 1 98.69 113 VAL B O 1
ATOM 2475 N N . ALA B 1 114 ? 4.43 -12.297 -19.422 1 98.62 114 ALA B N 1
ATOM 2476 C CA . ALA B 1 114 ? 3.863 -11.461 -18.375 1 98.62 114 ALA B CA 1
ATOM 2477 C C . ALA B 1 114 ? 2.895 -10.43 -18.938 1 98.62 114 ALA B C 1
ATOM 2479 O O . ALA B 1 114 ? 1.797 -10.242 -18.422 1 98.62 114 ALA B O 1
ATOM 2480 N N . ALA B 1 115 ? 3.295 -9.805 -20 1 98.75 115 ALA B N 1
ATOM 2481 C CA . ALA B 1 115 ? 2.451 -8.805 -20.656 1 98.75 115 ALA B CA 1
ATOM 2482 C C . ALA B 1 115 ? 1.172 -9.43 -21.188 1 98.75 115 ALA B C 1
ATOM 2484 O O . ALA B 1 115 ? 0.092 -8.844 -21.094 1 98.75 115 ALA B O 1
ATOM 2485 N N . PHE B 1 116 ? 1.284 -10.617 -21.766 1 98.81 116 PHE B N 1
ATOM 2486 C CA . PHE B 1 116 ? 0.128 -11.312 -22.312 1 98.81 116 PHE B CA 1
ATOM 2487 C C . PHE B 1 116 ? -0.908 -11.578 -21.234 1 98.81 116 PHE B C 1
ATOM 2489 O O . PHE B 1 116 ? -2.068 -11.18 -21.359 1 98.81 116 PHE B O 1
ATOM 2496 N N . PHE B 1 117 ? -0.478 -12.195 -20.156 1 98.81 117 PHE B N 1
ATOM 2497 C CA . PHE B 1 117 ? -1.42 -12.547 -19.094 1 98.81 117 PHE B CA 1
ATOM 2498 C C . PHE B 1 117 ? -2.004 -11.305 -18.453 1 98.81 117 PHE B C 1
ATOM 2500 O O . PHE B 1 117 ? -3.186 -11.273 -18.094 1 98.81 117 PHE B O 1
ATOM 2507 N N . SER B 1 118 ? -1.169 -10.258 -18.25 1 98.69 118 SER B N 1
ATOM 2508 C CA . SER B 1 118 ? -1.622 -9.016 -17.641 1 98.69 118 SER B CA 1
ATOM 2509 C C . SER B 1 118 ? -2.75 -8.383 -18.438 1 98.69 118 SER B C 1
ATOM 2511 O O . SER B 1 118 ? -3.621 -7.715 -17.875 1 98.69 118 SER B O 1
ATOM 2513 N N . ALA B 1 119 ? -2.787 -8.609 -19.688 1 98.44 119 ALA B N 1
ATOM 2514 C CA . ALA B 1 119 ? -3.748 -7.973 -20.578 1 98.44 119 ALA B CA 1
ATOM 2515 C C . ALA B 1 119 ? -5.039 -8.781 -20.672 1 98.44 119 ALA B C 1
ATOM 2517 O O . ALA B 1 119 ? -6.023 -8.336 -21.266 1 98.44 119 ALA B O 1
ATOM 2518 N N . GLN B 1 120 ? -5.059 -9.977 -20.094 1 98.44 120 GLN B N 1
ATOM 2519 C CA . GLN B 1 120 ? -6.238 -10.836 -20.188 1 98.44 120 GLN B CA 1
ATOM 2520 C C . GLN B 1 120 ? -7.309 -10.406 -19.188 1 98.44 120 GLN B C 1
ATOM 2522 O O . GLN B 1 120 ? -6.992 -9.93 -18.094 1 98.44 120 GLN B O 1
ATOM 2527 N N . PRO B 1 121 ? -8.547 -10.625 -19.562 1 97.56 121 PRO B N 1
ATOM 2528 C CA . PRO B 1 121 ? -9.617 -10.336 -18.594 1 97.56 121 PRO B CA 1
ATOM 2529 C C . PRO B 1 121 ? -9.633 -11.312 -17.422 1 97.56 121 PRO B C 1
ATOM 2531 O O . PRO B 1 121 ? -9.406 -12.508 -17.609 1 97.56 121 PRO B O 1
ATOM 2534 N N . ILE B 1 122 ? -9.836 -10.82 -16.266 1 97.38 122 ILE B N 1
ATOM 2535 C CA . ILE B 1 122 ? -9.953 -11.625 -15.055 1 97.38 122 ILE B CA 1
ATOM 2536 C C . ILE B 1 122 ? -11.148 -12.562 -15.172 1 97.38 122 ILE B C 1
ATOM 2538 O O . ILE B 1 122 ? -12.219 -12.156 -15.641 1 97.38 122 ILE B O 1
ATOM 2542 N N . GLY B 1 123 ? -10.961 -13.758 -14.766 1 96.62 123 GLY B N 1
ATOM 2543 C CA . GLY B 1 123 ? -12.039 -14.734 -14.82 1 96.62 123 GLY B CA 1
ATOM 2544 C C . GLY B 1 123 ? -13.102 -14.5 -13.766 1 96.62 123 GLY B C 1
ATOM 2545 O O . GLY B 1 123 ? -12.922 -13.68 -12.859 1 96.62 123 GLY B O 1
ATOM 2546 N N . PRO B 1 124 ? -14.211 -15.258 -13.883 1 95.75 124 PRO B N 1
ATOM 2547 C CA . PRO B 1 124 ? -15.305 -15.109 -12.93 1 95.75 124 PRO B CA 1
ATOM 2548 C C . PRO B 1 124 ? -14.945 -15.602 -11.531 1 95.75 124 PRO B C 1
ATOM 2550 O O . PRO B 1 124 ? -13.984 -16.359 -11.367 1 95.75 124 PRO B O 1
ATOM 2553 N N . ALA B 1 125 ? -15.719 -15.141 -10.562 1 96.81 125 ALA B N 1
ATOM 2554 C CA . ALA B 1 125 ? -15.555 -15.609 -9.188 1 96.81 125 ALA B CA 1
ATOM 2555 C C . ALA B 1 125 ? -15.727 -17.125 -9.102 1 96.81 125 ALA B C 1
ATOM 2557 O O . ALA B 1 125 ? -16.562 -17.703 -9.805 1 96.81 125 ALA B O 1
ATOM 2558 N N . TRP B 1 126 ? -14.891 -17.734 -8.258 1 96.38 126 TRP B N 1
ATOM 2559 C CA . TRP B 1 126 ? -15.109 -19.141 -7.91 1 96.38 126 TRP B CA 1
ATOM 2560 C C . TRP B 1 126 ? -16.375 -19.297 -7.07 1 96.38 126 TRP B C 1
ATOM 2562 O O . TRP B 1 126 ? -16.797 -18.359 -6.391 1 96.38 126 TRP B O 1
ATOM 2572 N N . LYS B 1 127 ? -16.891 -20.438 -7.148 1 91.25 127 LYS B N 1
ATOM 2573 C CA . LYS B 1 127 ? -18.062 -20.703 -6.324 1 91.25 127 LYS B CA 1
ATOM 2574 C C . LYS B 1 127 ? -17.703 -20.781 -4.848 1 91.25 127 LYS B C 1
ATOM 2576 O O . LYS B 1 127 ? -16.719 -21.422 -4.484 1 91.25 127 LYS B O 1
ATOM 2581 N N . THR B 1 128 ? -18.406 -19.969 -4.098 1 84.62 128 THR B N 1
ATOM 2582 C CA . THR B 1 128 ? -18.203 -20 -2.652 1 84.62 128 THR B CA 1
ATOM 2583 C C . THR B 1 128 ? -19.234 -20.906 -1.989 1 84.62 128 THR B C 1
ATOM 2585 O O . THR B 1 128 ? -20.422 -20.875 -2.348 1 84.62 128 THR B O 1
ATOM 2588 N N . THR B 1 129 ? -18.719 -21.812 -1.102 1 80.69 129 THR B N 1
ATOM 2589 C CA . THR B 1 129 ? -19.672 -22.688 -0.442 1 80.69 129 THR B CA 1
ATOM 2590 C C . THR B 1 129 ? -19.984 -22.203 0.969 1 80.69 129 THR B C 1
ATOM 2592 O O . THR B 1 129 ? -20.938 -22.656 1.594 1 80.69 129 THR B O 1
ATOM 2595 N N . ASP B 1 130 ? -19.266 -21.281 1.438 1 92.69 130 ASP B N 1
ATOM 2596 C CA . ASP B 1 130 ? -19.422 -20.781 2.801 1 92.69 130 ASP B CA 1
ATOM 2597 C C . ASP B 1 130 ? -19.5 -19.25 2.818 1 92.69 130 ASP B C 1
ATOM 2599 O O . ASP B 1 130 ? -18.484 -18.578 2.924 1 92.69 130 ASP B O 1
ATOM 2603 N N . ALA B 1 131 ? -20.75 -18.797 2.85 1 94.06 131 ALA B N 1
ATOM 2604 C CA . ALA B 1 131 ? -21 -17.359 2.75 1 94.06 131 ALA B CA 1
ATOM 2605 C C . ALA B 1 131 ? -20.5 -16.625 3.986 1 94.06 131 ALA B C 1
ATOM 2607 O O . ALA B 1 131 ? -19.984 -15.5 3.887 1 94.06 131 ALA B O 1
ATOM 2608 N N . ALA B 1 132 ? -20.672 -17.234 5.117 1 96.44 132 ALA B N 1
ATOM 2609 C CA . ALA B 1 132 ? -20.203 -16.609 6.359 1 96.44 132 ALA B CA 1
ATOM 2610 C C . ALA B 1 132 ? -18.688 -16.484 6.379 1 96.44 132 ALA B C 1
ATOM 2612 O O . ALA B 1 132 ? -18.141 -15.469 6.824 1 96.44 132 ALA B O 1
ATOM 2613 N N . LEU B 1 133 ? -18.031 -17.516 5.965 1 96.94 133 LEU B N 1
ATOM 2614 C CA . LEU B 1 133 ? -16.562 -17.5 5.879 1 96.94 133 LEU B CA 1
ATOM 2615 C C . LEU B 1 133 ? -16.094 -16.406 4.922 1 96.94 133 LEU B C 1
ATOM 2617 O O . LEU B 1 133 ? -15.164 -15.664 5.234 1 96.94 133 LEU B O 1
ATOM 2621 N N . ARG B 1 134 ? -16.766 -16.266 3.809 1 97.12 134 ARG B N 1
ATOM 2622 C CA . ARG B 1 134 ? -16.422 -15.234 2.84 1 97.12 134 ARG B CA 1
ATOM 2623 C C . ARG B 1 134 ? -16.609 -13.844 3.443 1 97.12 134 ARG B C 1
ATOM 2625 O O . ARG B 1 134 ? -15.773 -12.953 3.234 1 97.12 134 ARG B O 1
ATOM 2632 N N . THR B 1 135 ? -17.703 -13.641 4.129 1 97.31 135 THR B N 1
ATOM 2633 C CA . THR B 1 135 ? -18 -12.352 4.738 1 97.31 135 THR B CA 1
ATOM 2634 C C . THR B 1 135 ? -16.922 -11.977 5.754 1 97.31 135 THR B C 1
ATOM 2636 O O . THR B 1 135 ? -16.484 -10.828 5.816 1 97.31 135 THR B O 1
ATOM 2639 N N . ARG B 1 136 ? -16.5 -12.922 6.523 1 97.75 136 ARG B N 1
ATOM 2640 C CA . ARG B 1 136 ? -15.414 -12.68 7.461 1 97.75 136 ARG B CA 1
ATOM 2641 C C . ARG B 1 136 ? -14.133 -12.281 6.727 1 97.75 136 ARG B C 1
ATOM 2643 O O . ARG B 1 136 ? -13.43 -11.367 7.152 1 97.75 136 ARG B O 1
ATOM 2650 N N . GLY B 1 137 ? -13.82 -12.977 5.641 1 98.44 137 GLY B N 1
ATOM 2651 C CA . GLY B 1 137 ? -12.672 -12.633 4.824 1 98.44 137 GLY B CA 1
ATOM 2652 C C . GLY B 1 137 ? -12.742 -11.234 4.246 1 98.44 137 GLY B C 1
ATOM 2653 O O . GLY B 1 137 ? -11.734 -10.523 4.199 1 98.44 137 GLY B O 1
ATOM 2654 N N . GLU B 1 138 ? -13.922 -10.922 3.805 1 98.38 138 GLU B N 1
ATOM 2655 C CA . GLU B 1 138 ? -14.148 -9.578 3.277 1 98.38 138 GLU B CA 1
ATOM 2656 C C . GLU B 1 138 ? -13.852 -8.516 4.332 1 98.38 138 GLU B C 1
ATOM 2658 O O . GLU B 1 138 ? -13.188 -7.512 4.043 1 98.38 138 GLU B O 1
ATOM 2663 N N . THR B 1 139 ? -14.328 -8.734 5.523 1 98.19 139 THR B N 1
ATOM 2664 C CA . THR B 1 139 ? -14.102 -7.793 6.613 1 98.19 139 THR B CA 1
ATOM 2665 C C . THR B 1 139 ? -12.609 -7.652 6.902 1 98.19 139 THR B C 1
ATOM 2667 O O . THR B 1 139 ? -12.094 -6.539 7.008 1 98.19 139 THR B O 1
ATOM 2670 N N . LEU B 1 140 ? -11.891 -8.758 6.965 1 98.69 140 LEU B N 1
ATOM 2671 C CA . LEU B 1 140 ? -10.453 -8.734 7.223 1 98.69 140 LEU B CA 1
ATOM 2672 C C . LEU B 1 140 ? -9.711 -8.023 6.094 1 98.69 140 LEU B C 1
ATOM 2674 O O . LEU B 1 140 ? -8.781 -7.258 6.344 1 98.69 140 LEU B O 1
ATOM 2678 N N . PHE B 1 141 ? -10.133 -8.289 4.871 1 98.81 141 PHE B N 1
ATOM 2679 C CA . PHE B 1 141 ? -9.477 -7.707 3.707 1 98.81 141 PHE B CA 1
ATOM 2680 C C . PHE B 1 141 ? -9.648 -6.195 3.686 1 98.81 141 PHE B C 1
ATOM 2682 O O . PHE B 1 141 ? -8.695 -5.457 3.432 1 98.81 141 PHE B O 1
ATOM 2689 N N . LEU B 1 142 ? -10.844 -5.727 3.986 1 98.25 142 LEU B N 1
ATOM 2690 C CA . LEU B 1 142 ? -11.188 -4.32 3.779 1 98.25 142 LEU B CA 1
ATOM 2691 C C . LEU B 1 142 ? -10.898 -3.502 5.035 1 98.25 142 LEU B C 1
ATOM 2693 O O . LEU B 1 142 ? -10.578 -2.314 4.945 1 98.25 142 LEU B O 1
ATOM 2697 N N . ARG B 1 143 ? -10.914 -4.191 6.234 1 97.75 143 ARG B N 1
ATOM 269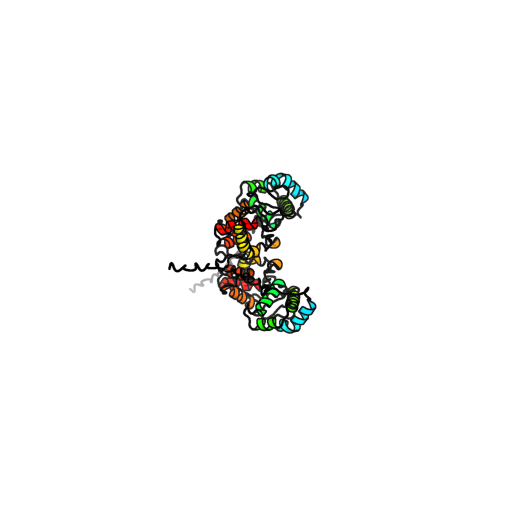8 C CA . ARG B 1 143 ? -10.891 -3.404 7.465 1 97.75 143 ARG B CA 1
ATOM 2699 C C . ARG B 1 143 ? -9.75 -3.854 8.375 1 97.75 143 ARG B C 1
ATOM 2701 O O . ARG B 1 143 ? -9.367 -3.135 9.305 1 97.75 143 ARG B O 1
ATOM 2708 N N . GLY B 1 144 ? -9.242 -5.031 8.094 1 98.44 144 GLY B N 1
ATOM 2709 C CA . GLY B 1 144 ? -8.297 -5.594 9.039 1 98.44 144 GLY B CA 1
ATOM 2710 C C . GLY B 1 144 ? -8.906 -5.898 10.391 1 98.44 144 GLY B C 1
ATOM 2711 O O . GLY B 1 144 ? -10.109 -6.152 10.492 1 98.44 144 GLY B O 1
ATOM 2712 N N . ASP B 1 145 ? -8.125 -6.094 11.32 1 98.31 145 ASP B N 1
ATOM 2713 C CA . ASP B 1 145 ? -8.461 -6.25 12.727 1 98.31 145 ASP B CA 1
ATOM 2714 C C . ASP B 1 145 ? -7.473 -5.496 13.617 1 98.31 145 ASP B C 1
ATOM 2716 O O . ASP B 1 145 ? -6.555 -6.094 14.18 1 98.31 145 ASP B O 1
ATOM 2720 N N . PRO B 1 146 ? -7.688 -4.203 13.758 1 97.12 146 PRO B N 1
ATOM 2721 C CA . PRO B 1 146 ? -6.711 -3.361 14.453 1 97.12 146 PRO B CA 1
ATOM 2722 C C . PRO B 1 146 ? -6.469 -3.807 15.891 1 97.12 146 PRO B C 1
ATOM 2724 O O . PRO B 1 146 ? -5.367 -3.633 16.422 1 97.12 146 PRO B O 1
ATOM 2727 N N . ALA B 1 147 ? -7.449 -4.312 16.594 1 96.69 147 ALA B N 1
ATOM 2728 C CA . ALA B 1 147 ? -7.289 -4.777 17.969 1 96.69 147 ALA B CA 1
ATOM 2729 C C . ALA B 1 147 ? -6.223 -5.867 18.062 1 96.69 147 ALA B C 1
ATOM 2731 O O . ALA B 1 147 ? -5.562 -6.012 19.094 1 96.69 147 ALA B O 1
ATOM 2732 N N . ARG B 1 148 ? -6.023 -6.578 16.969 1 97.44 148 ARG B N 1
ATOM 2733 C CA . ARG B 1 148 ? -5.02 -7.637 16.922 1 97.44 148 ARG B CA 1
ATOM 2734 C C . ARG B 1 148 ? -3.805 -7.199 16.109 1 97.44 148 ARG B C 1
ATOM 2736 O O . ARG B 1 148 ? -2.969 -8.023 15.742 1 97.44 148 ARG B O 1
ATOM 2743 N N . ASN B 1 149 ? -3.803 -5.934 15.734 1 97.5 149 ASN B N 1
ATOM 2744 C CA . ASN B 1 149 ? -2.719 -5.332 14.961 1 97.5 149 ASN B CA 1
ATOM 2745 C C . ASN B 1 149 ? -2.619 -5.941 13.57 1 97.5 149 ASN B C 1
ATOM 2747 O O . ASN B 1 149 ? -1.519 -6.129 13.047 1 97.5 149 ASN B O 1
ATOM 2751 N N . ALA B 1 150 ? -3.746 -6.336 13.008 1 98.5 150 ALA B N 1
ATOM 2752 C CA . ALA B 1 150 ? -3.824 -6.797 11.625 1 98.5 150 ALA B CA 1
ATOM 2753 C C . ALA B 1 150 ? -4.312 -5.684 10.695 1 98.5 150 ALA B C 1
ATOM 2755 O O . ALA B 1 150 ? -5.457 -5.238 10.805 1 98.5 150 ALA B O 1
ATOM 2756 N N . ILE B 1 151 ? -3.469 -5.262 9.781 1 98.25 151 ILE B N 1
ATOM 2757 C CA . ILE B 1 151 ? -3.881 -4.188 8.883 1 98.25 151 ILE B CA 1
ATOM 2758 C C . ILE B 1 151 ? -4.797 -4.75 7.801 1 98.25 151 ILE B C 1
ATOM 2760 O O . ILE B 1 151 ? -4.77 -5.949 7.516 1 98.25 151 ILE B O 1
ATOM 2764 N N . ALA B 1 152 ? -5.641 -3.859 7.266 1 98.62 152 ALA B N 1
ATOM 2765 C CA . ALA B 1 152 ? -6.453 -4.234 6.113 1 98.62 152 ALA B CA 1
ATOM 2766 C C . ALA B 1 152 ? -5.574 -4.617 4.926 1 98.62 152 ALA B C 1
ATOM 2768 O O . ALA B 1 152 ? -4.621 -3.908 4.594 1 98.62 152 ALA B O 1
ATOM 2769 N N . CYS B 1 153 ? -5.879 -5.75 4.305 1 98.81 153 CYS B N 1
ATOM 2770 C CA . CYS B 1 153 ? -5.145 -6.164 3.113 1 98.81 153 CYS B CA 1
ATOM 2771 C C . CYS B 1 153 ? -5.285 -5.129 2 1 98.81 153 CYS B C 1
ATOM 2773 O O . CYS B 1 153 ? -4.359 -4.934 1.212 1 98.81 153 CYS B O 1
ATOM 2775 N N . ALA B 1 154 ? -6.398 -4.434 1.965 1 98.31 154 ALA B N 1
ATOM 2776 C CA . ALA B 1 154 ? -6.766 -3.496 0.907 1 98.31 154 ALA B CA 1
ATOM 2777 C C . ALA B 1 154 ? -5.84 -2.283 0.902 1 98.31 154 ALA B C 1
ATOM 2779 O O . ALA B 1 154 ? -5.812 -1.521 -0.067 1 98.31 154 ALA B O 1
ATOM 2780 N N . ILE B 1 155 ? -5.07 -2.115 1.955 1 97.81 155 ILE B N 1
ATOM 2781 C CA . ILE B 1 155 ? -4.18 -0.963 2.041 1 97.81 155 ILE B CA 1
ATOM 2782 C C . ILE B 1 155 ? -3.133 -1.036 0.933 1 97.81 155 ILE B C 1
ATOM 2784 O O . ILE B 1 155 ? -2.725 -0.008 0.387 1 97.81 155 ILE B O 1
ATOM 2788 N N . CYS B 1 156 ? -2.748 -2.213 0.61 1 98.31 156 CYS B N 1
ATOM 2789 C CA . CYS B 1 156 ? -1.754 -2.41 -0.439 1 98.31 156 CYS B CA 1
ATOM 2790 C C . CYS B 1 156 ? -2.4 -2.959 -1.706 1 98.31 156 CYS B C 1
ATOM 2792 O O . CYS B 1 156 ? -2.068 -2.529 -2.812 1 98.31 156 CYS B O 1
ATOM 2794 N N . HIS B 1 157 ? -3.338 -3.918 -1.531 1 98.56 157 HIS B N 1
ATOM 2795 C CA . HIS B 1 157 ? -3.877 -4.637 -2.68 1 98.56 157 HIS B CA 1
ATOM 2796 C C . HIS B 1 157 ? -5.051 -3.881 -3.301 1 98.56 157 HIS B C 1
ATOM 2798 O O . HIS B 1 157 ? -5.492 -4.211 -4.402 1 98.56 157 HIS B O 1
ATOM 2804 N N . GLY B 1 158 ? -5.555 -2.805 -2.627 1 97.31 158 GLY B N 1
ATOM 2805 C CA . GLY B 1 158 ? -6.734 -2.09 -3.084 1 97.31 158 GLY B CA 1
ATOM 2806 C C . GLY B 1 158 ? -8.031 -2.791 -2.73 1 97.31 158 GLY B C 1
ATOM 2807 O O . GLY B 1 158 ? -8.07 -4.02 -2.633 1 97.31 158 GLY B O 1
ATOM 2808 N N . ALA B 1 159 ? -9.094 -2.02 -2.68 1 96.38 159 ALA B N 1
ATOM 2809 C CA . ALA B 1 159 ? -10.398 -2.561 -2.299 1 96.38 159 ALA B CA 1
ATOM 2810 C C . ALA B 1 159 ? -10.883 -3.594 -3.312 1 96.38 159 ALA B C 1
ATOM 2812 O O . ALA B 1 159 ? -11.578 -4.543 -2.955 1 96.38 159 ALA B O 1
ATOM 2813 N N . SER B 1 160 ? -10.5 -3.418 -4.543 1 96 160 SER B N 1
ATOM 2814 C CA . SER B 1 160 ? -10.914 -4.332 -5.598 1 96 160 SER B CA 1
ATOM 2815 C C . SER B 1 160 ? -9.984 -5.539 -5.684 1 96 160 SER B C 1
ATOM 2817 O O . SER B 1 160 ? -10.242 -6.477 -6.441 1 96 160 SER B O 1
ATOM 2819 N N . GLY B 1 161 ? -8.859 -5.484 -4.984 1 97.94 161 GLY B N 1
ATOM 2820 C CA . GLY B 1 161 ? -7.902 -6.582 -5 1 97.94 161 GLY B CA 1
ATOM 2821 C C . GLY B 1 161 ? -7.023 -6.594 -6.234 1 97.94 161 GLY B C 1
ATOM 2822 O O . GLY B 1 161 ? -6.297 -7.562 -6.477 1 97.94 161 GLY B O 1
ATOM 2823 N N . ARG B 1 162 ? -6.98 -5.531 -7.004 1 97.62 162 ARG B N 1
ATOM 2824 C CA . ARG B 1 162 ? -6.289 -5.531 -8.289 1 97.62 162 ARG B CA 1
ATOM 2825 C C . ARG B 1 162 ? -4.797 -5.273 -8.109 1 97.62 162 ARG B C 1
ATOM 2827 O O . ARG B 1 162 ? -4.02 -5.414 -9.055 1 97.62 162 ARG B O 1
ATOM 2834 N N . GLY B 1 163 ? -4.402 -4.949 -6.883 1 97.44 163 GLY B N 1
ATOM 2835 C CA . GLY B 1 163 ? -3 -4.641 -6.652 1 97.44 163 GLY B CA 1
ATOM 2836 C C . GLY B 1 163 ? -2.568 -3.326 -7.273 1 97.44 163 GLY B C 1
ATOM 2837 O O . GLY B 1 163 ? -3.402 -2.559 -7.754 1 97.44 163 GLY B O 1
ATOM 2838 N N . GLU B 1 164 ? -1.286 -3.061 -7.09 1 96.56 164 GLU B N 1
ATOM 2839 C CA . GLU B 1 164 ? -0.674 -1.84 -7.602 1 96.56 164 GLU B CA 1
ATOM 2840 C C . GLU B 1 164 ? 0.597 -2.148 -8.391 1 96.56 164 GLU B C 1
ATOM 2842 O O . GLU B 1 164 ? 1.638 -2.453 -7.805 1 96.56 164 GLU B O 1
ATOM 2847 N N . GLU B 1 165 ? 0.528 -1.962 -9.688 1 95.69 165 GLU B N 1
ATOM 2848 C CA . GLU B 1 165 ? 1.654 -2.293 -10.562 1 95.69 165 GLU B CA 1
ATOM 2849 C C . GLU B 1 165 ? 2.912 -1.538 -10.141 1 95.69 165 GLU B C 1
ATOM 2851 O O . GLU B 1 165 ? 3.969 -2.143 -9.945 1 95.69 165 GLU B O 1
ATOM 2856 N N . HIS B 1 166 ? 2.809 -0.3 -9.93 1 93.5 166 HIS B N 1
ATOM 2857 C CA . HIS B 1 166 ? 3.99 0.518 -9.68 1 93.5 166 HIS B CA 1
ATOM 2858 C C . HIS B 1 166 ? 4.551 0.273 -8.281 1 93.5 166 HIS B C 1
ATOM 2860 O O . HIS B 1 166 ? 5.684 0.653 -7.988 1 93.5 166 HIS B O 1
ATOM 2866 N N . LEU B 1 167 ? 3.758 -0.38 -7.43 1 96.06 167 LEU B N 1
ATOM 2867 C CA . LEU B 1 167 ? 4.227 -0.701 -6.086 1 96.06 167 LEU B CA 1
ATOM 2868 C C . LEU B 1 167 ? 4.68 -2.154 -6.004 1 96.06 167 LEU B C 1
ATOM 2870 O O . LEU B 1 167 ? 5.168 -2.598 -4.961 1 96.06 167 LEU B O 1
ATOM 2874 N N . GLY B 1 168 ? 4.461 -2.895 -7.055 1 96.06 168 GLY B N 1
ATOM 2875 C CA . GLY B 1 168 ? 4.82 -4.305 -7.043 1 96.06 168 GLY B CA 1
ATOM 2876 C C . GLY B 1 168 ? 3.846 -5.16 -6.254 1 96.06 168 GLY B C 1
ATOM 2877 O O . GLY B 1 168 ? 4.215 -6.223 -5.75 1 96.06 168 GLY B O 1
ATOM 2878 N N . VAL B 1 169 ? 2.658 -4.715 -6.102 1 98.12 169 VAL B N 1
ATOM 2879 C CA . VAL B 1 169 ? 1.636 -5.418 -5.336 1 98.12 169 VAL B CA 1
ATOM 2880 C C . VAL B 1 169 ? 0.739 -6.219 -6.277 1 98.12 169 VAL B C 1
ATOM 2882 O O . VAL B 1 169 ? 0.214 -5.676 -7.254 1 98.12 169 VAL B O 1
ATOM 2885 N N . ALA B 1 170 ? 0.537 -7.438 -6.035 1 98.56 170 ALA B N 1
ATOM 2886 C CA . ALA B 1 170 ? -0.15 -8.375 -6.922 1 98.56 170 ALA B CA 1
ATOM 2887 C C . ALA B 1 170 ? -1.655 -8.125 -6.922 1 98.56 170 ALA B C 1
ATOM 2889 O O . ALA B 1 170 ? -2.205 -7.602 -5.949 1 98.56 170 ALA B O 1
ATOM 2890 N N . SER B 1 171 ? -2.264 -8.484 -8.062 1 98.56 171 SER B N 1
ATOM 2891 C CA . SER B 1 171 ? -3.711 -8.68 -8.078 1 98.56 171 SER B CA 1
ATOM 2892 C C . SER B 1 171 ? -4.098 -9.984 -7.387 1 98.56 171 SER B C 1
ATOM 2894 O O . SER B 1 171 ? -3.443 -11.008 -7.57 1 98.56 171 SER B O 1
ATOM 2896 N N . VAL B 1 172 ? -5.129 -9.93 -6.613 1 98.69 172 VAL B N 1
ATOM 2897 C CA . VAL B 1 172 ? -5.555 -11.117 -5.879 1 98.69 172 VAL B CA 1
ATOM 2898 C C . VAL B 1 172 ? -7.016 -11.422 -6.191 1 98.69 172 VAL B C 1
ATOM 2900 O O . VAL B 1 172 ? -7.602 -12.344 -5.621 1 98.69 172 VAL B O 1
ATOM 2903 N N . THR B 1 173 ? -7.555 -10.695 -7.137 1 98.19 173 THR B N 1
ATOM 2904 C CA . THR B 1 173 ? -8.977 -10.75 -7.465 1 98.19 173 THR B CA 1
ATOM 2905 C C . THR B 1 173 ? -9.328 -12.078 -8.117 1 98.19 173 THR B C 1
ATOM 2907 O O . THR B 1 173 ? -8.758 -12.445 -9.148 1 98.19 173 THR B O 1
ATOM 2910 N N . ASN B 1 174 ? -10.312 -12.828 -7.512 1 98.12 174 ASN B N 1
ATOM 2911 C CA . ASN B 1 174 ? -10.859 -14.078 -8.023 1 98.12 174 ASN B CA 1
ATOM 2912 C C . ASN B 1 174 ? -9.766 -15.125 -8.234 1 98.12 174 ASN B C 1
ATOM 2914 O O . ASN B 1 174 ? -9.781 -15.859 -9.219 1 98.12 174 ASN B O 1
ATOM 2918 N N . GLN B 1 175 ? -8.875 -15.164 -7.367 1 98.06 175 GLN B N 1
ATOM 2919 C CA . GLN B 1 175 ? -7.773 -16.125 -7.426 1 98.06 175 GLN B CA 1
ATOM 2920 C C . GLN B 1 175 ? -8.25 -17.531 -7.07 1 98.06 175 GLN B C 1
ATOM 2922 O O . GLN B 1 175 ? -9.297 -17.688 -6.445 1 98.06 175 GLN B O 1
ATOM 2927 N N . SER B 1 176 ? -7.516 -18.484 -7.504 1 98.06 176 SER B N 1
ATOM 2928 C CA . SER B 1 176 ? -7.816 -19.891 -7.199 1 98.06 176 SER B CA 1
ATOM 2929 C C . SER B 1 176 ? -7.812 -20.125 -5.691 1 98.06 176 SER B C 1
ATOM 2931 O O . SER B 1 176 ? -6.855 -19.781 -5.004 1 98.06 176 SER B O 1
ATOM 2933 N N . PRO B 1 177 ? -8.828 -20.75 -5.203 1 97.25 177 PRO B N 1
ATOM 2934 C CA . PRO B 1 177 ? -8.992 -20.766 -3.748 1 97.25 177 PRO B CA 1
ATOM 2935 C C . PRO B 1 177 ? -7.887 -21.547 -3.035 1 97.25 177 PRO B C 1
ATOM 2937 O O . PRO B 1 177 ? -7.359 -21.078 -2.023 1 97.25 177 PRO B O 1
ATOM 2940 N N . ASP B 1 178 ? -7.543 -22.719 -3.531 1 98.19 178 ASP B N 1
ATOM 2941 C CA . ASP B 1 178 ? -6.496 -23.516 -2.881 1 98.19 178 ASP B CA 1
ATOM 2942 C C . ASP B 1 178 ? -5.133 -22.828 -3.021 1 98.19 178 ASP B C 1
ATOM 2944 O O . ASP B 1 178 ? -4.328 -22.844 -2.088 1 98.19 178 ASP B O 1
ATOM 2948 N N . TYR B 1 179 ? -4.898 -22.297 -4.129 1 98.44 179 TYR B N 1
ATOM 2949 C CA . TYR B 1 179 ? -3.656 -21.547 -4.328 1 98.44 179 TYR B CA 1
ATOM 2950 C C . TYR B 1 179 ? -3.574 -20.359 -3.385 1 98.44 179 TYR B C 1
ATOM 2952 O O . TYR B 1 179 ? -2.529 -20.109 -2.777 1 98.44 179 TYR B O 1
ATOM 2960 N N . ALA B 1 180 ? -4.648 -19.578 -3.301 1 98.44 180 ALA B N 1
ATOM 2961 C CA . ALA B 1 180 ? -4.672 -18.406 -2.42 1 98.44 180 ALA B CA 1
ATOM 2962 C C . ALA B 1 180 ? -4.316 -18.797 -0.988 1 98.44 180 ALA B C 1
ATOM 2964 O O . ALA B 1 180 ? -3.49 -18.141 -0.348 1 98.44 180 ALA B O 1
ATOM 2965 N N . LEU B 1 181 ? -4.926 -19.828 -0.527 1 98.69 181 LEU B N 1
ATOM 2966 C CA . LEU B 1 181 ? -4.621 -20.281 0.824 1 98.69 181 LEU B CA 1
ATOM 2967 C C . LEU B 1 181 ? -3.162 -20.719 0.935 1 98.69 181 LEU B C 1
ATOM 2969 O O . LEU B 1 181 ? -2.484 -20.391 1.912 1 98.69 181 LEU B O 1
ATOM 2973 N N . SER B 1 182 ? -2.693 -21.453 -0.049 1 98.5 182 SER B N 1
ATOM 2974 C CA . SER B 1 182 ? -1.314 -21.922 -0.039 1 98.5 182 SER B CA 1
ATOM 2975 C C . SER B 1 182 ? -0.325 -20.766 -0.002 1 98.5 182 SER B C 1
ATOM 2977 O O . SER B 1 182 ? 0.669 -20.812 0.725 1 98.5 182 SER B O 1
ATOM 2979 N N . VAL B 1 183 ? -0.563 -19.734 -0.796 1 98.44 183 VAL B N 1
ATOM 2980 C CA . VAL B 1 183 ? 0.356 -18.609 -0.872 1 98.44 183 VAL B CA 1
ATOM 2981 C C . VAL B 1 183 ? 0.33 -17.828 0.444 1 98.44 183 VAL B C 1
ATOM 2983 O O . VAL B 1 183 ? 1.365 -17.344 0.907 1 98.44 183 VAL B O 1
ATOM 2986 N N . LEU B 1 184 ? -0.843 -17.641 1.1 1 98.81 184 LEU B N 1
ATOM 2987 C CA . LEU B 1 184 ? -0.917 -17.031 2.42 1 98.81 184 LEU B CA 1
ATOM 2988 C C . LEU B 1 184 ? -0.086 -17.812 3.432 1 98.81 184 LEU B C 1
ATOM 2990 O O . LEU B 1 184 ? 0.634 -17.219 4.238 1 98.81 184 LEU B O 1
ATOM 2994 N N . HIS B 1 185 ? -0.129 -19.141 3.354 1 98.69 185 HIS B N 1
ATOM 2995 C CA . HIS B 1 185 ? 0.693 -19.969 4.219 1 98.69 185 HIS B CA 1
ATOM 2996 C C . HIS B 1 185 ? 2.176 -19.781 3.918 1 98.69 185 HIS B C 1
ATOM 2998 O O . HIS B 1 185 ? 2.998 -19.734 4.836 1 98.69 185 HIS B O 1
ATOM 3004 N N . GLU B 1 186 ? 2.488 -19.75 2.641 1 97.75 186 GLU B N 1
ATOM 3005 C CA . GLU B 1 186 ? 3.875 -19.547 2.234 1 97.75 186 GLU B CA 1
ATOM 3006 C C . GLU B 1 186 ? 4.453 -18.281 2.861 1 97.75 186 GLU B C 1
ATOM 3008 O O . GLU B 1 186 ? 5.527 -18.312 3.461 1 97.75 186 GLU B O 1
ATOM 3013 N N . PHE B 1 187 ? 3.738 -17.219 2.744 1 98.12 187 PHE B N 1
ATOM 3014 C CA . PHE B 1 187 ? 4.203 -15.961 3.297 1 98.12 187 PHE B CA 1
ATOM 3015 C C . PHE B 1 187 ? 4.277 -16.031 4.816 1 98.12 187 PHE B C 1
ATOM 3017 O O . PHE B 1 187 ? 5.281 -15.641 5.414 1 98.12 187 PHE B O 1
ATOM 3024 N N . LYS B 1 188 ? 3.277 -16.547 5.441 1 98 188 LYS B N 1
ATOM 3025 C CA . LYS B 1 188 ? 3.18 -16.531 6.898 1 98 188 LYS B CA 1
ATOM 3026 C C . LYS B 1 188 ? 4.285 -17.375 7.527 1 98 188 LYS B C 1
ATOM 3028 O O . LYS B 1 188 ? 4.809 -17.031 8.594 1 98 188 LYS B O 1
ATOM 3033 N N . ASN B 1 189 ? 4.598 -18.422 6.902 1 96.56 189 ASN B N 1
ATOM 3034 C CA . ASN B 1 189 ? 5.438 -19.422 7.555 1 96.56 189 ASN B CA 1
ATOM 3035 C C . ASN B 1 189 ? 6.902 -19.266 7.156 1 96.56 189 ASN B C 1
ATOM 3037 O O . ASN B 1 189 ? 7.785 -19.875 7.77 1 96.56 189 ASN B O 1
ATOM 3041 N N . ALA B 1 190 ? 7.164 -18.469 6.113 1 94.94 190 ALA B N 1
ATOM 3042 C CA . ALA B 1 190 ? 8.555 -18.25 5.719 1 94.94 190 ALA B CA 1
ATOM 3043 C C . ALA B 1 190 ? 9.312 -17.484 6.793 1 94.94 190 ALA B C 1
ATOM 3045 O O . ALA B 1 190 ? 8.789 -16.531 7.379 1 94.94 190 ALA B O 1
ATOM 3046 N N . PRO B 1 191 ? 10.539 -17.938 7.047 1 93.31 191 PRO B N 1
ATOM 3047 C CA . PRO B 1 191 ? 11.336 -17.203 8.039 1 93.31 191 PRO B CA 1
ATOM 3048 C C . PRO B 1 191 ? 11.758 -15.82 7.543 1 93.31 191 PRO B C 1
ATOM 3050 O O . PRO B 1 191 ? 11.852 -14.875 8.336 1 93.31 191 PRO B O 1
ATOM 3053 N N . SER B 1 192 ? 12.062 -15.75 6.281 1 94.88 192 SER B N 1
ATOM 3054 C CA . SER B 1 192 ? 12.523 -14.508 5.66 1 94.88 192 SER B CA 1
ATOM 3055 C C . SER B 1 192 ? 12.398 -14.578 4.145 1 94.88 192 SER B C 1
ATOM 3057 O O . SER B 1 192 ? 12.352 -15.664 3.566 1 94.88 192 SER B O 1
ATOM 3059 N N . PHE B 1 193 ? 12.367 -13.445 3.551 1 95.06 193 PHE B N 1
ATOM 3060 C CA . PHE B 1 193 ? 12.438 -13.352 2.098 1 95.06 193 PHE B CA 1
ATOM 3061 C C . PHE B 1 193 ? 13.648 -12.531 1.671 1 95.06 193 PHE B C 1
ATOM 3063 O O . PHE B 1 193 ? 13.617 -11.852 0.642 1 95.06 193 PHE B O 1
ATOM 3070 N N . GLY B 1 194 ? 14.609 -12.547 2.525 1 91.94 194 GLY B N 1
ATOM 3071 C CA . GLY B 1 194 ? 15.914 -11.992 2.203 1 91.94 194 GLY B CA 1
ATOM 3072 C C . GLY B 1 194 ? 15.906 -10.484 2.078 1 91.94 194 GLY B C 1
ATOM 3073 O O . GLY B 1 194 ? 16.688 -9.914 1.314 1 91.94 194 GLY B O 1
ATOM 3074 N N . GLY B 1 195 ? 15.008 -9.875 2.627 1 92.81 195 GLY B N 1
ATOM 3075 C CA . GLY B 1 195 ? 14.992 -8.422 2.645 1 92.81 195 GLY B CA 1
ATOM 3076 C C . GLY B 1 195 ? 14.273 -7.816 1.458 1 92.81 195 GLY B C 1
ATOM 3077 O O . GLY B 1 195 ? 14.25 -6.594 1.292 1 92.81 195 GLY B O 1
ATOM 3078 N N . ILE B 1 196 ? 13.711 -8.672 0.616 1 94.12 196 ILE B N 1
ATOM 3079 C CA . ILE B 1 196 ? 12.898 -8.141 -0.479 1 94.12 196 ILE B CA 1
ATOM 3080 C C . ILE B 1 196 ? 11.625 -7.52 0.077 1 94.12 196 ILE B C 1
ATOM 3082 O O . ILE B 1 196 ? 10.82 -8.195 0.729 1 94.12 196 ILE B O 1
ATOM 3086 N N . PRO B 1 197 ? 11.289 -6.32 -0.205 1 95.94 197 PRO B N 1
ATOM 3087 C CA . PRO B 1 197 ? 10.32 -5.551 0.573 1 95.94 197 PRO B CA 1
ATOM 3088 C C . PRO B 1 197 ? 8.898 -6.113 0.475 1 95.94 197 PRO B C 1
ATOM 3090 O O . PRO B 1 197 ? 8.242 -6.309 1.497 1 95.94 197 PRO B O 1
ATOM 3093 N N . GLN B 1 198 ? 8.453 -6.418 -0.739 1 96.75 198 GLN B N 1
ATOM 3094 C CA . GLN B 1 198 ? 7.051 -6.785 -0.906 1 96.75 198 GLN B CA 1
ATOM 3095 C C . GLN B 1 198 ? 6.746 -8.125 -0.236 1 96.75 198 GLN B C 1
ATOM 3097 O O . GLN B 1 198 ? 5.832 -8.219 0.583 1 96.75 198 GLN B O 1
ATOM 3102 N N . PRO B 1 199 ? 7.574 -9.188 -0.482 1 97.31 199 PRO B N 1
ATOM 3103 C CA . PRO B 1 199 ? 7.266 -10.43 0.237 1 97.31 199 PRO B CA 1
ATOM 3104 C C . PRO B 1 199 ? 7.527 -10.32 1.737 1 97.31 199 PRO B C 1
ATOM 3106 O O . PRO B 1 199 ? 6.832 -10.953 2.537 1 97.31 199 PRO B O 1
ATOM 3109 N N . GLU B 1 200 ? 8.555 -9.578 2.152 1 97.75 200 GLU B N 1
ATOM 3110 C CA . GLU B 1 200 ? 8.758 -9.352 3.58 1 97.75 200 GLU B CA 1
ATOM 3111 C C . GLU B 1 200 ? 7.539 -8.68 4.211 1 97.75 200 GLU B C 1
ATOM 3113 O O . GLU B 1 200 ? 7.156 -9.008 5.336 1 97.75 200 GLU B O 1
ATOM 3118 N N . ALA B 1 201 ? 6.949 -7.711 3.494 1 98.44 201 ALA B N 1
ATOM 3119 C CA . ALA B 1 201 ? 5.742 -7.059 3.998 1 98.44 201 ALA B CA 1
ATOM 3120 C C . ALA B 1 201 ? 4.625 -8.07 4.215 1 98.44 201 ALA B C 1
ATOM 3122 O O . ALA B 1 201 ? 3.951 -8.055 5.25 1 98.44 201 ALA B O 1
ATOM 3123 N N . MET B 1 202 ? 4.41 -8.953 3.262 1 98.75 202 MET B N 1
ATOM 3124 C CA . MET B 1 202 ? 3.377 -9.977 3.395 1 98.75 202 MET B CA 1
ATOM 3125 C C . MET B 1 202 ? 3.645 -10.867 4.602 1 98.75 202 MET B C 1
ATOM 3127 O O . MET B 1 202 ? 2.734 -11.156 5.379 1 98.75 202 MET B O 1
ATOM 3131 N N . ARG B 1 203 ? 4.918 -11.297 4.727 1 98.56 203 ARG B N 1
ATOM 3132 C CA . ARG B 1 203 ? 5.301 -12.109 5.875 1 98.56 203 ARG B CA 1
ATOM 3133 C C . ARG B 1 203 ? 4.926 -11.422 7.184 1 98.56 203 ARG B C 1
ATOM 3135 O O . ARG B 1 203 ? 4.324 -12.039 8.062 1 98.56 203 ARG B O 1
ATOM 3142 N N . ILE B 1 204 ? 5.219 -10.195 7.285 1 98.5 204 ILE B N 1
ATOM 3143 C CA . ILE B 1 204 ? 5.059 -9.43 8.516 1 98.5 204 ILE B CA 1
ATOM 3144 C C . ILE B 1 204 ? 3.576 -9.188 8.781 1 98.5 204 ILE B C 1
ATOM 3146 O O . ILE B 1 204 ? 3.098 -9.383 9.898 1 98.5 204 ILE B O 1
ATOM 3150 N N . VAL B 1 205 ? 2.764 -8.836 7.777 1 98.44 205 VAL B N 1
ATOM 3151 C CA . VAL B 1 205 ? 1.383 -8.422 7.996 1 98.44 205 VAL B CA 1
ATOM 3152 C C . VAL B 1 205 ? 0.512 -9.641 8.281 1 98.44 205 VAL B C 1
ATOM 3154 O O . VAL B 1 205 ? -0.586 -9.516 8.828 1 98.44 205 VAL B O 1
ATOM 3157 N N . LEU B 1 206 ? 0.973 -10.805 7.945 1 98.69 206 LEU B N 1
ATOM 3158 C CA . LEU B 1 206 ? 0.173 -12.008 8.141 1 98.69 206 LEU B CA 1
ATOM 3159 C C . LEU B 1 206 ? 0.416 -12.602 9.531 1 98.69 206 LEU B C 1
ATOM 3161 O O . LEU B 1 206 ? -0.336 -13.469 9.977 1 98.69 206 LEU B O 1
ATOM 3165 N N . LYS B 1 207 ? 1.408 -12.156 10.211 1 97.81 207 LYS B N 1
ATOM 3166 C CA . LYS B 1 207 ? 1.831 -12.75 11.477 1 97.81 207 LYS B CA 1
ATOM 3167 C C . LYS B 1 207 ? 0.691 -12.75 12.492 1 97.81 207 LYS B C 1
ATOM 3169 O O . LYS B 1 207 ? 0.471 -13.742 13.18 1 97.81 207 LYS B O 1
ATOM 3174 N N . PRO B 1 208 ? -0.139 -11.688 12.586 1 98.19 208 PRO B N 1
ATOM 3175 C CA . PRO B 1 208 ? -1.166 -11.688 13.625 1 98.19 208 PRO B CA 1
ATOM 3176 C C . PRO B 1 208 ? -2.355 -12.586 13.289 1 98.19 208 PRO B C 1
ATOM 3178 O O . PRO B 1 208 ? -3.238 -12.789 14.125 1 98.19 208 PRO B O 1
ATOM 3181 N N . LEU B 1 209 ? -2.395 -13.125 12.141 1 98.69 209 LEU B N 1
ATOM 3182 C CA . LEU B 1 209 ? -3.568 -13.859 11.68 1 98.69 209 LEU B CA 1
ATOM 3183 C C . LEU B 1 209 ? -3.43 -15.352 11.977 1 98.69 209 LEU B C 1
ATOM 3185 O O . LEU B 1 209 ? -2.326 -15.898 11.922 1 98.69 209 LEU B O 1
ATOM 3189 N N . GLY B 1 210 ? -4.539 -15.984 12.289 1 98.5 210 GLY B N 1
ATOM 3190 C CA . GLY B 1 210 ? -4.582 -17.422 12.508 1 98.5 210 GLY B CA 1
ATOM 3191 C C . GLY B 1 210 ? -5.133 -18.188 11.32 1 98.5 210 GLY B C 1
ATOM 3192 O O . GLY B 1 210 ? -5.469 -17.594 10.289 1 98.5 210 GLY B O 1
ATOM 3193 N N . GLU B 1 211 ? -5.203 -19.516 11.531 1 98.56 211 GLU B N 1
ATOM 3194 C CA . GLU B 1 211 ? -5.629 -20.391 10.445 1 98.56 211 GLU B CA 1
ATOM 3195 C C . GLU B 1 211 ? -7.031 -20.031 9.961 1 98.56 211 GLU B C 1
ATOM 3197 O O . GLU B 1 211 ? -7.297 -20.016 8.758 1 98.56 211 GLU B O 1
ATOM 3202 N N . ALA B 1 212 ? -7.91 -19.766 10.867 1 98.44 212 ALA B N 1
ATOM 3203 C CA . ALA B 1 212 ? -9.273 -19.391 10.492 1 98.44 212 ALA B CA 1
ATOM 3204 C C . ALA B 1 212 ? -9.297 -18.109 9.664 1 98.44 212 ALA B C 1
ATOM 3206 O O . ALA B 1 212 ? -10.102 -17.969 8.742 1 98.44 212 ALA B O 1
ATOM 3207 N N . ASP B 1 213 ? -8.453 -17.141 9.977 1 98.81 213 ASP B N 1
ATOM 3208 C CA . ASP B 1 213 ? -8.336 -15.898 9.219 1 98.81 213 ASP B CA 1
ATOM 3209 C C . ASP B 1 213 ? -7.859 -16.156 7.793 1 98.81 213 ASP B C 1
ATOM 3211 O O . ASP B 1 213 ? -8.406 -15.602 6.836 1 98.81 213 ASP B O 1
ATOM 3215 N N . LEU B 1 214 ? -6.859 -17.047 7.699 1 98.88 214 LEU B N 1
ATOM 3216 C CA . LEU B 1 214 ? -6.301 -17.344 6.383 1 98.88 214 LEU B CA 1
ATOM 3217 C C . LEU B 1 214 ? -7.336 -18.016 5.488 1 98.88 214 LEU B C 1
ATOM 3219 O O . LEU B 1 214 ? -7.445 -17.688 4.305 1 98.88 214 LEU B O 1
ATOM 3223 N N . GLN B 1 215 ? -8.086 -18.891 6.051 1 98.5 215 GLN B N 1
ATOM 3224 C CA . GLN B 1 215 ? -9.148 -19.547 5.301 1 98.5 215 GLN B CA 1
ATOM 3225 C C . GLN B 1 215 ? -10.211 -18.531 4.863 1 98.5 215 GLN B C 1
ATOM 3227 O O . GLN B 1 215 ? -10.695 -18.594 3.729 1 98.5 215 GLN B O 1
ATOM 3232 N N . ALA B 1 216 ? -10.594 -17.656 5.73 1 98.62 216 ALA B N 1
ATOM 3233 C CA . ALA B 1 216 ? -11.578 -16.625 5.406 1 98.62 216 ALA B CA 1
ATOM 3234 C C . ALA B 1 216 ? -11.078 -15.727 4.281 1 98.62 216 ALA B C 1
ATOM 3236 O O . ALA B 1 216 ? -11.82 -15.422 3.348 1 98.62 216 ALA B O 1
ATOM 3237 N N . LEU B 1 217 ? -9.82 -15.336 4.367 1 98.75 217 LEU B N 1
ATOM 3238 C CA . LEU B 1 217 ? -9.242 -14.492 3.326 1 98.75 217 LEU B CA 1
ATOM 3239 C C . LEU B 1 217 ? -9.227 -15.219 1.986 1 98.75 217 LEU B C 1
ATOM 3241 O O . LEU B 1 217 ? -9.586 -14.641 0.958 1 98.75 217 LEU B O 1
ATOM 3245 N N . ALA B 1 218 ? -8.836 -16.469 2.018 1 98.44 218 ALA B N 1
ATOM 3246 C CA . ALA B 1 218 ? -8.812 -17.234 0.779 1 98.44 218 ALA B CA 1
ATOM 3247 C C . ALA B 1 218 ? -10.211 -17.328 0.165 1 98.44 218 ALA B C 1
ATOM 3249 O O . ALA B 1 218 ? -10.367 -17.219 -1.054 1 98.44 218 ALA B O 1
ATOM 3250 N N . ALA B 1 219 ? -11.203 -17.5 0.972 1 98.19 219 ALA B N 1
ATOM 3251 C CA . ALA B 1 219 ? -12.586 -17.562 0.492 1 98.19 219 ALA B CA 1
ATOM 3252 C C . ALA B 1 219 ? -12.992 -16.25 -0.173 1 98.19 219 ALA B C 1
ATOM 3254 O O . ALA B 1 219 ? -13.609 -16.25 -1.24 1 98.19 219 ALA B O 1
ATOM 3255 N N . TYR B 1 220 ? -12.664 -15.195 0.412 1 98.5 220 TYR B N 1
ATOM 3256 C CA . TYR B 1 220 ? -13.023 -13.898 -0.147 1 98.5 220 TYR B CA 1
ATOM 3257 C C . TYR B 1 220 ? -12.242 -13.617 -1.424 1 98.5 220 TYR B C 1
ATOM 3259 O O . TYR B 1 220 ? -12.82 -13.219 -2.439 1 98.5 220 TYR B O 1
ATOM 3267 N N . LEU B 1 221 ? -10.898 -13.852 -1.431 1 98.44 221 LEU B N 1
ATOM 3268 C CA . LEU B 1 221 ? -10.031 -13.578 -2.572 1 98.44 221 LEU B CA 1
ATOM 3269 C C . LEU B 1 221 ? -10.492 -14.359 -3.801 1 98.44 221 LEU B C 1
ATOM 3271 O O . LEU B 1 221 ? -10.367 -13.875 -4.93 1 98.44 221 LEU B O 1
ATOM 3275 N N . SER B 1 222 ? -11.07 -15.516 -3.617 1 97.75 222 SER B N 1
ATOM 3276 C CA . SER B 1 222 ? -11.492 -16.375 -4.723 1 97.75 222 SER B CA 1
ATOM 3277 C C . SER B 1 222 ? -12.828 -15.922 -5.301 1 97.75 222 SER B C 1
ATOM 3279 O O . SER B 1 222 ? -13.219 -16.359 -6.383 1 97.75 222 SER B O 1
ATOM 3281 N N . SER B 1 223 ? -13.477 -15 -4.59 1 96.56 223 SER B N 1
ATOM 3282 C CA . SER B 1 223 ? -14.82 -14.625 -5.031 1 96.56 223 SER B CA 1
ATOM 3283 C C . SER B 1 223 ? -15.062 -13.133 -4.848 1 96.56 223 SER B C 1
ATOM 3285 O O . SER B 1 223 ? -16.109 -12.727 -4.34 1 96.56 223 SER B O 1
ATOM 3287 N N . MET B 1 224 ? -14.148 -12.242 -4.961 1 92.81 224 MET B N 1
ATOM 3288 C CA . MET B 1 224 ? -14.266 -10.805 -4.758 1 92.81 224 MET B CA 1
ATOM 3289 C C . MET B 1 224 ? -15.258 -10.195 -5.746 1 92.81 224 MET B C 1
ATOM 3291 O O . MET B 1 224 ? -16.078 -9.367 -5.367 1 92.81 224 MET B O 1
ATOM 3295 N N . GLN B 1 225 ? -14.844 -10.039 -7.043 1 69.12 225 GLN B N 1
ATOM 3296 C CA . GLN B 1 225 ? -15.688 -9.344 -8.008 1 69.12 225 GLN B CA 1
ATOM 3297 C C . GLN B 1 225 ? -16.781 -10.266 -8.547 1 69.12 225 GLN B C 1
ATOM 3299 O O . GLN B 1 225 ? -16.484 -11.328 -9.102 1 69.12 225 GLN B O 1
ATOM 3304 N N . LYS B 1 226 ? -17.828 -10.188 -7.883 1 51.59 226 LYS B N 1
ATOM 3305 C CA . LYS B 1 226 ? -18.938 -10.852 -8.562 1 51.59 226 LYS B CA 1
ATOM 3306 C C . LYS B 1 226 ? -19.375 -10.062 -9.797 1 51.59 226 LYS B C 1
ATOM 3308 O O . LYS B 1 226 ? -19.125 -8.859 -9.891 1 51.59 226 LYS B O 1
#

InterPro domains:
  IPR008168 Cytochrome c, class IC [PR00605] (53-64)
  IPR008168 Cytochrome c, class IC [PR00605] (95-117)
  IPR009056 Cytochrome c-like domain [PF00034] (46-116)
  IPR009056 Cytochrome c-like domain [PF00034] (144-224)
  IPR009056 Cytochrome c-like domain [PS51007] (42-121)
  IPR009056 Cytochrome c-like domain [PS51007] (132-225)
  IPR024167 Cytochrome c4-like [PIRSF000005] (38-225)
  IPR036909 Cytochrome c-like domain superfamily [G3DSA:1.10.760.10] (46-121)
  IPR036909 Cytochrome c-like domain superfamily [G3DSA:1.10.760.10] (127-225)
  IPR036909 Cytochrome c-like domain superfamily [SSF46626] (40-120)
  IPR036909 Cytochrome c-like domain superfamily [SSF46626] (130-223)
  IPR050597 Cytochrome c Oxidase Subunit [PTHR33751] (5-225)

Sequence (452 aa):
MWLAAPLALAAPVLAAVTQGNPPPGPSTASGGHPFELKYSPPNTVHGAQLSAGSCQNCHGANGNSTNPAVPRLAGQNSGYLRFQLAAYRAKLRPSPVMQQVAARLSDQEIADVAAFFSAQPIGPAWKTTDAALRTRGETLFLRGDPARNAIACAICHGASGRGEEHLGVASVTNQSPDYALSVLHEFKNAPSFGGIPQPEAMRIVLKPLGEADLQALAAYLSSMQKMWLAAPLALAAPVLAAVTQGNPPPGPSTASGGHPFELKYSPPNTVHGAQLSAGSCQNCHGANGNSTNPAVPRLAGQNSGYLRFQLAAYRAKLRPSPVMQQVAARLSDQEIADVAAFFSAQPIGPAWKTTDAALRTRGETLFLRGDPARNAIACAICHGASGRGEEHLGVASVTNQSPDYALSVLHEFKNAPSFGGIPQPEAMRIVLKPLGEADLQALAAYLSSMQK

Secondary structure (DSSP, 8-state):
---------------------------------TT-----S--HHHHHHHHHHHTHHHH-TTS--SSTTSPP-TT--HHHHHHHHHHHHTT-S--HHHHHHHHT--HHHHHHHHHHHHTSPPPPPPPPS-HHHHHHHHHHHHH-BGGGTB--THHHH-TTS--BGGGTBPP-TT--HHHHHHHHHHHHH-S--TT-HHHHHHHHHHTT--HHHHHHHHHHHTTS--/---------------------------------TT----PSP-HHHHHHHHHHHTHHHH-TTS--SSTTSPP-TT--HHHHHHHHHHHHTT-S--HHHHHHHHT--HHHHHHHHHHHHTSPPPPPPPPS-HHHHHHHHHHHHH-BGGGTB--THHHH-TTS--BGGGTBPP-TT--HHHHHHHHHHHHH-S--TT-HHHHHHHHHHTT--HHHHHHHHHHHTT---

Foldseek 3Di:
DPPCPPPPPPPPPPPPPPPPPPPDDPDPPPPDDLLDFDEDQAAQVLLLVLCVPQPCVACNSLQNGPALQGKRLAQKQLSLQSNVLSCLCVCLDDDPRSVVRSVPAHSRNSSHNSVNRNNGDDDAFDDFPDPPLQVLLLCCQQQNDVVLPAHHVCVACNNQQSGDNVVSGIRLALIRLNNQLVVLCVLCVDPDSPPPPPSVVSNVNSPSPDPSNSNSNSSNSNHPPD/DPPDDDPPDPPPPPPPPPPPDPPDDPDPPPPPDLLDFDEDQADQVLLLVLCVPQPCVACNSLQNGPALQGKRLAQKQLSLQSRVLSCLCVCLDDDPRSVVRSVPAHSRNSSHNSVNRNNGDDDAFDDFPDPPLQVLLLCCQQQNDVVLPAHHVCVACNNQQSGDNVVSGIRLALIRLNNQLVVLCVLCVDPDSPPPPPSVVSNVNSPSPDPSNSNSNSSNSNHPPD